Protein AF-A0A444TVV4-F1 (afdb_monomer)

Foldseek 3Di:
DDDDDDDDDDDDDDDDDDDDDDDDDDDDDDDDDDDDDDDDDDDDDDDDDCVVVPPPPVVVVVVVVVVVVLLVVVDPVVCPVPDDDDDDPDPLWFKDKDKAAQQWDKDDTPPFPKIKTGHHRFDDHVDIKIKMKTFDQAAAPPQFDQFKDFFATKIKMFIDDQPTPFWIKIKHFGQKDFDPDPCLVVFKDKFKWKAQDRNDDTDTADAWDDDPRMIMGTHPGDDRIMIMTIMIGTPDADPPRRGNLQRMWGKKKWWWWWALADDQKTKIKTKIASYDDDGQWDWADPVVPPPDRDGTDITGTQDMDMAIDSHQAKKKKFKAWPPFQKDFPPVLRIDIDGSVNVSSRGTDIRMTMIHGDDDDDFAWTWIKIFMAGPVRHTRDIDIGTGHYHDDDPPVVVPVVVVVCVPPVPDDDDDDDDDDDDQFFFDWFWQDQFKKWAFQAFDDDVVDDPQADGDHHGDIWRFLDPDWFWADDPHDIFTWTFTAFQLATHTDGPVRIDMDGPVPDPDCPRYTDILVSLLLRLLVLLLPFDDNLVVLLVLQLVQPPALQLLCVLLPNNPPDPVVLCVVPQDDRSSSSNVSLVVLVVCCVPPPDSDGSSSSNLSSCLRRVVLLSSLVRLLLRCLLRVLQLCQVVLVQLCCQLVVDDPVVLLVLQQVQQPPVRGHDSSRSSRSSSVSLVVVLVVCPSVSLVSLSSSNVSLSPGPDRSCSVSVSSVSNNVNNVCSVSSCCRGGPDPVVVVVVVD

pLDDT: mean 74.15, std 21.81, range [20.2, 93.5]

Mean predicted aligned error: 20.97 Å

Sequence (739 aa):
MDVNYLLNFQTANSKSGRCKSTSDLLDIRNEKETPKKSNIAASQFLTPDFKWLQNDKEAYKMAWLSHRQLTRSCLDLGMISQSPGWAQTQAAETHVVCKVDHNGGSVQLPDSDICAHIPLGHVAPGETQEISLKAVLDPPQGLNNDYSTTVSPLLEVRVSNLRTKECISLEMKIAAEIRNDPLSQVMTDIVCLCGQKKEGPYEKMQNCYIYKDTLQVKLETLSPCMYIIAAAKATCLQPPASSVWDYISKQITIGVYGPKHIHPSFTAVCAVFSHNQTPEKLAISDMKKAHRNLPPVVLQLWGKNQFHLQKLQDLQIEAFPLDSKFEVKATEQIKQIKLVQLKMGRVLRPQFPLSMAGTGEHGSFNLAVQVKNLNHEVLVQFSVKTPGATPKSADKYQQRRFQRRKEVGRSAPIPEITVLKCPKFQDRTVNISRYGIALKSVLRQPKIEYLLEYFKGDTIALLGLEKVKAIGLTKVKEWYIGFLRGKVGLVHCKNVKVISKDQVIDFTDVTLGTKVLLDQIVLPFKKLTYMYSAIQSLCTEQIPSWKAFAEALGYPCLSLEDISRTQAQSEADKVACVLEKLKEDCHSDKFKRKFQHELLTALLKIDCQGLVARLTQNTVILTTAVELGIRWRELAEKAARLTKAQIDGYEAPHKGKNGEVGTEAMWKPAYDFIYTWSSHYGDGYRDVLQDLHLALDKMKSPITRHWRQLTGVLILVNCMDILRANAFPTTDEEQKHLQ

Nearest PDB structures (foldseek):
  2kxr-assembly1_A  TM=6.373E-01  e=5.652E-02  Homo sapiens
  6e18-assembly1_A  TM=4.830E-01  e=7.767E-03  Chlamydomonas reinhardtii
  1nep-assembly1_A  TM=5.117E-01  e=1.915E+00  Bos taurus
  7wwo-assembly1_A  TM=2.378E-01  e=1.025E-01  Thermus thermophilus HB8
  6w5v-assembly1_D  TM=4.734E-01  e=6.958E+00  Homo sapiens

Structure (mmCIF, N/CA/C/O backbone):
data_AF-A0A444TVV4-F1
#
_entry.id   AF-A0A444TVV4-F1
#
loop_
_atom_site.group_PDB
_atom_site.id
_atom_site.type_symbol
_atom_site.label_atom_id
_atom_site.label_alt_id
_atom_site.label_comp_id
_atom_site.label_asym_id
_atom_site.label_entity_id
_atom_site.label_seq_id
_atom_site.pdbx_PDB_ins_code
_atom_site.Cartn_x
_atom_site.Cartn_y
_atom_site.Cartn_z
_atom_site.occupancy
_atom_site.B_iso_or_equiv
_atom_site.auth_seq_id
_atom_site.auth_comp_id
_atom_site.auth_asym_id
_atom_site.auth_atom_id
_atom_site.pdbx_PDB_model_num
ATOM 1 N N . MET A 1 1 ? -0.593 66.150 -24.228 1.00 29.83 1 MET A N 1
ATOM 2 C CA . MET A 1 1 ? -1.716 65.771 -25.111 1.00 29.83 1 MET A CA 1
ATOM 3 C C . MET A 1 1 ? -1.304 64.543 -25.912 1.00 29.83 1 MET A C 1
ATOM 5 O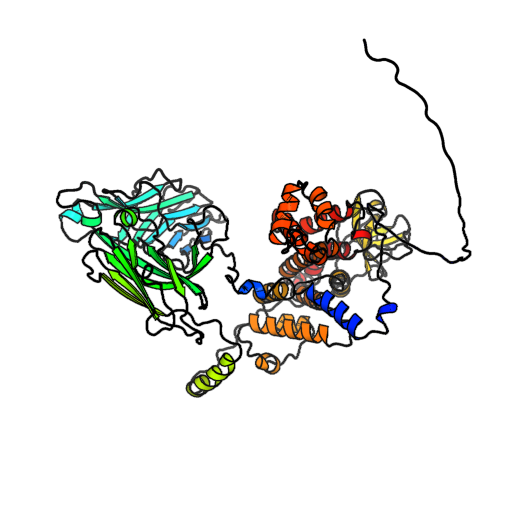 O . MET A 1 1 ? -0.152 64.141 -25.792 1.00 29.83 1 MET A O 1
ATOM 9 N N . ASP A 1 2 ? -2.270 63.949 -26.603 1.00 24.48 2 ASP A N 1
ATOM 10 C CA . ASP A 1 2 ? -2.291 62.722 -27.421 1.00 24.48 2 ASP A CA 1
ATOM 11 C C . ASP A 1 2 ? -0.953 62.209 -28.002 1.00 24.48 2 ASP A C 1
ATOM 13 O O . ASP A 1 2 ? -0.131 62.986 -28.475 1.00 24.48 2 ASP A O 1
ATOM 17 N N . VAL A 1 3 ? -0.588 60.927 -27.837 1.00 22.17 3 VAL A N 1
ATOM 18 C CA . VAL A 1 3 ? -1.199 59.664 -28.344 1.00 22.17 3 VAL A CA 1
ATOM 19 C C . VAL A 1 3 ? -0.785 59.352 -29.793 1.00 22.17 3 VAL A C 1
ATOM 21 O O . VAL A 1 3 ? -1.137 60.070 -30.715 1.00 22.17 3 VAL A O 1
ATOM 24 N N . ASN A 1 4 ? -0.080 58.217 -29.938 1.00 28.48 4 ASN A N 1
ATOM 25 C CA . ASN A 1 4 ? 0.146 57.362 -31.119 1.00 28.48 4 ASN A CA 1
ATOM 26 C C . ASN A 1 4 ? 0.427 57.999 -32.497 1.00 28.48 4 ASN A C 1
ATOM 28 O O . ASN A 1 4 ? -0.455 58.615 -33.074 1.00 28.48 4 ASN A O 1
ATOM 32 N N . TYR A 1 5 ? 1.534 57.594 -33.142 1.00 23.73 5 TYR A N 1
ATOM 33 C CA . TYR A 1 5 ? 1.491 56.867 -34.432 1.00 23.73 5 TYR A CA 1
ATOM 34 C C . TYR A 1 5 ? 2.869 56.254 -34.800 1.00 23.73 5 TYR A C 1
ATOM 36 O O . TYR A 1 5 ? 3.859 56.488 -34.115 1.00 23.73 5 TYR A O 1
ATOM 44 N N . LEU A 1 6 ? 2.898 55.499 -35.910 1.00 26.97 6 LEU A N 1
ATOM 45 C CA . LEU A 1 6 ? 4.056 54.953 -36.652 1.00 26.97 6 LEU A CA 1
ATOM 46 C C . LEU A 1 6 ? 4.763 53.688 -36.110 1.00 26.97 6 LEU A C 1
ATOM 48 O O . LEU A 1 6 ? 5.756 53.716 -35.391 1.00 26.97 6 LEU A O 1
ATOM 52 N N . LEU A 1 7 ? 4.273 52.555 -36.622 1.00 24.97 7 LEU A N 1
ATOM 53 C CA . LEU A 1 7 ? 4.986 51.284 -36.796 1.00 24.97 7 LEU A CA 1
ATOM 54 C C . LEU A 1 7 ? 5.974 51.314 -37.992 1.00 24.97 7 LEU A C 1
ATOM 56 O O . LEU A 1 7 ? 5.748 52.059 -38.944 1.00 24.97 7 LEU A O 1
ATOM 60 N N . ASN A 1 8 ? 6.898 50.334 -37.998 1.00 21.23 8 ASN A N 1
ATOM 61 C CA . ASN A 1 8 ? 7.504 49.606 -39.146 1.00 21.23 8 ASN A CA 1
ATOM 62 C C . ASN A 1 8 ? 8.980 49.854 -39.553 1.00 21.23 8 ASN A C 1
ATOM 64 O O . ASN A 1 8 ? 9.456 50.980 -39.596 1.00 21.23 8 ASN A O 1
ATOM 68 N N . PHE A 1 9 ? 9.603 48.741 -40.005 1.00 23.27 9 PHE A N 1
ATOM 69 C CA . PHE A 1 9 ? 10.887 48.578 -40.737 1.00 23.27 9 PHE A CA 1
ATOM 70 C C . PHE A 1 9 ? 12.193 48.919 -39.975 1.00 23.27 9 PHE A C 1
ATOM 72 O O . PHE A 1 9 ? 12.171 49.741 -39.072 1.00 23.27 9 PHE A O 1
ATOM 79 N N . GLN A 1 10 ? 13.377 48.316 -40.210 1.00 23.89 10 GLN A N 1
ATOM 80 C CA . GLN A 1 10 ? 13.895 47.172 -41.020 1.00 23.89 10 GLN A CA 1
ATOM 81 C C . GLN A 1 10 ? 14.718 46.244 -40.064 1.00 23.89 10 GLN A C 1
ATOM 83 O O . GLN A 1 10 ? 15.164 46.722 -39.029 1.00 23.89 10 GLN A O 1
ATOM 88 N N . THR A 1 11 ? 14.891 44.910 -40.157 1.00 22.44 11 THR A N 1
ATOM 89 C CA . THR A 1 11 ? 15.360 43.932 -41.186 1.00 22.44 11 THR A CA 1
ATOM 90 C C . THR A 1 11 ? 16.851 43.986 -41.600 1.00 22.44 11 THR A C 1
ATOM 92 O O . THR A 1 11 ? 17.332 45.055 -41.942 1.00 22.44 11 THR A O 1
ATOM 95 N N . ALA A 1 12 ? 17.492 42.796 -41.717 1.00 22.22 12 ALA A N 1
ATOM 96 C CA . ALA A 1 12 ? 18.785 42.465 -42.389 1.00 22.22 12 ALA A CA 1
ATOM 97 C C . ALA A 1 12 ? 20.145 42.789 -41.675 1.00 22.22 12 ALA A C 1
ATOM 99 O O . ALA A 1 12 ? 20.229 43.770 -40.955 1.00 22.22 12 ALA A O 1
ATOM 100 N N . ASN A 1 13 ? 21.269 42.039 -41.845 1.00 22.02 13 ASN A N 1
ATOM 101 C CA . ASN A 1 13 ? 21.457 40.601 -42.191 1.00 22.02 13 ASN A CA 1
ATOM 102 C C . ASN A 1 13 ? 22.904 40.019 -41.981 1.00 22.02 13 ASN A C 1
ATOM 104 O O . ASN A 1 13 ? 23.865 40.557 -42.518 1.00 22.02 13 ASN A O 1
ATOM 108 N N . SER A 1 14 ? 23.009 38.784 -41.451 1.00 22.42 14 SER A N 1
ATOM 109 C CA . SER A 1 14 ? 23.958 37.690 -41.843 1.00 22.42 14 SER A CA 1
ATOM 110 C C . SER A 1 14 ? 25.502 37.690 -41.578 1.00 22.42 14 SER A C 1
ATOM 112 O O . SER A 1 14 ? 26.158 38.717 -41.652 1.00 22.42 14 SER A O 1
ATOM 114 N N . LYS A 1 15 ? 26.061 36.450 -41.478 1.00 23.06 15 LYS A N 1
ATOM 115 C CA . LYS A 1 15 ? 27.469 35.969 -41.729 1.00 23.06 15 LYS A CA 1
ATOM 116 C C . LYS A 1 15 ? 28.557 36.347 -40.678 1.00 23.06 15 LYS A C 1
ATOM 118 O O . LYS A 1 15 ? 28.699 37.504 -40.340 1.00 23.06 15 LYS A O 1
ATOM 123 N N . SER A 1 16 ? 29.249 35.402 -40.001 1.00 21.59 16 SER A N 1
ATOM 124 C CA . SER A 1 16 ? 30.339 34.456 -40.413 1.00 21.59 16 SER A CA 1
ATOM 125 C C . SER A 1 16 ? 31.750 35.004 -40.075 1.00 21.59 16 SER A C 1
ATOM 127 O O . SER A 1 16 ? 32.016 36.136 -40.441 1.00 21.59 16 SER A O 1
ATOM 129 N N . GLY A 1 17 ? 32.731 34.298 -39.472 1.00 21.88 17 GLY A N 1
ATOM 130 C CA . GLY A 1 17 ? 32.834 32.916 -38.946 1.00 21.88 17 GLY A CA 1
ATOM 131 C C . GLY A 1 17 ? 34.308 32.509 -38.621 1.00 21.88 17 GLY A C 1
ATOM 132 O O . GLY A 1 17 ? 35.203 33.329 -38.784 1.00 21.88 17 GLY A O 1
ATOM 133 N N . ARG A 1 18 ? 34.573 31.229 -38.263 1.00 23.38 18 ARG A N 1
ATOM 134 C CA . ARG A 1 18 ? 35.904 30.574 -38.001 1.00 23.38 18 ARG A CA 1
ATOM 135 C C . ARG A 1 18 ? 36.620 30.870 -36.648 1.00 23.38 18 ARG A C 1
ATOM 137 O O . ARG A 1 18 ? 36.026 31.468 -35.762 1.00 23.38 18 ARG A O 1
ATOM 144 N N . CYS A 1 19 ? 37.793 30.242 -36.419 1.00 20.20 19 CYS A N 1
ATOM 145 C CA . CYS A 1 19 ? 38.325 29.809 -35.099 1.00 20.20 19 CYS A CA 1
ATOM 146 C C . CYS A 1 19 ? 39.854 30.041 -34.896 1.00 20.20 19 CYS A C 1
ATOM 148 O O . CYS A 1 19 ? 40.534 30.332 -35.879 1.00 20.20 19 CYS A O 1
ATOM 150 N N . LYS A 1 20 ? 40.369 29.707 -33.680 1.00 22.97 20 LYS A N 1
ATOM 151 C CA . LYS A 1 20 ? 41.765 29.792 -33.118 1.00 22.97 20 LYS A CA 1
ATOM 152 C C . LYS A 1 20 ? 42.042 31.141 -32.388 1.00 22.97 20 LYS A C 1
ATOM 154 O O . LYS A 1 20 ? 41.517 32.135 -32.865 1.00 22.97 20 LYS A O 1
ATOM 159 N N . SER A 1 21 ? 42.702 31.310 -31.220 1.00 21.83 21 SER A N 1
ATOM 160 C CA . SER A 1 21 ? 43.610 30.520 -30.330 1.00 21.83 21 SER A CA 1
ATOM 161 C C . SER A 1 21 ? 45.083 30.447 -30.791 1.00 21.83 21 SER A C 1
ATOM 163 O O . SER A 1 21 ? 45.301 30.261 -31.983 1.00 21.83 21 SER A O 1
ATOM 165 N N . THR A 1 22 ? 46.133 30.546 -29.954 1.00 22.05 22 THR A N 1
ATOM 166 C CA . THR A 1 22 ? 46.297 30.587 -28.464 1.00 22.05 22 THR A CA 1
ATOM 167 C C . THR A 1 22 ? 46.398 32.044 -27.912 1.00 22.05 22 THR A C 1
ATOM 169 O O . THR A 1 22 ? 45.679 32.863 -28.475 1.00 22.05 22 THR A O 1
ATOM 172 N N . SER A 1 23 ? 47.120 32.502 -26.858 1.00 22.80 23 SER A N 1
ATOM 173 C CA . SER A 1 23 ? 48.060 31.956 -25.823 1.00 22.80 23 SER A CA 1
ATOM 174 C C . SER A 1 23 ? 48.261 32.963 -24.652 1.00 22.80 23 SER A C 1
ATOM 176 O O . SER A 1 23 ? 47.931 34.134 -24.818 1.00 22.80 23 SER A O 1
ATOM 178 N N . ASP A 1 24 ? 48.833 32.532 -23.514 1.00 22.78 24 ASP A N 1
ATOM 179 C CA . ASP A 1 24 ? 49.102 33.336 -22.292 1.00 22.78 24 ASP A CA 1
ATOM 180 C C . ASP A 1 24 ? 50.457 34.089 -22.267 1.00 22.78 24 ASP A C 1
ATOM 182 O O . ASP A 1 24 ? 51.407 33.641 -22.909 1.00 22.78 24 ASP A O 1
ATOM 186 N N . LEU A 1 25 ? 50.586 35.145 -21.433 1.00 25.03 25 LEU A N 1
ATOM 187 C CA . LEU A 1 25 ? 51.871 35.619 -20.861 1.00 25.03 25 LEU A CA 1
ATOM 188 C C . LEU A 1 25 ? 51.723 36.415 -19.526 1.00 25.03 25 LEU A C 1
ATOM 190 O O . LEU A 1 25 ? 51.305 37.567 -19.510 1.00 25.03 25 LEU A O 1
ATOM 194 N N . LEU A 1 26 ? 52.095 35.734 -18.435 1.00 24.33 26 LEU A N 1
ATOM 195 C CA . LEU A 1 26 ? 52.578 36.113 -17.081 1.00 24.33 26 LEU A CA 1
ATOM 196 C C . LEU A 1 26 ? 52.536 37.562 -16.505 1.00 24.33 26 LEU A C 1
ATOM 198 O O . LEU A 1 26 ? 53.191 38.475 -16.994 1.00 24.33 26 LEU A O 1
ATOM 202 N N . ASP A 1 27 ? 51.912 37.652 -15.318 1.00 24.28 27 ASP A N 1
ATOM 203 C CA . ASP A 1 27 ? 52.373 38.215 -14.021 1.00 24.28 27 ASP A CA 1
ATOM 204 C C . ASP A 1 27 ? 53.398 39.371 -13.914 1.00 24.28 27 ASP A C 1
ATOM 206 O O . ASP A 1 27 ? 54.583 39.198 -14.196 1.00 24.28 27 ASP A O 1
ATOM 210 N N . ILE A 1 28 ? 52.996 40.439 -13.194 1.00 27.03 28 ILE A N 1
ATOM 211 C CA . ILE A 1 28 ? 53.868 41.248 -12.309 1.00 27.03 28 ILE A CA 1
ATOM 212 C C . ILE A 1 28 ? 53.146 41.564 -10.968 1.00 27.03 28 ILE A C 1
ATOM 214 O O . ILE A 1 28 ? 51.998 42.002 -10.945 1.00 27.03 28 ILE A O 1
ATOM 218 N N . ARG A 1 29 ? 53.846 41.336 -9.842 1.00 22.23 29 ARG A N 1
ATOM 219 C CA . ARG A 1 29 ? 53.525 41.734 -8.440 1.00 22.23 29 ARG A CA 1
ATOM 220 C C . ARG A 1 29 ? 53.852 43.226 -8.201 1.00 22.23 29 ARG A C 1
ATOM 222 O O . ARG A 1 29 ? 54.665 43.757 -8.941 1.00 22.23 29 ARG A O 1
ATOM 229 N N . ASN A 1 30 ? 53.415 43.962 -7.172 1.00 22.02 30 ASN A N 1
ATOM 230 C CA . ASN A 1 30 ? 52.704 43.745 -5.892 1.00 22.02 30 ASN A CA 1
ATOM 231 C C . ASN A 1 30 ? 52.285 45.153 -5.386 1.00 22.02 30 ASN A C 1
ATOM 233 O O . ASN A 1 30 ? 53.064 46.063 -5.638 1.00 22.02 30 ASN A O 1
ATOM 237 N N . GLU A 1 31 ? 51.222 45.325 -4.575 1.00 24.72 31 GLU A N 1
ATOM 238 C CA . GLU A 1 31 ? 51.269 46.161 -3.340 1.00 24.72 31 GLU A CA 1
ATOM 239 C C . GLU A 1 31 ? 49.991 46.121 -2.460 1.00 24.72 31 GLU A C 1
ATOM 241 O O . GLU A 1 31 ? 49.039 45.392 -2.741 1.00 24.72 31 GLU A O 1
ATOM 246 N N . LYS A 1 32 ? 50.051 46.832 -1.324 1.00 23.84 32 LYS A N 1
ATOM 247 C CA . LYS A 1 32 ? 49.114 46.911 -0.178 1.00 23.84 32 LYS A CA 1
ATOM 248 C C . LYS A 1 32 ? 48.266 48.209 -0.251 1.00 23.84 32 LYS A C 1
ATOM 250 O O . LYS A 1 32 ? 48.628 49.101 -1.000 1.00 23.84 32 LYS A O 1
ATOM 255 N N . GLU A 1 33 ? 47.178 48.456 0.494 1.00 22.30 33 GLU A N 1
ATOM 256 C CA . GLU A 1 33 ? 46.400 47.674 1.477 1.00 22.30 33 GLU A CA 1
ATOM 257 C C . GLU A 1 33 ? 44.901 48.117 1.480 1.00 22.30 33 GLU A C 1
ATOM 259 O O . GLU A 1 33 ? 44.462 48.909 0.654 1.00 22.30 33 GLU A O 1
ATOM 264 N N . THR A 1 34 ? 44.105 47.541 2.389 1.00 25.52 34 THR A N 1
ATOM 265 C CA . THR A 1 34 ? 42.621 47.584 2.552 1.00 25.52 34 THR A CA 1
ATOM 266 C C . THR A 1 34 ? 42.011 48.986 2.894 1.00 25.52 34 THR A C 1
ATOM 268 O O . THR A 1 34 ? 42.816 49.870 3.174 1.00 25.52 34 THR A O 1
ATOM 271 N N . PRO A 1 35 ? 40.658 49.232 3.009 1.00 32.00 35 PRO A N 1
ATOM 272 C CA . PRO A 1 35 ? 39.582 48.247 3.260 1.00 32.00 35 PRO A CA 1
ATOM 273 C C . PRO A 1 35 ? 38.118 48.494 2.761 1.00 32.00 35 PRO A C 1
ATOM 275 O O . PRO A 1 35 ? 37.739 49.545 2.263 1.00 32.00 35 PRO A O 1
ATOM 278 N N . LYS A 1 36 ? 37.270 47.509 3.126 1.00 23.98 36 LYS A N 1
ATOM 279 C CA . LYS A 1 36 ? 35.785 47.462 3.224 1.00 23.98 36 LYS A CA 1
ATOM 280 C C . LYS A 1 36 ? 34.972 47.162 1.948 1.00 23.98 36 LYS A C 1
ATOM 282 O O . LYS A 1 36 ? 35.222 47.649 0.858 1.00 23.98 36 LYS A O 1
ATOM 287 N N . LYS A 1 37 ? 33.993 46.265 2.136 1.00 25.77 37 LYS A N 1
ATOM 288 C CA . LYS A 1 37 ? 33.237 45.522 1.112 1.00 25.77 37 LYS A CA 1
ATOM 289 C C . LYS A 1 37 ? 31.809 46.054 0.971 1.00 25.77 37 LYS A C 1
ATOM 291 O O . LYS A 1 37 ? 31.173 46.298 1.992 1.00 25.77 37 LYS A O 1
ATOM 296 N N . SER A 1 38 ? 31.241 45.973 -0.232 1.00 22.31 38 SER A N 1
ATOM 297 C CA . SER A 1 38 ? 29.945 45.298 -0.424 1.00 22.31 38 SER A CA 1
ATOM 298 C C . SER A 1 38 ? 29.771 44.811 -1.875 1.00 22.31 38 SER A C 1
ATOM 300 O O . SER A 1 38 ? 30.433 45.307 -2.776 1.00 22.31 38 SER A O 1
ATOM 302 N N . ASN A 1 39 ? 28.865 43.845 -2.051 1.00 20.98 39 ASN A N 1
ATOM 303 C CA . ASN A 1 39 ? 28.213 43.407 -3.294 1.00 20.98 39 ASN A CA 1
ATOM 304 C C . ASN A 1 39 ? 28.998 42.672 -4.412 1.00 20.98 39 ASN A C 1
ATOM 306 O O . ASN A 1 39 ? 29.687 43.259 -5.232 1.00 20.98 39 ASN A O 1
ATOM 310 N N . ILE A 1 40 ? 28.670 41.373 -4.511 1.00 27.58 40 ILE A N 1
ATOM 311 C CA . ILE A 1 40 ? 28.292 40.629 -5.735 1.00 27.58 40 ILE A CA 1
ATOM 312 C C . ILE A 1 40 ? 29.330 40.528 -6.874 1.00 27.58 40 ILE A C 1
ATOM 314 O O . ILE A 1 40 ? 29.436 41.392 -7.738 1.00 27.58 40 ILE A O 1
ATOM 318 N N . ALA A 1 41 ? 29.932 39.339 -6.990 1.00 22.64 41 ALA A N 1
ATOM 319 C CA . ALA A 1 41 ? 30.433 38.775 -8.247 1.00 22.64 41 ALA A CA 1
ATOM 320 C C . ALA A 1 41 ? 30.127 37.262 -8.297 1.00 22.64 41 ALA A C 1
ATOM 322 O O . ALA A 1 41 ? 29.915 36.634 -7.258 1.00 22.64 41 ALA A O 1
ATOM 323 N N . ALA A 1 42 ? 30.045 36.687 -9.500 1.00 32.12 42 ALA A N 1
ATOM 324 C CA . ALA A 1 42 ? 29.537 35.331 -9.726 1.00 32.12 42 ALA A CA 1
ATOM 325 C C . ALA A 1 42 ? 30.416 34.218 -9.122 1.00 32.12 42 ALA A C 1
ATOM 327 O O . ALA A 1 42 ? 31.629 34.193 -9.327 1.00 32.12 42 ALA A O 1
ATOM 328 N N . SER A 1 43 ? 29.791 33.230 -8.472 1.00 23.86 43 SER A N 1
ATOM 329 C CA . SER A 1 43 ? 30.443 31.959 -8.149 1.00 23.86 43 SER A CA 1
ATOM 330 C C . SER A 1 43 ? 30.600 31.106 -9.413 1.00 23.86 43 SER A C 1
ATOM 332 O O . SER A 1 43 ? 29.637 30.803 -10.119 1.00 23.86 43 SER A O 1
ATOM 334 N N . GLN A 1 44 ? 31.844 30.742 -9.715 1.00 26.52 44 GLN A N 1
ATOM 335 C CA . GLN A 1 44 ? 32.210 29.956 -10.892 1.00 26.52 44 GLN A CA 1
ATOM 336 C C . GLN A 1 44 ? 31.856 28.469 -10.721 1.00 26.52 44 GLN A C 1
ATOM 338 O O . GLN A 1 44 ? 31.704 27.963 -9.608 1.00 26.52 44 GLN A O 1
ATOM 343 N N . PHE A 1 45 ? 31.765 27.749 -11.840 1.00 28.61 45 PHE A N 1
ATOM 344 C CA . PHE A 1 45 ? 31.659 26.290 -11.836 1.00 28.61 45 PHE A CA 1
ATOM 345 C C . PHE A 1 45 ? 32.952 25.662 -11.301 1.00 28.61 45 PHE A C 1
ATOM 347 O O . PHE A 1 45 ? 34.031 25.956 -11.810 1.00 28.61 45 PHE A O 1
ATOM 354 N N . LEU A 1 46 ? 32.834 24.724 -10.358 1.00 27.97 46 LEU A N 1
ATOM 355 C CA . LEU A 1 46 ? 33.922 23.828 -9.969 1.00 27.97 46 LEU A CA 1
ATOM 356 C C . LEU A 1 46 ? 33.463 22.371 -10.058 1.00 27.97 46 LEU A C 1
ATOM 358 O O . LEU A 1 46 ? 32.751 21.865 -9.193 1.00 27.97 46 LEU A O 1
ATOM 362 N N . THR A 1 47 ? 33.916 21.679 -11.101 1.00 29.27 47 THR A N 1
ATOM 363 C CA . THR A 1 47 ? 34.094 20.223 -11.057 1.00 29.27 47 THR A CA 1
ATOM 364 C C . THR A 1 47 ? 35.281 19.913 -10.140 1.00 29.27 47 THR A C 1
ATOM 366 O O . THR A 1 47 ? 36.369 20.421 -10.422 1.00 29.27 47 THR A O 1
ATOM 369 N N . PRO A 1 48 ? 35.138 19.095 -9.081 1.00 31.55 48 PRO A N 1
ATOM 370 C CA . PRO A 1 48 ? 36.273 18.739 -8.233 1.00 31.55 48 PRO A CA 1
ATOM 371 C C . PRO A 1 48 ? 37.286 17.868 -8.996 1.00 31.55 48 PRO A C 1
ATOM 373 O O . PRO A 1 48 ? 36.985 16.723 -9.331 1.00 31.55 48 PRO A O 1
ATOM 376 N N . ASP A 1 49 ? 38.488 18.391 -9.262 1.00 32.56 49 ASP A N 1
ATOM 377 C CA . ASP A 1 49 ? 39.631 17.562 -9.674 1.00 32.56 49 ASP A CA 1
ATOM 378 C C . ASP A 1 49 ? 40.256 16.938 -8.415 1.00 32.56 49 ASP A C 1
ATOM 380 O O . ASP A 1 49 ? 40.710 17.640 -7.511 1.00 32.56 49 ASP A O 1
ATOM 384 N N . PHE A 1 50 ? 40.245 15.608 -8.329 1.00 40.25 50 PHE A N 1
ATOM 385 C CA . PHE A 1 50 ? 40.595 14.865 -7.113 1.00 40.25 50 PHE A CA 1
ATOM 386 C C . PHE A 1 50 ? 42.108 14.725 -6.863 1.00 40.25 50 PHE A C 1
ATOM 388 O O . PHE A 1 50 ? 42.500 14.155 -5.847 1.00 40.25 50 PHE A O 1
ATOM 395 N N . LYS A 1 51 ? 42.974 15.253 -7.740 1.00 39.06 51 LYS A N 1
ATOM 396 C CA . LYS A 1 51 ? 44.442 15.103 -7.630 1.00 39.06 51 LYS A CA 1
ATOM 397 C C . LYS A 1 51 ? 45.042 15.618 -6.317 1.00 39.06 51 LYS A C 1
ATOM 399 O O . LYS A 1 51 ? 45.995 15.028 -5.822 1.00 39.06 51 LYS A O 1
ATOM 404 N N . TRP A 1 52 ? 44.492 16.680 -5.727 1.00 45.53 52 TRP A N 1
ATOM 405 C CA . TRP A 1 52 ? 45.015 17.236 -4.468 1.00 45.53 52 TRP A CA 1
ATOM 406 C C . TRP A 1 52 ? 44.671 16.384 -3.231 1.00 45.53 52 TRP A C 1
ATOM 408 O O . TRP A 1 52 ? 45.364 16.464 -2.221 1.00 45.53 52 TRP A O 1
ATOM 418 N N . LEU A 1 53 ? 43.657 15.515 -3.323 1.00 42.88 53 LEU A N 1
ATOM 419 C CA . LEU A 1 53 ? 43.238 14.591 -2.259 1.00 42.88 53 LEU A CA 1
ATOM 420 C C . LEU A 1 53 ? 44.073 13.298 -2.201 1.00 42.88 53 LEU A C 1
ATOM 422 O O . LEU A 1 53 ? 43.814 12.440 -1.361 1.00 42.88 53 LEU A O 1
ATOM 426 N N . GLN A 1 54 ? 45.064 13.133 -3.081 1.00 42.09 54 GLN A N 1
ATOM 427 C CA . GLN A 1 54 ? 45.838 11.893 -3.194 1.00 42.09 54 GLN A CA 1
ATOM 428 C C . GLN A 1 54 ? 46.880 11.707 -2.074 1.00 42.09 54 GLN A C 1
ATOM 430 O O . GLN A 1 54 ? 47.256 10.573 -1.778 1.00 42.09 54 GLN A O 1
ATOM 435 N N . ASN A 1 55 ? 47.308 12.799 -1.428 1.00 44.69 55 ASN A N 1
ATOM 436 C CA . ASN A 1 55 ? 48.345 12.785 -0.387 1.00 44.69 55 ASN A CA 1
ATOM 437 C C . ASN A 1 55 ? 47.788 12.804 1.049 1.00 44.69 55 ASN A C 1
ATOM 439 O O . ASN A 1 55 ? 48.517 12.472 1.980 1.00 44.69 55 ASN A O 1
ATOM 443 N N . ASP A 1 56 ? 46.517 13.172 1.242 1.00 46.19 56 ASP A N 1
ATOM 444 C CA . ASP A 1 56 ? 45.901 13.287 2.568 1.00 46.19 56 ASP A CA 1
ATOM 445 C C . ASP A 1 56 ? 44.873 12.169 2.806 1.00 46.19 56 ASP A C 1
ATOM 447 O O . ASP A 1 56 ? 43.727 12.179 2.341 1.00 46.19 56 ASP A O 1
ATOM 451 N N . LYS A 1 57 ? 45.326 11.177 3.576 1.00 43.31 57 LYS A N 1
ATOM 452 C CA . LYS A 1 57 ? 44.580 9.970 3.937 1.00 43.31 57 LYS A CA 1
ATOM 453 C C . LYS A 1 57 ? 43.384 10.265 4.850 1.00 43.31 57 LYS A C 1
ATOM 455 O O . LYS A 1 57 ? 42.443 9.470 4.882 1.00 43.31 57 LYS A O 1
ATOM 460 N N . GLU A 1 58 ? 43.404 11.380 5.577 1.00 46.19 58 GLU A N 1
ATOM 461 C CA . GLU A 1 58 ? 42.321 11.794 6.468 1.00 46.19 58 GLU A CA 1
ATOM 462 C C . GLU A 1 58 ? 41.293 12.642 5.720 1.00 46.19 58 GLU A C 1
ATOM 464 O O . GLU A 1 58 ? 40.098 12.372 5.836 1.00 46.19 58 GLU A O 1
ATOM 469 N N . ALA A 1 59 ? 41.722 13.560 4.850 1.00 47.47 59 ALA A N 1
ATOM 470 C CA . ALA A 1 59 ? 40.821 14.299 3.967 1.00 47.47 59 ALA A CA 1
ATOM 471 C C . ALA A 1 59 ? 40.047 13.362 3.016 1.00 47.47 59 ALA A C 1
ATOM 473 O O . ALA A 1 59 ? 38.826 13.487 2.890 1.00 47.47 59 ALA A O 1
ATOM 474 N N . TYR A 1 60 ? 40.707 12.353 2.426 1.00 44.56 60 TYR A N 1
ATOM 475 C CA . TYR A 1 60 ? 40.026 11.323 1.627 1.00 44.56 60 TYR A CA 1
ATOM 476 C C . TYR A 1 60 ? 39.002 10.531 2.460 1.00 44.56 60 TYR A C 1
ATOM 478 O O . TYR A 1 60 ? 37.863 10.328 2.034 1.00 44.56 60 TYR A O 1
ATOM 486 N N . LYS A 1 61 ? 39.374 10.126 3.682 1.00 41.91 61 LYS A N 1
ATOM 487 C CA . LYS A 1 61 ? 38.491 9.430 4.633 1.00 41.91 61 LYS A CA 1
ATOM 488 C C . LYS A 1 61 ? 37.290 10.296 5.031 1.00 41.91 61 LYS A C 1
ATOM 490 O O . LYS A 1 61 ? 36.182 9.773 5.096 1.00 41.91 61 LYS A O 1
ATOM 495 N N . MET A 1 62 ? 37.470 11.600 5.239 1.00 43.62 62 MET A N 1
ATOM 496 C CA . MET A 1 62 ? 36.395 12.536 5.588 1.00 43.62 62 MET A CA 1
ATOM 497 C C . MET A 1 62 ? 35.451 12.808 4.411 1.00 43.62 62 MET A C 1
ATOM 499 O O . MET A 1 62 ? 34.237 12.757 4.595 1.00 43.62 62 MET A O 1
ATOM 503 N N . ALA A 1 63 ? 35.968 12.987 3.191 1.00 48.41 63 ALA A N 1
ATOM 504 C CA . ALA A 1 63 ? 35.143 13.095 1.984 1.00 48.41 63 ALA A CA 1
ATOM 505 C C . ALA A 1 63 ? 34.325 11.810 1.732 1.00 48.41 63 ALA A C 1
ATOM 507 O O . ALA A 1 63 ? 33.128 11.862 1.443 1.00 48.41 63 ALA A O 1
ATOM 508 N N . TRP A 1 64 ? 34.942 10.640 1.921 1.00 41.81 64 TRP A N 1
ATOM 509 C CA . TRP A 1 64 ? 34.280 9.336 1.818 1.00 41.81 64 TRP A CA 1
ATOM 510 C C . TRP A 1 64 ? 33.236 9.108 2.927 1.00 41.81 64 TRP A C 1
ATOM 512 O O . TRP A 1 64 ? 32.183 8.520 2.676 1.00 41.81 64 TRP A O 1
ATOM 522 N N . LEU A 1 65 ? 33.480 9.607 4.145 1.00 40.47 65 LEU A N 1
ATOM 523 C CA . LEU A 1 65 ? 32.515 9.573 5.249 1.00 40.47 65 LEU A CA 1
ATOM 524 C C . LEU A 1 65 ? 31.333 10.526 5.020 1.00 40.47 65 LEU A C 1
ATOM 526 O O . LEU A 1 65 ? 30.202 10.096 5.231 1.00 40.47 65 LEU A O 1
ATOM 530 N N . SER A 1 66 ? 31.558 11.749 4.525 1.00 41.59 66 SER A N 1
ATOM 531 C CA . SER A 1 66 ? 30.492 12.673 4.093 1.00 41.59 66 SER A CA 1
ATOM 532 C C . SER A 1 66 ? 29.608 12.020 3.021 1.00 41.59 66 SER A C 1
ATOM 534 O O . SER A 1 66 ? 28.390 11.918 3.187 1.00 41.59 66 SER A O 1
ATOM 536 N N . HIS A 1 67 ? 30.214 11.419 1.990 1.00 35.75 67 HIS A N 1
ATOM 537 C CA . HIS A 1 67 ? 29.466 10.719 0.943 1.00 35.75 67 HIS A CA 1
ATOM 538 C C . HIS A 1 67 ? 28.628 9.536 1.482 1.00 35.75 67 HIS A C 1
ATOM 540 O O . HIS A 1 67 ? 27.554 9.245 0.956 1.00 35.75 67 HIS A O 1
ATOM 546 N N . ARG A 1 68 ? 29.055 8.889 2.581 1.00 40.00 68 ARG A N 1
ATOM 547 C CA . ARG A 1 68 ? 28.266 7.865 3.302 1.00 40.00 68 ARG A CA 1
ATOM 548 C C . ARG A 1 68 ? 27.288 8.431 4.344 1.00 40.00 68 ARG A C 1
ATOM 550 O O . ARG A 1 68 ? 26.367 7.715 4.739 1.00 40.00 68 ARG A O 1
ATOM 557 N N . GLN A 1 69 ? 27.441 9.681 4.784 1.00 38.66 69 GLN A N 1
ATOM 558 C CA . GLN A 1 69 ? 26.452 10.393 5.604 1.00 38.66 69 GLN A CA 1
ATOM 559 C C . GLN A 1 69 ? 25.245 10.828 4.766 1.00 38.66 69 GLN A C 1
ATOM 561 O O . GLN A 1 69 ? 24.119 10.719 5.253 1.00 38.66 69 GLN A O 1
ATOM 566 N N . LEU A 1 70 ? 25.438 11.193 3.492 1.00 41.03 70 LEU A N 1
ATOM 567 C CA . LEU A 1 70 ? 24.337 11.445 2.547 1.00 41.03 70 LEU A CA 1
ATOM 568 C C . LEU A 1 70 ? 23.350 10.264 2.483 1.00 41.03 70 LEU A C 1
ATOM 570 O O . LEU A 1 70 ? 22.141 10.472 2.513 1.00 41.03 70 LEU A O 1
ATOM 574 N N . THR A 1 71 ? 23.853 9.023 2.499 1.00 34.72 71 THR A N 1
ATOM 575 C CA . THR A 1 71 ? 23.041 7.786 2.517 1.00 34.72 71 THR A CA 1
ATOM 576 C C . THR A 1 71 ? 22.571 7.344 3.913 1.00 34.72 71 THR A C 1
ATOM 578 O O . THR A 1 71 ? 21.943 6.292 4.040 1.00 34.72 71 THR A O 1
ATOM 581 N N . ARG A 1 72 ? 22.876 8.103 4.976 1.00 35.62 72 ARG A N 1
ATOM 582 C CA . ARG A 1 72 ? 22.502 7.790 6.372 1.00 35.62 72 ARG A CA 1
ATOM 583 C C . ARG A 1 72 ? 21.711 8.889 7.090 1.00 35.62 72 ARG A C 1
ATOM 585 O O . ARG A 1 72 ? 21.140 8.608 8.140 1.00 35.62 72 ARG A O 1
ATOM 592 N N . SER A 1 73 ? 21.600 10.098 6.539 1.00 34.88 73 SER A N 1
ATOM 593 C CA . SER A 1 73 ? 20.953 11.253 7.192 1.00 34.88 73 SER A CA 1
ATOM 594 C C . SER A 1 73 ? 19.413 11.197 7.280 1.00 34.88 73 SER A C 1
ATOM 596 O O . SER A 1 73 ? 18.770 12.213 7.552 1.00 34.88 73 SER A O 1
ATOM 598 N N . CYS A 1 74 ? 18.795 10.025 7.094 1.00 40.03 74 CYS A N 1
ATOM 599 C CA . CYS A 1 74 ? 17.387 9.772 7.433 1.00 40.03 74 CYS A CA 1
ATOM 600 C C . CYS A 1 74 ? 17.139 9.632 8.947 1.00 40.03 74 CYS A C 1
ATOM 602 O O . CYS A 1 74 ? 15.986 9.600 9.361 1.00 40.03 74 CYS A O 1
ATOM 604 N N . LEU A 1 75 ? 18.193 9.537 9.767 1.00 36.19 75 LEU A N 1
ATOM 605 C CA . LEU A 1 75 ? 18.098 9.422 11.224 1.00 36.19 75 LEU A CA 1
ATOM 606 C C . LEU A 1 75 ? 19.047 10.416 11.909 1.00 36.19 75 LEU A C 1
ATOM 608 O O . LEU A 1 75 ? 20.205 10.094 12.174 1.00 36.19 75 LEU A O 1
ATOM 612 N N . ASP A 1 76 ? 18.543 11.610 12.239 1.00 30.52 76 ASP A N 1
ATOM 613 C CA . ASP A 1 76 ? 19.149 12.415 13.306 1.00 30.52 76 ASP A CA 1
ATOM 614 C C . ASP A 1 76 ? 18.766 11.785 14.653 1.00 30.52 76 ASP A C 1
ATOM 616 O O . ASP A 1 76 ? 17.679 12.000 15.199 1.00 30.52 76 ASP A O 1
ATOM 620 N N . LEU A 1 77 ? 19.677 10.961 15.169 1.00 35.81 77 LEU A N 1
ATOM 621 C CA . LEU A 1 77 ? 19.521 10.235 16.429 1.00 35.81 77 LEU A CA 1
ATOM 622 C C . LEU A 1 77 ? 19.353 11.173 17.643 1.00 35.81 77 LEU A C 1
ATOM 624 O O . LEU A 1 77 ? 18.842 10.728 18.668 1.00 35.81 77 LEU A O 1
ATOM 628 N N . GLY A 1 78 ? 19.715 12.460 17.539 1.00 32.19 78 GLY A N 1
ATOM 629 C CA . GLY A 1 78 ? 19.511 13.442 18.607 1.00 32.19 78 GLY A CA 1
ATOM 630 C C . GLY A 1 78 ? 18.039 13.815 18.827 1.00 32.19 78 GLY A C 1
ATOM 631 O O . GLY A 1 78 ? 17.619 14.045 19.965 1.00 32.19 78 GLY A O 1
ATOM 632 N N . MET A 1 79 ? 17.224 13.820 17.765 1.00 28.95 79 MET A N 1
ATOM 633 C CA . MET A 1 79 ? 15.808 14.218 17.837 1.00 28.95 79 MET A CA 1
ATOM 634 C C . MET A 1 79 ? 14.862 13.102 18.311 1.00 28.95 79 MET A C 1
ATOM 636 O O . MET A 1 79 ? 13.737 13.387 18.718 1.00 28.95 79 MET A O 1
ATOM 640 N N . ILE A 1 80 ? 15.315 11.843 18.342 1.00 31.33 80 ILE A N 1
ATOM 641 C CA . ILE A 1 80 ? 14.504 10.689 18.789 1.00 31.33 80 ILE A CA 1
ATOM 642 C C . ILE A 1 80 ? 14.133 10.785 20.286 1.00 31.33 80 ILE A C 1
ATOM 644 O O . ILE A 1 80 ? 13.162 10.178 20.736 1.00 31.33 80 ILE A O 1
ATOM 648 N N . SER A 1 81 ? 14.837 11.631 21.044 1.00 31.31 81 SER A N 1
ATOM 649 C CA . SER A 1 81 ? 14.518 11.979 22.434 1.00 31.31 81 SER A CA 1
ATOM 650 C C . SER A 1 81 ? 13.137 12.632 22.641 1.00 31.31 81 SER A C 1
ATOM 652 O O . SER A 1 81 ? 12.666 12.658 23.777 1.00 31.31 81 SER A O 1
ATOM 654 N N . GLN A 1 82 ? 12.460 13.124 21.589 1.00 31.86 82 GLN A N 1
ATOM 655 C CA . GLN A 1 82 ? 11.137 13.768 21.690 1.00 31.86 82 GLN A CA 1
ATOM 656 C C . GLN A 1 82 ? 10.046 13.185 20.767 1.00 31.86 82 GLN A C 1
ATOM 658 O O . GLN A 1 82 ? 9.242 13.924 20.203 1.00 31.86 82 GLN A O 1
ATOM 663 N N . SER A 1 83 ? 9.894 11.855 20.787 1.00 32.59 83 SER A N 1
ATOM 664 C CA . SER A 1 83 ? 8.686 11.114 20.344 1.00 32.59 83 SER A CA 1
ATOM 665 C C . SER A 1 83 ? 8.442 11.002 18.824 1.00 32.59 83 SER A C 1
ATOM 667 O O . SER A 1 83 ? 8.833 11.871 18.053 1.00 32.59 83 SER A O 1
ATOM 669 N N . PRO A 1 84 ? 7.629 10.020 18.390 1.00 42.44 84 PRO A N 1
ATOM 670 C CA . PRO A 1 84 ? 7.716 8.598 18.717 1.00 42.44 84 PRO A CA 1
ATOM 671 C C . PRO A 1 84 ? 7.975 7.748 17.448 1.00 42.44 84 PRO A C 1
ATOM 673 O O . PRO A 1 84 ? 8.006 8.257 16.329 1.00 42.44 84 PRO A O 1
ATOM 676 N N . GLY A 1 85 ? 8.173 6.436 17.617 1.00 30.14 85 GLY A N 1
ATOM 677 C CA . GLY A 1 85 ? 8.450 5.512 16.506 1.00 30.14 85 GLY A CA 1
ATOM 678 C C . GLY A 1 85 ? 7.365 5.507 15.419 1.00 30.14 85 GLY A C 1
ATOM 679 O O . GLY A 1 85 ? 6.177 5.630 15.715 1.00 30.14 85 GLY A O 1
ATOM 680 N N . TRP A 1 86 ? 7.783 5.362 14.157 1.00 31.97 86 TRP A N 1
ATOM 681 C CA . TRP A 1 86 ? 6.907 5.492 12.988 1.00 31.97 86 TRP A CA 1
ATOM 682 C C . TRP A 1 86 ? 5.789 4.441 12.977 1.00 31.97 86 TRP A C 1
ATOM 684 O O . TRP A 1 86 ? 6.049 3.237 12.952 1.00 31.97 86 TRP A O 1
ATOM 694 N N . ALA A 1 87 ? 4.539 4.905 12.937 1.00 30.72 87 ALA A N 1
ATOM 695 C CA . ALA A 1 87 ? 3.385 4.049 12.709 1.00 30.72 87 ALA A CA 1
ATOM 696 C C . ALA A 1 87 ? 3.335 3.623 11.233 1.00 30.72 87 ALA A C 1
ATOM 698 O O . ALA A 1 87 ? 3.253 4.460 10.335 1.00 30.72 87 ALA A O 1
ATOM 699 N N . GLN A 1 88 ? 3.357 2.314 10.987 1.00 31.81 88 GLN A N 1
ATOM 700 C CA . GLN A 1 88 ? 3.091 1.738 9.672 1.00 31.81 88 GLN A CA 1
ATOM 701 C C . GLN A 1 88 ? 1.634 2.045 9.290 1.00 31.81 88 GLN A C 1
ATOM 703 O O . GLN A 1 88 ? 0.712 1.586 9.965 1.00 31.81 88 GLN A O 1
ATOM 708 N N . THR A 1 89 ? 1.416 2.824 8.228 1.00 33.81 89 THR A N 1
ATOM 709 C CA . THR A 1 89 ? 0.091 3.304 7.792 1.00 33.81 89 THR A CA 1
ATOM 710 C C . THR A 1 89 ? -0.732 2.219 7.090 1.00 33.81 89 THR A C 1
ATOM 712 O O . THR A 1 89 ? -1.088 2.331 5.920 1.00 33.81 89 THR A O 1
ATOM 715 N N . GLN A 1 90 ? -1.066 1.159 7.827 1.00 36.62 90 GLN A N 1
ATOM 716 C CA . GLN A 1 90 ? -2.189 0.284 7.496 1.00 36.62 90 GLN A CA 1
ATOM 717 C C . GLN A 1 90 ? -3.501 0.975 7.895 1.00 36.62 90 GLN A C 1
ATOM 719 O O . GLN A 1 90 ? -3.568 1.632 8.936 1.00 36.62 90 GLN A O 1
ATOM 724 N N . ALA A 1 91 ? -4.554 0.808 7.094 1.00 34.34 91 ALA A N 1
ATOM 725 C CA . ALA A 1 91 ? -5.887 1.265 7.471 1.00 34.34 91 ALA A CA 1
ATOM 726 C C . ALA A 1 91 ? -6.356 0.513 8.730 1.00 34.34 91 ALA A C 1
ATOM 728 O O . ALA A 1 91 ? -6.407 -0.714 8.741 1.00 34.34 91 ALA A O 1
ATOM 729 N N . ALA A 1 92 ? -6.711 1.246 9.788 1.00 46.56 92 ALA A N 1
ATOM 730 C CA . ALA A 1 92 ? -7.214 0.669 11.040 1.00 46.56 92 ALA A CA 1
ATOM 731 C C . ALA A 1 92 ? -8.723 0.343 10.999 1.00 46.56 92 ALA A C 1
ATOM 733 O O . ALA A 1 92 ? -9.342 0.123 12.036 1.00 46.56 92 ALA A O 1
ATOM 734 N N . GLU A 1 93 ? -9.329 0.352 9.811 1.00 55.59 93 GLU A N 1
ATOM 735 C CA . GLU A 1 93 ? -10.727 -0.015 9.604 1.00 55.59 93 GLU A CA 1
ATOM 736 C C . GLU A 1 93 ? -10.804 -1.478 9.152 1.00 55.59 93 GLU A C 1
ATOM 738 O O . GLU A 1 93 ? -10.365 -1.822 8.050 1.00 55.59 93 GLU A O 1
ATOM 743 N N . THR A 1 94 ? -11.378 -2.336 10.000 1.00 64.62 94 THR A N 1
ATOM 744 C CA . THR A 1 94 ? -11.697 -3.727 9.655 1.00 64.62 94 THR A CA 1
ATOM 745 C C . THR A 1 94 ? -12.691 -3.742 8.497 1.00 64.62 94 THR A C 1
ATOM 747 O O . THR A 1 94 ? -13.857 -3.371 8.669 1.00 64.62 94 THR A O 1
ATOM 750 N N . HIS A 1 95 ? -12.217 -4.161 7.328 1.00 80.88 95 HIS A N 1
ATOM 751 C CA . HIS A 1 95 ? -13.006 -4.347 6.119 1.00 80.88 95 HIS A CA 1
ATOM 752 C C . HIS A 1 95 ? -12.588 -5.648 5.430 1.00 80.88 95 HIS A C 1
ATOM 754 O O . HIS A 1 95 ? -11.433 -6.066 5.522 1.00 80.88 95 HIS A O 1
ATOM 760 N N . VAL A 1 96 ? -13.527 -6.275 4.733 1.00 85.81 96 VAL A N 1
ATOM 761 C CA . VAL A 1 96 ? -13.289 -7.437 3.873 1.00 85.81 96 VAL A CA 1
ATOM 762 C C . VAL A 1 96 ? -14.035 -7.234 2.560 1.00 85.81 96 VAL A C 1
ATOM 764 O O . VAL A 1 96 ? -15.135 -6.682 2.550 1.00 85.81 96 VAL A O 1
ATOM 767 N N . VAL A 1 97 ? -13.428 -7.662 1.455 1.00 87.69 97 VAL A N 1
ATOM 768 C CA . VAL A 1 97 ? -14.038 -7.688 0.120 1.00 87.69 97 VAL A CA 1
ATOM 769 C C . VAL A 1 97 ? -13.883 -9.103 -0.419 1.00 87.69 97 VAL A C 1
ATOM 771 O O . VAL A 1 97 ? -12.786 -9.659 -0.375 1.00 87.69 97 VAL A O 1
ATOM 774 N N . CYS A 1 98 ? -14.968 -9.691 -0.910 1.00 86.94 98 CYS A N 1
ATOM 775 C CA . CYS A 1 98 ? -14.982 -11.038 -1.466 1.00 86.94 98 CYS A CA 1
ATOM 776 C C . CYS A 1 98 ? -15.735 -11.053 -2.800 1.00 86.94 98 CYS A C 1
ATOM 778 O O . CYS A 1 98 ? -16.645 -10.249 -3.010 1.00 86.94 98 CYS A O 1
ATOM 780 N N . LYS A 1 99 ? -15.363 -11.977 -3.691 1.00 90.06 99 LYS A N 1
ATOM 781 C CA . LYS A 1 99 ? -16.096 -12.276 -4.925 1.00 90.06 99 LYS A CA 1
ATOM 782 C C . LYS A 1 99 ? -16.605 -13.703 -4.843 1.00 90.06 99 LYS A C 1
ATOM 784 O O . LYS A 1 99 ? -15.810 -14.634 -4.758 1.00 90.06 99 LYS A O 1
ATOM 789 N N . VAL A 1 100 ? -17.922 -13.835 -4.850 1.00 88.31 100 VAL A N 1
ATOM 790 C CA . VAL A 1 100 ? -18.655 -15.097 -4.773 1.00 88.31 100 VAL A CA 1
ATOM 791 C C . VAL A 1 100 ? -19.300 -15.335 -6.135 1.00 88.31 100 VAL A C 1
ATOM 793 O O . VAL A 1 100 ? -19.756 -14.388 -6.774 1.00 88.31 100 VAL A O 1
ATOM 796 N N . ASP A 1 101 ? -19.305 -16.569 -6.619 1.00 86.75 101 ASP A N 1
ATOM 797 C CA . ASP A 1 101 ? -19.960 -16.922 -7.877 1.00 86.75 101 ASP A CA 1
ATOM 798 C C . ASP A 1 101 ? -21.330 -17.576 -7.616 1.00 86.75 101 ASP A C 1
ATOM 800 O O . ASP A 1 101 ? -21.881 -17.510 -6.515 1.00 86.75 101 ASP A O 1
ATOM 804 N N . HIS A 1 102 ? -21.902 -18.211 -8.635 1.00 87.50 102 HIS A N 1
ATOM 805 C CA . HIS A 1 102 ? -23.173 -18.919 -8.519 1.00 87.50 102 HIS A CA 1
ATOM 806 C C . HIS A 1 102 ? -23.203 -20.066 -7.485 1.00 87.50 102 HIS A C 1
ATOM 808 O O . HIS A 1 102 ? -24.300 -20.488 -7.125 1.00 87.50 102 HIS A O 1
ATOM 814 N N . ASN A 1 103 ? -22.061 -20.555 -6.978 1.00 86.44 103 ASN A N 1
ATOM 815 C CA . ASN A 1 103 ? -22.026 -21.611 -5.957 1.00 86.44 103 ASN A CA 1
ATOM 816 C C . ASN A 1 103 ? -22.391 -21.110 -4.544 1.00 86.44 103 ASN A C 1
ATOM 818 O O . ASN A 1 103 ? -22.645 -21.924 -3.657 1.00 86.44 103 ASN A O 1
ATOM 822 N N . GLY A 1 104 ? -22.441 -19.791 -4.326 1.00 86.25 104 GLY A N 1
ATOM 823 C CA . GLY A 1 104 ? -22.643 -19.206 -2.999 1.00 86.25 104 GLY A CA 1
ATOM 824 C C . GLY A 1 104 ? -21.400 -19.301 -2.103 1.00 86.25 104 GLY A C 1
ATOM 825 O O . GLY A 1 104 ? -20.301 -19.627 -2.551 1.00 86.25 104 GLY A O 1
ATOM 826 N N . GLY A 1 105 ? -21.555 -18.965 -0.822 1.00 89.31 105 GLY A N 1
ATOM 827 C CA . GLY A 1 105 ? -20.471 -18.971 0.163 1.00 89.31 105 GLY A CA 1
ATOM 828 C C . GLY A 1 105 ? -20.747 -18.070 1.368 1.00 89.31 105 GLY A C 1
ATOM 829 O O . GLY A 1 105 ? -21.826 -17.502 1.503 1.00 89.31 105 GLY A O 1
ATOM 830 N N . SER A 1 106 ? -19.759 -17.907 2.246 1.00 89.44 106 SER A N 1
ATOM 831 C CA . SER A 1 106 ? -19.863 -17.070 3.449 1.00 89.44 106 SER A CA 1
ATOM 832 C C . SER A 1 106 ? -18.678 -16.114 3.574 1.00 89.44 106 SER A C 1
ATOM 834 O O . SER A 1 106 ? -17.536 -16.497 3.319 1.00 89.44 106 SER A O 1
ATOM 836 N N . VAL A 1 107 ? -18.938 -14.883 4.009 1.00 90.62 107 VAL A N 1
ATOM 837 C CA . VAL A 1 107 ? -17.950 -13.807 4.153 1.00 90.62 107 VAL A CA 1
ATOM 838 C C . VAL A 1 107 ? -17.987 -13.294 5.588 1.00 90.62 107 VAL A C 1
ATOM 840 O O . VAL A 1 107 ? -18.879 -12.535 5.962 1.00 90.62 107 VAL A O 1
ATOM 843 N N . GLN A 1 108 ? -17.008 -13.706 6.393 1.00 90.00 108 GLN A N 1
ATOM 844 C CA . GLN A 1 108 ? -16.842 -13.242 7.770 1.00 90.00 108 GLN A CA 1
ATOM 845 C C . GLN A 1 108 ? -15.917 -12.019 7.823 1.00 90.00 108 GLN A C 1
ATOM 847 O O . GLN A 1 108 ? -14.896 -11.963 7.134 1.00 90.00 108 GLN A O 1
ATOM 852 N N . LEU A 1 109 ? -16.259 -11.035 8.655 1.00 85.94 109 LEU A N 1
ATOM 853 C CA . LEU A 1 109 ? -15.378 -9.908 8.953 1.00 85.94 109 LEU A CA 1
ATOM 854 C C . LEU A 1 109 ? -14.256 -10.365 9.914 1.00 85.94 109 LEU A C 1
ATOM 856 O O . LEU A 1 109 ? -14.565 -11.000 10.924 1.00 85.94 109 LEU A O 1
ATOM 860 N N . PRO A 1 110 ? -12.972 -10.038 9.663 1.00 80.31 110 PRO A N 1
ATOM 861 C CA . PRO A 1 110 ? -11.885 -10.385 10.577 1.00 80.31 110 PRO A CA 1
ATOM 862 C C . PRO A 1 110 ? -12.110 -9.878 12.006 1.00 80.31 110 PRO A C 1
ATOM 864 O O . PRO A 1 110 ? -12.672 -8.800 12.220 1.00 80.31 110 PRO A O 1
ATOM 867 N N . ASP A 1 111 ? -11.648 -10.674 12.972 1.00 75.44 111 ASP A N 1
ATOM 868 C CA . ASP A 1 111 ? -11.688 -10.398 14.415 1.00 75.44 111 ASP A CA 1
ATOM 869 C C . ASP A 1 111 ? -13.105 -10.112 14.963 1.00 75.44 111 ASP A C 1
ATOM 871 O O . ASP A 1 111 ? -13.279 -9.392 15.950 1.00 75.44 111 ASP A O 1
ATOM 875 N N . SER A 1 112 ? -14.128 -10.671 14.301 1.00 81.31 112 SER A N 1
ATOM 876 C CA . SER A 1 112 ? -15.540 -10.334 14.495 1.00 81.31 112 SER A CA 1
ATOM 877 C C . SER A 1 112 ? -16.473 -11.548 14.441 1.00 81.31 112 SER A C 1
ATOM 879 O O . SER A 1 112 ? -16.246 -12.501 13.697 1.00 81.31 112 SER A O 1
ATOM 881 N N . ASP A 1 113 ? -17.592 -11.451 15.158 1.00 84.12 113 ASP A N 1
ATOM 882 C CA . ASP A 1 113 ? -18.751 -12.350 15.063 1.00 84.12 113 ASP A CA 1
ATOM 883 C C . ASP A 1 113 ? -19.757 -11.901 13.972 1.00 84.12 113 ASP A C 1
ATOM 885 O O . ASP A 1 113 ? -20.956 -12.148 14.091 1.00 84.12 113 ASP A O 1
ATOM 889 N N . ILE A 1 114 ? -19.303 -11.171 12.943 1.00 90.50 114 ILE A N 1
ATOM 890 C CA . ILE A 1 114 ? -20.144 -10.678 11.838 1.00 90.50 114 ILE A CA 1
ATOM 891 C C . ILE A 1 114 ? -19.872 -11.497 10.576 1.00 90.50 114 ILE A C 1
ATOM 893 O O . ILE A 1 114 ? -18.739 -11.522 10.089 1.00 90.50 114 ILE A O 1
ATOM 897 N N . CYS A 1 115 ? -20.916 -12.106 10.012 1.00 91.56 115 CYS A N 1
ATOM 898 C CA . CYS A 1 115 ? -20.842 -12.911 8.793 1.00 91.56 115 CYS A CA 1
ATOM 899 C C . CYS A 1 115 ? -21.992 -12.589 7.832 1.00 91.56 115 CYS A C 1
ATOM 901 O O . CYS A 1 115 ? -23.123 -12.386 8.265 1.00 91.56 115 CYS A O 1
ATOM 903 N N . ALA A 1 116 ? -21.723 -12.571 6.526 1.00 92.62 116 ALA A N 1
ATOM 904 C CA . ALA A 1 116 ? -22.751 -12.577 5.488 1.00 92.62 116 ALA A CA 1
ATOM 905 C C . ALA A 1 116 ? -22.714 -13.904 4.719 1.00 92.62 116 ALA A C 1
ATOM 907 O O . ALA A 1 116 ? -21.675 -14.281 4.178 1.00 92.62 116 ALA A O 1
ATOM 908 N N . HIS A 1 117 ? -23.855 -14.582 4.641 1.00 91.88 117 HIS A N 1
ATOM 909 C CA . HIS A 1 117 ? -24.064 -15.823 3.901 1.00 91.88 117 HIS A CA 1
ATOM 910 C C . HIS A 1 117 ? -24.772 -15.531 2.577 1.00 91.88 117 HIS A C 1
ATOM 912 O O . HIS A 1 117 ? -25.862 -14.950 2.544 1.00 91.88 117 HIS A O 1
ATOM 918 N N . ILE A 1 118 ? -24.139 -15.944 1.484 1.00 91.75 118 ILE A N 1
ATOM 919 C CA . ILE A 1 118 ? -24.609 -15.831 0.109 1.00 91.75 118 ILE A CA 1
ATOM 920 C C . ILE A 1 118 ? -25.085 -17.233 -0.307 1.00 91.75 118 ILE A C 1
ATOM 922 O O . ILE A 1 118 ? -24.263 -18.151 -0.349 1.00 91.75 118 ILE A O 1
ATOM 926 N N . PRO A 1 119 ? -26.380 -17.443 -0.593 1.00 90.00 119 PRO A N 1
ATOM 927 C CA . PRO A 1 119 ? -26.894 -18.775 -0.900 1.00 90.00 119 PRO A CA 1
ATOM 928 C C . PRO A 1 119 ? -26.485 -19.271 -2.299 1.00 90.00 119 PRO A C 1
ATOM 930 O O . PRO A 1 119 ? -26.050 -18.509 -3.167 1.00 90.00 119 PRO A O 1
ATOM 933 N N . LEU A 1 120 ? -26.634 -20.579 -2.514 1.00 89.94 120 LEU A N 1
ATOM 934 C CA . LEU A 1 120 ? -26.408 -21.246 -3.798 1.00 89.94 120 LEU A CA 1
ATOM 935 C C . LEU A 1 120 ? -27.398 -20.718 -4.854 1.00 89.94 120 LEU A C 1
ATOM 937 O O . LEU A 1 120 ? -28.587 -20.618 -4.592 1.00 89.94 120 LEU A O 1
ATOM 941 N N . GLY A 1 121 ? -26.928 -20.382 -6.057 1.00 83.88 121 GLY A N 1
ATOM 942 C CA . GLY A 1 121 ? -27.780 -19.865 -7.140 1.00 83.88 121 GLY A CA 1
ATOM 943 C C . GLY A 1 121 ? -28.182 -18.386 -7.020 1.00 83.88 121 GLY A C 1
ATOM 944 O O . GLY A 1 121 ? -28.961 -17.900 -7.845 1.00 83.88 121 GLY A O 1
ATOM 945 N N . HIS A 1 122 ? -27.628 -17.656 -6.043 1.00 85.12 122 HIS A N 1
ATOM 946 C CA . HIS A 1 122 ? -27.863 -16.226 -5.799 1.00 85.12 122 HIS A CA 1
ATOM 947 C C . HIS A 1 122 ? -27.667 -15.337 -7.046 1.00 85.12 122 HIS A C 1
ATOM 949 O O . HIS A 1 122 ? -28.466 -14.426 -7.282 1.00 85.12 122 HIS A O 1
ATOM 955 N N . VAL A 1 123 ? -26.652 -15.637 -7.867 1.00 87.81 123 VAL A N 1
ATOM 956 C CA . VAL A 1 123 ? -26.386 -15.028 -9.187 1.00 87.81 123 VAL A CA 1
ATOM 957 C C . VAL A 1 123 ? -26.432 -16.080 -10.302 1.00 87.81 123 VAL A C 1
ATOM 959 O O . VAL A 1 123 ? -26.375 -17.284 -10.042 1.00 87.81 123 VAL A O 1
ATOM 962 N N . ALA A 1 124 ? -26.550 -15.646 -11.561 1.00 85.69 124 ALA A N 1
ATOM 963 C CA . ALA A 1 124 ? -26.558 -16.564 -12.701 1.00 85.69 124 ALA A CA 1
ATOM 964 C C . ALA A 1 124 ? -25.182 -17.245 -12.912 1.00 85.69 124 ALA A C 1
ATOM 966 O O . ALA A 1 124 ? -24.153 -16.633 -12.624 1.00 85.69 124 ALA A O 1
ATOM 967 N N . PRO A 1 125 ? -25.122 -18.479 -13.455 1.00 84.88 125 PRO A N 1
ATOM 968 C CA . PRO A 1 125 ? -23.856 -19.109 -13.829 1.00 84.88 125 PRO A CA 1
ATOM 969 C C . PRO A 1 125 ? -23.060 -18.227 -14.803 1.00 84.88 125 PRO A C 1
ATOM 971 O O . PRO A 1 125 ? -23.571 -17.837 -15.851 1.00 84.88 125 PRO A O 1
ATOM 974 N N . GLY A 1 126 ? -21.816 -17.900 -14.441 1.00 81.75 126 GLY A N 1
ATOM 975 C CA . GLY A 1 126 ? -20.955 -16.964 -15.177 1.00 81.75 126 GLY A CA 1
ATOM 976 C C . GLY A 1 126 ? -21.005 -15.507 -14.690 1.00 81.75 126 GLY A C 1
ATOM 977 O O . GLY A 1 126 ? -20.102 -14.738 -15.016 1.00 81.75 126 GLY A O 1
ATOM 978 N N . GLU A 1 127 ? -21.988 -15.123 -13.869 1.00 86.25 127 GLU A N 1
ATOM 979 C CA . GLU A 1 127 ? -21.960 -13.866 -13.110 1.00 86.25 127 GLU A CA 1
ATOM 980 C C . GLU A 1 127 ? -21.230 -14.047 -11.765 1.00 86.25 127 GLU A C 1
ATOM 982 O O . GLU A 1 127 ? -21.072 -15.158 -11.257 1.00 86.25 127 GLU A O 1
ATOM 987 N N . THR A 1 128 ? -20.788 -12.936 -11.164 1.00 87.25 128 THR A N 1
ATOM 988 C CA . THR A 1 128 ? -20.193 -12.919 -9.816 1.00 87.25 128 THR A CA 1
ATOM 989 C C . THR A 1 128 ? -20.765 -11.784 -8.970 1.00 87.25 128 THR A C 1
ATOM 991 O O . THR A 1 128 ? -21.034 -10.684 -9.459 1.00 87.25 128 THR A O 1
ATOM 994 N N . GLN A 1 129 ? -20.933 -12.058 -7.680 1.00 85.94 129 GLN A N 1
ATOM 995 C CA . GLN A 1 129 ? -21.295 -11.104 -6.644 1.00 85.94 129 GLN A CA 1
ATOM 996 C C . GLN A 1 129 ? -20.024 -10.652 -5.919 1.00 85.94 129 GLN A C 1
ATOM 998 O O . GLN A 1 129 ? -19.446 -11.399 -5.131 1.00 85.94 129 GLN A O 1
ATOM 1003 N N . GLU A 1 130 ? -19.594 -9.412 -6.145 1.00 91.25 130 GLU A N 1
ATOM 1004 C CA . GLU A 1 130 ? -18.669 -8.747 -5.232 1.00 91.25 130 GLU A CA 1
ATOM 1005 C C . GLU A 1 130 ? -19.476 -8.206 -4.044 1.00 91.25 130 GLU A C 1
ATOM 1007 O O . GLU A 1 130 ? -20.512 -7.550 -4.215 1.00 91.25 130 GLU A O 1
ATOM 1012 N N . ILE A 1 131 ? -19.019 -8.522 -2.835 1.00 91.00 131 ILE A N 1
ATOM 1013 C CA . ILE A 1 131 ? -19.585 -8.058 -1.569 1.00 91.00 131 ILE A CA 1
ATOM 1014 C C . ILE A 1 131 ? -18.460 -7.508 -0.693 1.00 91.00 131 ILE A C 1
ATOM 1016 O O . ILE A 1 131 ? -17.392 -8.116 -0.586 1.00 91.00 131 ILE A O 1
ATOM 1020 N N . SER A 1 132 ? -18.694 -6.365 -0.047 1.00 91.31 132 SER A N 1
ATOM 1021 C CA . SER A 1 132 ? -17.788 -5.837 0.977 1.00 91.31 132 SER A CA 1
ATOM 1022 C C . SER A 1 132 ? -18.508 -5.597 2.294 1.00 91.31 132 SER A C 1
ATOM 1024 O O . SER A 1 132 ? -19.564 -4.961 2.297 1.00 91.31 132 SER A O 1
ATOM 1026 N N . LEU A 1 133 ? -17.895 -6.024 3.397 1.00 91.62 133 LEU A N 1
ATOM 1027 C CA . LEU A 1 133 ? -18.353 -5.755 4.760 1.00 91.62 133 LEU A CA 1
ATOM 1028 C C . LEU A 1 133 ? -17.333 -4.860 5.469 1.00 91.62 133 LEU A C 1
ATOM 1030 O O . LEU A 1 133 ? -16.132 -5.132 5.424 1.00 91.62 133 LEU A O 1
ATOM 1034 N N . LYS A 1 134 ? -17.802 -3.815 6.153 1.00 90.75 134 LYS A N 1
ATOM 1035 C CA . LYS A 1 134 ? -16.968 -2.914 6.959 1.00 90.75 134 LYS A CA 1
ATOM 1036 C C . LYS A 1 134 ? -17.702 -2.505 8.235 1.00 90.75 134 LYS A C 1
ATOM 1038 O O . LYS A 1 134 ? -18.758 -1.882 8.171 1.00 90.75 134 LYS A O 1
ATOM 1043 N N . ALA A 1 135 ? -17.124 -2.797 9.399 1.00 88.94 135 ALA A N 1
ATOM 1044 C CA . ALA A 1 135 ? -17.674 -2.336 10.675 1.00 88.94 135 ALA A CA 1
ATOM 1045 C C . ALA A 1 135 ? -17.216 -0.903 10.995 1.00 88.94 135 ALA A C 1
ATOM 1047 O O . ALA A 1 135 ? -16.020 -0.606 11.029 1.00 88.94 135 ALA A O 1
ATOM 1048 N N . VAL A 1 136 ? -18.175 -0.023 11.275 1.00 88.25 136 VAL A N 1
ATOM 1049 C CA . VAL A 1 136 ? -17.974 1.353 11.735 1.00 88.25 136 VAL A CA 1
ATOM 1050 C C . VAL A 1 136 ? -18.331 1.426 13.222 1.00 88.25 136 VAL A C 1
ATOM 1052 O O . VAL A 1 136 ? -19.444 1.103 13.633 1.00 88.25 136 VAL A O 1
ATOM 1055 N N . LEU A 1 137 ? -17.352 1.838 14.031 1.00 85.69 137 LEU A N 1
ATOM 1056 C CA . LEU A 1 137 ? -17.399 1.745 15.496 1.00 85.69 137 LEU A CA 1
ATOM 1057 C C . LEU A 1 137 ? -18.269 2.827 16.160 1.00 85.69 137 LEU A C 1
ATOM 1059 O O . LEU A 1 137 ? -18.905 2.588 17.179 1.00 85.69 137 LEU A O 1
ATOM 1063 N N . ASP A 1 138 ? -18.265 4.045 15.614 1.00 86.12 138 ASP A N 1
ATOM 1064 C CA . ASP A 1 138 ? -19.046 5.162 16.151 1.00 86.12 138 ASP A CA 1
ATOM 1065 C C . ASP A 1 138 ? -20.407 5.239 15.427 1.00 86.12 138 ASP A C 1
ATOM 1067 O O . ASP A 1 138 ? -20.416 5.412 14.201 1.00 86.12 138 ASP A O 1
ATOM 1071 N N . PRO A 1 139 ? -21.547 5.117 16.142 1.00 86.88 139 PRO A N 1
ATOM 1072 C CA . PRO A 1 139 ? -22.867 5.062 15.527 1.00 86.88 139 PRO A CA 1
ATOM 1073 C C . PRO A 1 139 ? -23.326 6.426 14.969 1.00 86.88 139 PRO A C 1
ATOM 1075 O O . PRO A 1 139 ? -22.833 7.476 15.407 1.00 86.88 139 PRO A O 1
ATOM 1078 N N . PRO A 1 140 ? -24.300 6.417 14.035 1.00 86.94 140 PRO A N 1
ATOM 1079 C CA . PRO A 1 140 ? -24.920 7.616 13.468 1.00 86.94 140 PRO A CA 1
ATOM 1080 C C . PRO A 1 140 ? -25.541 8.536 14.522 1.00 86.94 140 PRO A C 1
ATOM 1082 O O . PRO A 1 140 ? -25.950 8.098 15.603 1.00 86.94 140 PRO A O 1
ATOM 1085 N N . GLN A 1 141 ? -25.669 9.822 14.195 1.00 81.25 141 GLN A N 1
ATOM 1086 C CA . GLN A 1 141 ? -26.345 10.773 15.084 1.00 81.25 141 GLN A CA 1
ATOM 1087 C C . GLN A 1 141 ? -27.869 10.534 15.106 1.00 81.25 141 GLN A C 1
ATOM 1089 O O . GLN A 1 141 ? -28.463 10.132 14.113 1.00 81.25 141 GLN A O 1
ATOM 1094 N N . GLY A 1 142 ? -28.511 10.752 16.260 1.00 80.62 142 GLY A N 1
ATOM 1095 C CA . GLY A 1 142 ? -29.968 10.622 16.437 1.00 80.62 142 GLY A CA 1
ATOM 1096 C C . GLY A 1 142 ? -30.497 9.220 16.789 1.00 80.62 142 GLY A C 1
ATOM 1097 O O . GLY A 1 142 ? -31.515 9.127 17.474 1.00 80.62 142 GLY A O 1
ATOM 1098 N N . LEU A 1 143 ? -29.802 8.132 16.422 1.00 85.50 143 LEU A N 1
ATOM 1099 C CA . LEU A 1 143 ? -30.247 6.758 16.743 1.00 85.50 143 LEU A CA 1
ATOM 1100 C C . LEU A 1 143 ? -30.238 6.429 18.247 1.00 85.50 143 LEU A C 1
ATOM 1102 O O . LEU A 1 143 ? -30.970 5.546 18.697 1.00 85.50 143 LEU A O 1
ATOM 1106 N N . ASN A 1 144 ? -29.420 7.140 19.023 1.00 88.38 144 ASN A N 1
ATOM 1107 C CA . ASN A 1 144 ? -29.374 7.039 20.476 1.00 88.38 144 ASN A CA 1
ATOM 1108 C C . ASN A 1 144 ? -30.100 8.231 21.126 1.00 88.38 144 ASN A C 1
ATOM 1110 O O . ASN A 1 144 ? -29.701 9.381 20.938 1.00 88.38 144 ASN A O 1
ATOM 1114 N N . ASN A 1 145 ? -31.141 7.952 21.909 1.00 87.88 145 ASN A N 1
ATOM 1115 C CA . ASN A 1 145 ? -31.942 8.913 22.673 1.00 87.88 145 ASN A CA 1
ATOM 1116 C C . ASN A 1 145 ? -32.543 8.201 23.912 1.00 87.88 145 ASN A C 1
ATOM 1118 O O . ASN A 1 145 ? -31.997 7.196 24.360 1.00 87.88 145 ASN A O 1
ATOM 1122 N N . ASP A 1 146 ? -33.607 8.723 24.528 1.00 87.88 146 ASP A N 1
ATOM 1123 C CA . ASP A 1 146 ? -34.234 8.089 25.703 1.00 87.88 146 ASP A CA 1
ATOM 1124 C C . ASP A 1 146 ? -35.095 6.867 25.355 1.00 87.88 146 ASP A C 1
ATOM 1126 O O . ASP A 1 146 ? -35.184 5.946 26.163 1.00 87.88 146 ASP A O 1
ATOM 1130 N N . TYR A 1 147 ? -35.649 6.827 24.139 1.00 88.75 147 TYR A N 1
ATOM 1131 C CA . TYR A 1 147 ? -36.532 5.779 23.614 1.00 88.75 147 TYR A CA 1
ATOM 1132 C C . TYR A 1 147 ? -35.827 4.789 22.670 1.00 88.75 147 TYR A C 1
ATOM 1134 O O . TYR A 1 147 ? -36.434 3.791 22.287 1.00 88.75 147 TYR A O 1
ATOM 1142 N N . SER A 1 148 ? -34.560 5.003 22.297 1.00 90.38 148 SER A N 1
ATOM 1143 C CA . SER A 1 148 ? -33.764 4.008 21.560 1.00 90.38 148 SER A CA 1
ATOM 1144 C C . SER A 1 148 ? -32.270 4.057 21.879 1.00 90.38 148 SER A C 1
ATOM 1146 O O . SER A 1 148 ? -31.701 5.132 22.065 1.00 90.38 148 SER A O 1
ATOM 1148 N N . THR A 1 149 ? -31.603 2.897 21.883 1.00 91.56 149 THR A N 1
ATOM 1149 C CA . THR A 1 149 ? -30.136 2.809 21.953 1.00 91.56 149 THR A CA 1
ATOM 1150 C C . THR A 1 149 ? -29.561 1.714 21.054 1.00 91.56 149 THR A C 1
ATOM 1152 O O . THR A 1 149 ? -30.114 0.623 20.952 1.00 91.56 149 THR A O 1
ATOM 1155 N N . THR A 1 150 ? -28.431 1.992 20.402 1.00 92.38 150 THR A N 1
ATOM 1156 C CA . THR A 1 150 ? -27.746 1.066 19.482 1.00 92.38 150 THR A CA 1
ATOM 1157 C C . THR A 1 150 ? -27.030 -0.055 20.238 1.00 92.38 150 THR A C 1
ATOM 1159 O O . THR A 1 150 ? -26.326 0.223 21.214 1.00 92.38 150 THR A O 1
ATOM 1162 N N . VAL A 1 151 ? -27.180 -1.305 19.786 1.00 91.94 151 VAL A N 1
ATOM 1163 C CA . VAL A 1 151 ? -26.676 -2.523 20.462 1.00 91.94 151 VAL A CA 1
ATOM 1164 C C . VAL A 1 151 ? -25.736 -3.378 19.593 1.00 91.94 151 VAL A C 1
ATOM 1166 O O . VAL A 1 151 ? -25.150 -4.332 20.094 1.00 91.94 151 VAL A O 1
ATOM 1169 N N . SER A 1 152 ? -25.537 -3.022 18.321 1.00 91.38 152 SER A N 1
ATOM 1170 C CA . SER A 1 152 ? -24.487 -3.558 17.436 1.00 91.38 152 SER A CA 1
ATOM 1171 C C . SER A 1 152 ? -23.536 -2.430 16.988 1.00 91.38 152 SER A C 1
ATOM 1173 O O . SER A 1 152 ? -23.868 -1.252 17.166 1.00 91.38 152 SER A O 1
ATOM 1175 N N . PRO A 1 153 ? -22.372 -2.728 16.373 1.00 91.12 153 PRO A N 1
ATOM 1176 C CA . PRO A 1 153 ? -21.703 -1.749 15.513 1.00 91.12 153 PRO A CA 1
ATOM 1177 C C . PRO A 1 153 ? -22.592 -1.372 14.319 1.00 91.12 153 PRO A C 1
ATOM 1179 O O . PRO A 1 153 ? -23.534 -2.092 13.977 1.00 91.12 153 PRO A O 1
ATOM 1182 N N . LEU A 1 154 ? -22.256 -0.268 13.650 1.00 91.38 154 LEU A N 1
ATOM 1183 C CA . LEU A 1 154 ? -22.825 0.062 12.348 1.00 91.38 154 LEU A CA 1
ATOM 1184 C C . LEU A 1 154 ? -22.096 -0.750 11.271 1.00 91.38 154 LEU A C 1
ATOM 1186 O O . LEU A 1 154 ? -20.894 -0.568 11.084 1.00 91.38 154 LEU A O 1
ATOM 1190 N N . LEU A 1 155 ? -22.797 -1.615 10.543 1.00 92.44 155 LEU A N 1
ATOM 1191 C CA . LEU A 1 155 ? -22.215 -2.347 9.421 1.00 92.44 155 LEU A CA 1
ATOM 1192 C C . LEU A 1 155 ? -22.489 -1.618 8.104 1.00 92.44 155 LEU A C 1
ATOM 1194 O O . LEU A 1 155 ? -23.640 -1.401 7.735 1.00 92.44 155 LEU A O 1
ATOM 1198 N N . GLU A 1 156 ? -21.429 -1.273 7.381 1.00 93.12 156 GLU A N 1
ATOM 1199 C CA . GLU A 1 156 ? -21.495 -0.877 5.977 1.00 93.12 156 GLU A CA 1
ATOM 1200 C C . GLU A 1 156 ? -21.368 -2.136 5.106 1.00 93.12 156 GLU A C 1
ATOM 1202 O O . GLU A 1 156 ? -20.341 -2.821 5.131 1.00 93.12 156 GLU A O 1
ATOM 1207 N N . VAL A 1 157 ? -22.424 -2.439 4.352 1.00 92.94 157 VAL A N 1
ATOM 1208 C CA . VAL A 1 157 ? -22.490 -3.528 3.370 1.00 92.94 157 VAL A CA 1
ATOM 1209 C C . VAL A 1 157 ? -22.554 -2.908 1.980 1.00 92.94 157 VAL A C 1
ATOM 1211 O O . VAL A 1 157 ? -23.373 -2.025 1.734 1.00 92.94 157 VAL A O 1
ATOM 1214 N N . ARG A 1 158 ? -21.718 -3.372 1.050 1.00 92.31 158 ARG A N 1
ATOM 1215 C CA . ARG A 1 158 ? -21.806 -3.000 -0.372 1.00 92.31 158 ARG A CA 1
ATOM 1216 C C . ARG A 1 158 ? -21.896 -4.240 -1.239 1.00 92.31 158 ARG A C 1
ATOM 1218 O O . ARG A 1 158 ? -21.275 -5.251 -0.918 1.00 92.31 158 ARG A O 1
ATOM 1225 N N . VAL A 1 159 ? -22.641 -4.135 -2.332 1.00 90.62 159 VAL A N 1
ATOM 1226 C CA . VAL A 1 159 ? -22.924 -5.226 -3.273 1.00 90.62 159 VAL A CA 1
ATOM 1227 C C . VAL A 1 159 ? -22.863 -4.711 -4.711 1.00 90.62 159 VAL A C 1
ATOM 1229 O O . VAL A 1 159 ? -23.340 -3.614 -4.998 1.00 90.62 159 VAL A O 1
ATOM 1232 N N . SER A 1 160 ? -22.247 -5.483 -5.612 1.00 87.69 160 SER A N 1
ATOM 1233 C CA . SER A 1 160 ? -22.058 -5.099 -7.019 1.00 87.69 160 SER A CA 1
ATOM 1234 C C . SER A 1 160 ? -23.244 -5.449 -7.919 1.00 87.69 160 SER A C 1
ATOM 1236 O O . SER A 1 160 ? -23.687 -4.607 -8.698 1.00 87.69 160 SER A O 1
ATOM 1238 N N . ASN A 1 161 ? -23.756 -6.680 -7.829 1.00 82.06 161 ASN A N 1
ATOM 1239 C CA . ASN A 1 161 ? -24.984 -7.090 -8.503 1.00 82.06 161 ASN A CA 1
ATOM 1240 C C . ASN A 1 161 ? -26.184 -6.842 -7.571 1.00 82.06 161 ASN A C 1
ATOM 1242 O O . ASN A 1 161 ? -26.063 -6.927 -6.349 1.00 82.06 161 ASN A O 1
ATOM 1246 N N . LEU A 1 162 ? -27.325 -6.498 -8.170 1.00 82.31 162 LEU A N 1
ATOM 1247 C CA . LEU A 1 162 ? -28.614 -6.262 -7.502 1.00 82.31 162 LEU A CA 1
ATOM 1248 C C . LEU A 1 162 ? -29.724 -7.174 -8.061 1.00 82.31 162 LEU A C 1
ATOM 1250 O O . LEU A 1 162 ? -30.857 -7.129 -7.595 1.00 82.31 162 LEU A O 1
ATOM 1254 N N . ARG A 1 163 ? -29.430 -7.975 -9.097 1.00 73.56 163 ARG A N 1
ATOM 1255 C CA . ARG A 1 163 ? -30.381 -8.867 -9.787 1.00 73.56 163 ARG A CA 1
ATOM 1256 C C . ARG A 1 163 ? -30.358 -10.273 -9.186 1.00 73.56 163 ARG A C 1
ATOM 1258 O O . ARG A 1 163 ? -30.265 -11.272 -9.894 1.00 73.56 163 ARG A O 1
ATOM 1265 N N . THR A 1 164 ? -30.367 -10.330 -7.864 1.00 70.25 164 THR A N 1
ATOM 1266 C CA . THR A 1 164 ? -30.109 -11.545 -7.097 1.00 70.25 164 THR A CA 1
ATOM 1267 C C . THR A 1 164 ? -31.383 -12.360 -6.931 1.00 70.25 164 THR A C 1
ATOM 1269 O O . THR A 1 164 ? -32.414 -11.815 -6.541 1.00 70.25 164 THR A O 1
ATOM 1272 N N . LYS A 1 165 ? -31.327 -13.665 -7.212 1.00 69.25 165 LYS A N 1
ATOM 1273 C CA . LYS A 1 165 ? -32.504 -14.553 -7.133 1.00 69.25 165 LYS A CA 1
ATOM 1274 C C . LYS A 1 165 ? -32.915 -14.892 -5.703 1.00 69.25 165 LYS A C 1
ATOM 1276 O O . LYS A 1 165 ? -34.080 -15.176 -5.452 1.00 69.25 165 LYS A O 1
ATOM 1281 N N . GLU A 1 166 ? -31.952 -14.871 -4.788 1.00 76.94 166 GLU A N 1
ATOM 1282 C CA . GLU A 1 166 ? -32.122 -15.246 -3.388 1.00 76.94 166 GLU A CA 1
ATOM 1283 C C . GLU A 1 166 ? -31.482 -14.207 -2.463 1.00 76.94 166 GLU A C 1
ATOM 1285 O O . GLU A 1 166 ? -30.525 -13.526 -2.838 1.00 76.94 166 GLU A O 1
ATOM 1290 N N . CYS A 1 167 ? -32.010 -14.090 -1.246 1.00 84.19 167 CYS A N 1
ATOM 1291 C CA . CYS A 1 167 ? -31.655 -13.033 -0.300 1.00 84.19 167 CYS A CA 1
ATOM 1292 C C . CYS A 1 167 ? -30.343 -13.340 0.436 1.00 84.19 167 CYS A C 1
ATOM 1294 O O . CYS A 1 167 ? -30.168 -14.437 0.970 1.00 84.19 167 CYS A O 1
ATOM 1296 N N . ILE A 1 168 ? -29.455 -12.349 0.550 1.00 90.06 168 ILE A N 1
ATOM 1297 C CA . ILE A 1 168 ? -28.249 -12.463 1.389 1.00 90.06 168 ILE A CA 1
ATOM 1298 C C . ILE A 1 168 ? -28.690 -12.492 2.856 1.00 90.06 168 ILE A C 1
ATOM 1300 O O . ILE A 1 168 ? -29.505 -11.667 3.270 1.00 90.06 168 ILE A O 1
ATOM 1304 N N . SER A 1 169 ? -28.161 -13.423 3.648 1.00 91.94 169 SER A N 1
ATOM 1305 C CA . SER A 1 169 ? -28.439 -13.497 5.089 1.00 91.94 169 SER A CA 1
ATOM 1306 C C . SER A 1 169 ? -27.251 -12.948 5.874 1.00 91.94 169 SER A C 1
ATOM 1308 O O . SER A 1 169 ? -26.123 -13.381 5.672 1.00 91.94 169 SER A O 1
ATOM 1310 N N . LEU A 1 170 ? -27.489 -11.981 6.753 1.00 93.00 170 LEU A N 1
ATOM 1311 C CA . LEU A 1 170 ? -26.474 -11.311 7.563 1.00 93.00 170 LEU A CA 1
ATOM 1312 C C . LEU A 1 170 ? -26.631 -11.702 9.033 1.00 93.00 170 LEU A C 1
ATOM 1314 O O . LEU A 1 170 ? -27.724 -11.595 9.582 1.00 93.00 170 LEU A O 1
ATOM 1318 N N . GLU A 1 171 ? -25.536 -12.086 9.675 1.00 93.25 171 GLU A N 1
ATOM 1319 C CA . GLU A 1 171 ? -25.466 -12.463 11.086 1.00 93.25 171 GLU A CA 1
ATOM 1320 C C . GLU A 1 171 ? -24.513 -11.536 11.842 1.00 93.25 171 GLU A C 1
ATOM 1322 O O . GLU A 1 171 ? -23.424 -11.210 11.361 1.00 93.25 171 GLU A O 1
ATOM 1327 N N . MET A 1 172 ? -24.930 -11.094 13.030 1.00 92.00 172 MET A N 1
ATOM 1328 C CA . MET A 1 172 ? -24.109 -10.303 13.947 1.00 92.00 172 MET A CA 1
ATOM 1329 C C . MET A 1 172 ? -24.539 -10.512 15.400 1.00 92.00 172 MET A C 1
ATOM 1331 O O . MET A 1 172 ? -25.728 -10.671 15.684 1.00 92.00 172 MET A O 1
ATOM 1335 N N . LYS A 1 173 ? -23.597 -10.422 16.344 1.00 91.00 173 LYS A N 1
ATOM 1336 C CA . LYS A 1 173 ? -23.940 -10.385 17.772 1.00 91.00 173 LYS A CA 1
ATOM 1337 C C . LYS A 1 173 ? -24.396 -9.004 18.237 1.00 91.00 173 LYS A C 1
ATOM 1339 O O . LYS A 1 173 ? -23.771 -7.986 17.927 1.00 91.00 173 LYS A O 1
ATOM 1344 N N . ILE A 1 174 ? -25.447 -8.996 19.049 1.00 91.88 174 ILE A N 1
ATOM 1345 C CA . ILE A 1 174 ? -25.938 -7.845 19.806 1.00 91.88 174 ILE A CA 1
ATOM 1346 C C . ILE A 1 174 ? -25.336 -7.838 21.218 1.00 91.88 174 ILE A C 1
ATOM 1348 O O . ILE A 1 174 ? -25.069 -8.879 21.807 1.00 91.88 174 ILE A O 1
ATOM 1352 N N . ALA A 1 175 ? -25.108 -6.645 21.760 1.00 90.00 175 ALA A N 1
ATOM 1353 C CA . ALA A 1 175 ? -24.524 -6.420 23.083 1.00 90.00 175 ALA A CA 1
ATOM 1354 C C . ALA A 1 175 ? -25.578 -5.970 24.112 1.00 90.00 175 ALA A C 1
ATOM 1356 O O . ALA A 1 175 ? -25.309 -5.117 24.958 1.00 90.00 175 ALA A O 1
ATOM 1357 N N . ALA A 1 176 ? -26.809 -6.472 24.008 1.00 89.94 176 ALA A N 1
ATOM 1358 C CA . ALA A 1 176 ? -27.867 -6.201 24.975 1.00 89.94 176 ALA A CA 1
ATOM 1359 C C . ALA A 1 176 ? -28.921 -7.310 24.983 1.00 89.94 176 ALA A C 1
ATOM 1361 O O . ALA A 1 176 ? -29.272 -7.838 23.931 1.00 89.94 176 ALA A O 1
ATOM 1362 N N . GLU A 1 177 ? -29.474 -7.569 26.161 1.00 89.06 177 GLU A N 1
ATOM 1363 C CA . GLU A 1 177 ? -30.603 -8.471 26.387 1.00 89.06 177 GLU A CA 1
ATOM 1364 C C . GLU A 1 177 ? -31.776 -7.656 26.955 1.00 89.06 177 GLU A C 1
ATOM 1366 O O . GLU A 1 177 ? -31.566 -6.755 27.773 1.00 89.06 177 GLU A O 1
ATOM 1371 N N . ILE A 1 178 ? -33.015 -7.945 26.546 1.00 88.19 178 ILE A N 1
ATOM 1372 C CA . ILE A 1 178 ? -34.201 -7.378 27.212 1.00 88.19 178 ILE A CA 1
ATOM 1373 C C . ILE A 1 178 ? -34.336 -8.070 28.572 1.00 88.19 178 ILE A C 1
ATOM 1375 O O . ILE A 1 178 ? -34.172 -9.286 28.663 1.00 88.19 178 ILE A O 1
ATOM 1379 N N . ARG A 1 179 ? -34.616 -7.320 29.643 1.00 88.00 179 ARG A N 1
ATOM 1380 C CA . ARG A 1 179 ? -34.751 -7.909 30.984 1.00 88.00 179 ARG A CA 1
ATOM 1381 C C . ARG A 1 179 ? -35.949 -8.861 31.053 1.00 88.00 179 ARG A C 1
ATOM 1383 O O . ARG A 1 179 ? -36.961 -8.644 30.396 1.00 88.00 179 ARG A O 1
ATOM 1390 N N . ASN A 1 180 ? -35.856 -9.899 31.883 1.00 82.88 180 ASN A N 1
ATOM 1391 C CA . ASN A 1 180 ? -36.878 -10.952 31.997 1.00 82.88 180 ASN A CA 1
ATOM 1392 C C . ASN A 1 180 ? -38.118 -10.558 32.832 1.00 82.88 180 ASN A C 1
ATOM 1394 O O . ASN A 1 180 ? -38.881 -11.432 33.241 1.00 82.88 180 ASN A O 1
ATOM 1398 N N . ASP A 1 181 ? -38.330 -9.270 33.114 1.00 86.44 181 ASP A N 1
ATOM 1399 C CA . ASP A 1 181 ? -39.566 -8.781 33.729 1.00 86.44 181 ASP A CA 1
ATOM 1400 C C . ASP A 1 181 ? -40.666 -8.513 32.674 1.00 86.44 181 ASP A C 1
ATOM 1402 O O . ASP A 1 181 ? -40.360 -8.061 31.566 1.00 86.44 181 ASP A O 1
ATOM 1406 N N . PRO A 1 182 ? -41.958 -8.755 32.990 1.00 84.69 182 PRO A N 1
ATOM 1407 C CA . PRO A 1 182 ? -43.044 -8.607 32.016 1.00 84.69 182 PRO A CA 1
ATOM 1408 C C . PRO A 1 182 ? -43.199 -7.196 31.437 1.00 84.69 182 PRO A C 1
ATOM 1410 O O . PRO A 1 182 ? -43.691 -7.052 30.322 1.00 84.69 182 PRO A O 1
ATOM 1413 N N . LEU A 1 183 ? -42.785 -6.158 32.173 1.00 85.31 183 LEU A N 1
ATOM 1414 C CA . LEU A 1 183 ? -42.856 -4.777 31.700 1.00 85.31 183 LEU A CA 1
ATOM 1415 C C . LEU A 1 183 ? -41.838 -4.547 30.577 1.00 85.31 183 LEU A C 1
ATOM 1417 O O . LEU A 1 183 ? -42.214 -4.114 29.492 1.00 85.31 183 LEU A O 1
ATOM 1421 N N . SER A 1 184 ? -40.571 -4.893 30.801 1.00 84.31 184 SER A N 1
ATOM 1422 C CA . SER A 1 184 ? -39.499 -4.730 29.813 1.00 84.31 184 SER A CA 1
ATOM 1423 C C . SER A 1 184 ? -39.776 -5.497 28.517 1.00 84.31 184 SER A C 1
ATOM 1425 O O . SER A 1 184 ? -39.587 -4.940 27.436 1.00 84.31 184 SER A O 1
ATOM 1427 N N . GLN A 1 185 ? -40.294 -6.727 28.619 1.00 85.69 185 GLN A N 1
ATOM 1428 C CA . GLN A 1 185 ? -40.644 -7.584 27.473 1.00 85.69 185 GLN A CA 1
ATOM 1429 C C . GLN A 1 185 ? -41.823 -7.055 26.634 1.00 85.69 185 GLN A C 1
ATOM 1431 O O . GLN A 1 185 ? -41.892 -7.331 25.442 1.00 85.69 185 GLN A O 1
ATOM 1436 N N . VAL A 1 186 ? -42.751 -6.294 27.229 1.00 85.62 186 VAL A N 1
ATOM 1437 C CA . VAL A 1 186 ? -43.882 -5.668 26.508 1.00 85.62 186 VAL A CA 1
ATOM 1438 C C . VAL A 1 186 ? -43.525 -4.270 25.990 1.00 85.62 186 VAL A C 1
ATOM 1440 O O . VAL A 1 186 ? -44.055 -3.822 24.973 1.00 85.62 186 VAL A O 1
ATOM 1443 N N . MET A 1 187 ? -42.630 -3.562 26.682 1.00 86.94 187 MET A N 1
ATOM 1444 C CA . MET A 1 187 ? -42.324 -2.156 26.407 1.00 86.94 187 MET A CA 1
ATOM 1445 C C . MET A 1 187 ? -41.111 -1.954 25.492 1.00 86.94 187 MET A C 1
ATOM 1447 O O . MET A 1 187 ? -40.958 -0.849 24.978 1.00 86.94 187 MET A O 1
ATOM 1451 N N . THR A 1 188 ? -40.254 -2.961 25.272 1.00 87.88 188 THR A N 1
ATOM 1452 C CA . THR A 1 188 ? -39.007 -2.824 24.490 1.00 87.88 188 THR A CA 1
ATOM 1453 C C . THR A 1 188 ? -38.837 -3.911 23.426 1.00 87.88 188 THR A C 1
ATOM 1455 O O . THR A 1 188 ? -38.668 -5.079 23.752 1.00 87.88 188 THR A O 1
ATOM 1458 N N . ASP A 1 189 ? -38.752 -3.499 22.159 1.00 90.00 189 ASP A N 1
ATOM 1459 C CA . ASP A 1 189 ? -38.301 -4.335 21.036 1.00 90.00 189 ASP A CA 1
ATOM 1460 C C . ASP A 1 189 ? -36.775 -4.214 20.860 1.00 90.00 189 ASP A C 1
ATOM 1462 O O . ASP A 1 189 ? -36.216 -3.121 20.999 1.00 90.00 189 ASP A O 1
ATOM 1466 N N . ILE A 1 190 ? -36.104 -5.271 20.388 1.00 90.69 190 ILE A N 1
ATOM 1467 C CA . ILE A 1 190 ? -34.840 -5.122 19.646 1.00 90.69 190 ILE A CA 1
ATOM 1468 C C . ILE A 1 190 ? -35.163 -5.144 18.150 1.00 90.69 190 ILE A C 1
ATOM 1470 O O . ILE A 1 190 ? -35.762 -6.088 17.641 1.00 90.69 190 ILE A O 1
ATOM 1474 N N . VAL A 1 191 ? -34.770 -4.088 17.437 1.00 91.56 191 VAL A N 1
ATOM 1475 C CA . VAL A 1 191 ? -35.054 -3.890 16.010 1.00 91.56 191 VAL A CA 1
ATOM 1476 C C . VAL A 1 191 ? -33.762 -3.756 15.212 1.00 91.56 191 VAL A C 1
ATOM 1478 O O . VAL A 1 191 ? -32.803 -3.137 15.677 1.00 91.56 191 VAL A O 1
ATOM 1481 N N . CYS A 1 192 ? -33.736 -4.282 13.986 1.00 92.56 192 CYS A N 1
ATOM 1482 C CA . CYS A 1 192 ? -32.706 -3.906 13.023 1.00 92.56 192 CYS A CA 1
ATOM 1483 C C . CYS A 1 192 ? -33.180 -2.715 12.187 1.00 92.56 192 CYS A C 1
ATOM 1485 O O . CYS A 1 192 ? -34.338 -2.651 11.761 1.00 92.56 192 CYS A O 1
ATOM 1487 N N . LEU A 1 193 ? -32.271 -1.773 11.966 1.00 92.69 193 LEU A N 1
ATOM 1488 C CA . LEU A 1 193 ? -32.476 -0.559 11.197 1.00 92.69 193 LEU A CA 1
ATOM 1489 C C . LEU A 1 193 ? -31.548 -0.570 9.982 1.00 92.69 193 LEU A C 1
ATOM 1491 O O . LEU A 1 193 ? -30.346 -0.799 10.127 1.00 92.69 193 LEU A O 1
ATOM 1495 N N . CYS A 1 194 ? -32.092 -0.269 8.805 1.00 92.25 194 CYS A N 1
ATOM 1496 C CA . CYS A 1 194 ? -31.324 -0.117 7.570 1.00 92.25 194 CYS A CA 1
ATOM 1497 C C . CYS A 1 194 ? -31.479 1.300 7.005 1.00 92.25 194 CYS A C 1
ATOM 1499 O O . CYS A 1 194 ? -32.563 1.878 7.056 1.00 92.25 194 CYS A O 1
ATOM 1501 N N . GLY A 1 195 ? -30.397 1.858 6.464 1.00 90.62 195 GLY A N 1
ATOM 1502 C CA . GLY A 1 195 ? -30.383 3.152 5.785 1.00 90.62 195 GLY A CA 1
ATOM 1503 C C . GLY A 1 195 ? -29.436 3.150 4.585 1.00 90.62 195 GLY A C 1
ATOM 1504 O O . GLY A 1 195 ? -28.395 2.498 4.600 1.00 90.62 195 GLY A O 1
ATOM 1505 N N . GLN A 1 196 ? -29.764 3.902 3.533 1.00 88.25 196 GLN A N 1
ATOM 1506 C CA . GLN A 1 196 ? -28.923 4.007 2.323 1.00 88.25 196 GLN A CA 1
ATOM 1507 C C . GLN A 1 196 ? -27.739 4.982 2.481 1.00 88.25 196 GLN A C 1
ATOM 1509 O O . GLN A 1 196 ? -26.865 5.064 1.620 1.00 88.25 196 GLN A O 1
ATOM 1514 N N . LYS A 1 197 ? -27.706 5.752 3.575 1.00 87.75 197 LYS A N 1
ATOM 1515 C CA . LYS A 1 197 ? -26.665 6.738 3.901 1.00 87.75 197 LYS A CA 1
ATOM 1516 C C . LYS A 1 197 ? -26.271 6.588 5.366 1.00 87.75 197 LYS A C 1
ATOM 1518 O O . LYS A 1 197 ? -27.132 6.332 6.203 1.00 87.75 197 LYS A O 1
ATOM 1523 N N . LYS A 1 198 ? -24.995 6.830 5.681 1.00 87.06 198 LYS A N 1
ATOM 1524 C CA . LYS A 1 198 ? -24.441 6.649 7.032 1.00 87.06 198 LYS A CA 1
ATOM 1525 C C . LYS A 1 198 ? -25.186 7.426 8.129 1.00 87.06 198 LYS A C 1
ATOM 1527 O O . LYS A 1 198 ? -25.348 6.910 9.221 1.00 87.06 198 LYS A O 1
ATOM 1532 N N . GLU A 1 199 ? -25.624 8.655 7.867 1.00 87.12 199 GLU A N 1
ATOM 1533 C CA . GLU A 1 199 ? -26.353 9.468 8.861 1.00 87.12 199 GLU A CA 1
ATOM 1534 C C . GLU A 1 199 ? -27.889 9.370 8.700 1.00 87.12 199 GLU A C 1
ATOM 1536 O O . GLU A 1 199 ? -28.628 10.178 9.255 1.00 87.12 199 GLU A O 1
ATOM 1541 N N . GLY A 1 200 ? -28.380 8.379 7.946 1.00 85.38 200 GLY A N 1
ATOM 1542 C CA . GLY A 1 200 ? -29.804 8.104 7.751 1.00 85.38 200 GLY A CA 1
ATOM 1543 C C . GLY A 1 200 ? -30.456 8.786 6.530 1.00 85.38 200 GLY A C 1
ATOM 1544 O O . GLY A 1 200 ? -29.762 9.380 5.696 1.00 85.38 200 GLY A O 1
ATOM 1545 N N . PRO A 1 201 ? -31.796 8.699 6.388 1.00 89.00 201 PRO A N 1
ATOM 1546 C CA . PRO A 1 201 ? -32.746 8.089 7.328 1.00 89.00 201 PRO A CA 1
ATOM 1547 C C . PRO A 1 201 ? -32.567 6.571 7.498 1.00 89.00 201 PRO A C 1
ATOM 1549 O O . PRO A 1 201 ? -31.906 5.916 6.692 1.00 89.00 201 PRO A O 1
ATOM 1552 N N . TYR A 1 202 ? -33.146 6.048 8.580 1.00 90.56 202 TYR A N 1
ATOM 1553 C CA . TYR A 1 202 ? -33.082 4.648 8.998 1.00 90.56 202 TYR A CA 1
ATOM 1554 C C . TYR A 1 202 ? -34.492 4.083 9.193 1.00 90.56 202 TYR A C 1
ATOM 1556 O O . TYR A 1 202 ? -35.301 4.680 9.903 1.00 90.56 202 TYR A O 1
ATOM 1564 N N . GLU A 1 203 ? -34.765 2.919 8.609 1.00 90.50 203 GLU A N 1
ATOM 1565 C CA . GLU A 1 203 ? -36.080 2.266 8.595 1.00 90.50 203 GLU A CA 1
ATOM 1566 C C . GLU A 1 203 ? -36.015 0.881 9.266 1.00 90.50 203 GLU A C 1
ATOM 1568 O O . GLU A 1 203 ? -34.992 0.197 9.179 1.00 90.50 203 GLU A O 1
ATOM 1573 N N . LYS A 1 204 ? -37.090 0.459 9.960 1.00 90.31 204 LYS A N 1
ATOM 1574 C CA . LYS A 1 204 ? -37.167 -0.864 10.618 1.00 90.31 204 LYS A CA 1
ATOM 1575 C C . LYS A 1 204 ? -37.282 -1.952 9.551 1.00 90.31 204 LYS A C 1
ATOM 1577 O O . LYS A 1 204 ? -38.258 -1.983 8.806 1.00 90.31 204 LYS A O 1
ATOM 1582 N N . MET A 1 205 ? -36.315 -2.866 9.518 1.00 88.06 205 MET A N 1
ATOM 1583 C CA . MET A 1 205 ? -36.399 -4.060 8.677 1.00 88.06 205 MET A CA 1
ATOM 1584 C C . MET A 1 205 ? -37.445 -5.037 9.231 1.00 88.06 205 MET A C 1
ATOM 1586 O O . MET A 1 205 ? -37.610 -5.157 10.446 1.00 88.06 205 MET A O 1
ATOM 1590 N N . GLN A 1 206 ? -38.153 -5.729 8.335 1.00 80.50 206 GLN A N 1
ATOM 1591 C CA . GLN A 1 206 ? -39.200 -6.691 8.704 1.00 80.50 206 GLN A CA 1
ATOM 1592 C C . GLN A 1 206 ? -38.613 -8.088 8.974 1.00 80.50 206 GLN A C 1
ATOM 1594 O O . GLN A 1 206 ? -38.947 -8.719 9.975 1.00 80.50 206 GLN A O 1
ATOM 1599 N N . ASN A 1 207 ? -37.671 -8.535 8.138 1.00 81.31 207 ASN A N 1
ATOM 1600 C CA . ASN A 1 207 ? -37.069 -9.869 8.220 1.00 81.31 207 ASN A CA 1
ATOM 1601 C C . ASN A 1 207 ? -35.868 -9.915 9.175 1.00 81.31 207 ASN A C 1
ATOM 1603 O O . ASN A 1 207 ? -34.716 -10.053 8.750 1.00 81.31 207 ASN A O 1
ATOM 1607 N N . CYS A 1 208 ? -36.150 -9.800 10.471 1.00 85.44 208 CYS A N 1
ATOM 1608 C CA . CYS A 1 208 ? -35.161 -9.896 11.542 1.00 85.44 208 CYS A CA 1
ATOM 1609 C C . CYS A 1 208 ? -35.535 -11.012 12.515 1.00 85.44 208 CYS A C 1
ATOM 1611 O O . CYS A 1 208 ? -36.609 -10.986 13.110 1.00 85.44 208 CYS A O 1
ATOM 1613 N N . TYR A 1 209 ? -34.625 -11.962 12.706 1.00 87.88 209 TYR A N 1
ATOM 1614 C CA . TYR A 1 209 ? -34.746 -13.034 13.685 1.00 87.88 209 TYR A CA 1
ATOM 1615 C C . TYR A 1 209 ? -33.637 -12.889 14.727 1.00 87.88 209 TYR A C 1
ATOM 1617 O O . TYR A 1 209 ? -32.480 -12.658 14.379 1.00 87.88 209 TYR A O 1
ATOM 1625 N N . ILE A 1 210 ? -33.981 -13.001 16.009 1.00 85.81 210 ILE A N 1
ATOM 1626 C CA . ILE A 1 210 ? -33.025 -12.896 17.116 1.00 85.81 210 ILE A CA 1
ATOM 1627 C C . ILE A 1 210 ? -33.059 -14.207 17.888 1.00 85.81 210 ILE A C 1
ATOM 1629 O O . ILE A 1 210 ? -34.113 -14.639 18.351 1.00 85.81 210 ILE A O 1
ATOM 1633 N N . TYR A 1 211 ? -31.893 -14.825 18.038 1.00 83.06 211 TYR A N 1
ATOM 1634 C CA . TYR A 1 211 ? -31.707 -16.034 18.822 1.00 83.06 211 TYR A CA 1
ATOM 1635 C C . TYR A 1 211 ? -30.566 -15.814 19.814 1.00 83.06 211 TYR A C 1
ATOM 1637 O O . TYR A 1 211 ? -29.398 -15.740 19.430 1.00 83.06 211 TYR A O 1
ATOM 1645 N N . LYS A 1 212 ? -30.918 -15.712 21.102 1.00 82.56 212 LYS A N 1
ATOM 1646 C CA . LYS A 1 212 ? -29.997 -15.343 22.190 1.00 82.56 212 LYS A CA 1
ATOM 1647 C C . LYS A 1 212 ? -29.309 -13.997 21.898 1.00 82.56 212 LYS A C 1
ATOM 1649 O O . LYS A 1 212 ? -29.991 -12.992 21.736 1.00 82.56 212 LYS A O 1
ATOM 1654 N N . ASP A 1 213 ? -27.983 -13.998 21.807 1.00 86.31 213 ASP A N 1
ATOM 1655 C CA . ASP A 1 213 ? -27.116 -12.856 21.512 1.00 86.31 213 ASP A CA 1
ATOM 1656 C C . 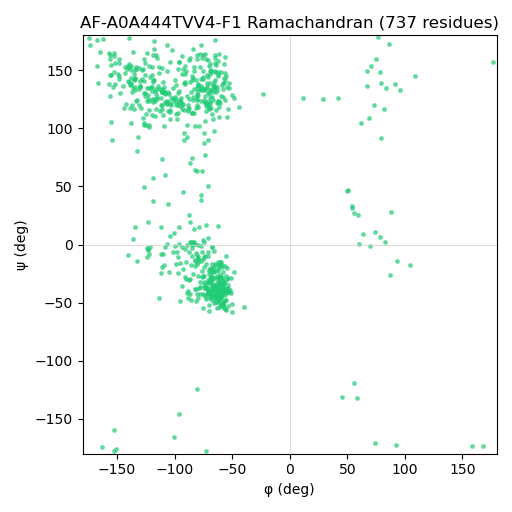ASP A 1 213 ? -26.953 -12.580 20.008 1.00 86.31 213 ASP A C 1
ATOM 1658 O O . ASP A 1 213 ? -26.266 -11.632 19.636 1.00 86.31 213 ASP A O 1
ATOM 1662 N N . THR A 1 214 ? -27.534 -13.404 19.132 1.00 90.12 214 THR A N 1
ATOM 1663 C CA . THR A 1 214 ? -27.263 -13.385 17.690 1.00 90.12 214 THR A CA 1
ATOM 1664 C C . THR A 1 214 ? -28.484 -12.903 16.906 1.00 90.12 214 THR A C 1
ATOM 1666 O O . THR A 1 214 ? -29.558 -13.505 16.948 1.00 90.12 214 THR A O 1
ATOM 1669 N N . LEU A 1 215 ? -28.308 -11.809 16.163 1.00 91.50 215 LEU A N 1
ATOM 1670 C CA . LEU A 1 215 ? -29.274 -11.251 15.220 1.00 91.50 215 LEU A CA 1
ATOM 1671 C C . LEU A 1 215 ? -28.961 -11.766 13.808 1.00 91.50 215 LEU A C 1
ATOM 1673 O O . LEU A 1 215 ? -27.864 -11.541 13.298 1.00 91.50 215 LEU A O 1
ATOM 1677 N N . GLN A 1 216 ? -29.948 -12.392 13.169 1.00 92.56 216 GLN A N 1
ATOM 1678 C CA . GLN A 1 216 ? -29.935 -12.795 11.764 1.00 92.56 216 GLN A CA 1
ATOM 1679 C C . GLN A 1 216 ? -30.940 -11.936 10.973 1.00 92.56 216 GLN A C 1
ATOM 1681 O O . GLN A 1 216 ? -32.090 -11.763 11.379 1.00 92.56 216 GLN A O 1
ATOM 1686 N N . VAL A 1 217 ? -30.517 -11.386 9.835 1.00 92.12 217 VAL A N 1
ATOM 1687 C CA . VAL A 1 217 ? -31.308 -10.474 8.992 1.00 92.12 217 VAL A CA 1
ATOM 1688 C C . VAL A 1 217 ? -31.254 -10.934 7.542 1.00 92.12 217 VAL A C 1
ATOM 1690 O O . VAL A 1 217 ? -30.171 -11.211 7.033 1.00 92.12 217 VAL A O 1
ATOM 1693 N N . LYS A 1 218 ? -32.396 -10.978 6.848 1.00 90.56 218 LYS A N 1
ATOM 1694 C CA . LYS A 1 218 ? -32.431 -11.274 5.405 1.00 90.56 218 LYS A CA 1
ATOM 1695 C C . LYS A 1 218 ? -32.541 -9.990 4.589 1.00 90.56 218 LYS A C 1
ATOM 1697 O O . LYS A 1 218 ? -33.450 -9.189 4.797 1.00 90.56 218 LYS A O 1
ATOM 1702 N N . LEU A 1 219 ? -31.605 -9.805 3.662 1.00 88.50 219 LEU A N 1
ATOM 1703 C CA . LEU A 1 219 ? -31.529 -8.652 2.771 1.00 88.50 219 LEU A CA 1
ATOM 1704 C C . LEU A 1 219 ? -32.296 -8.969 1.478 1.00 88.50 219 LEU A C 1
ATOM 1706 O O . LEU A 1 219 ? -31.732 -9.533 0.542 1.00 88.50 219 LEU A O 1
ATOM 1710 N N . GLU A 1 220 ? -33.593 -8.651 1.459 1.00 79.06 220 GLU A N 1
ATOM 1711 C CA . GLU A 1 220 ? -34.456 -8.815 0.275 1.00 79.06 220 GLU A CA 1
ATOM 1712 C C . GLU A 1 220 ? -34.189 -7.721 -0.767 1.00 79.06 220 GLU A C 1
ATOM 1714 O O . GLU A 1 220 ? -33.855 -8.001 -1.916 1.00 79.06 220 GLU A O 1
ATOM 1719 N N . THR A 1 221 ? -34.283 -6.455 -0.350 1.00 80.12 221 THR A N 1
ATOM 1720 C CA . THR A 1 221 ? -34.040 -5.291 -1.210 1.00 80.12 221 THR A CA 1
ATOM 1721 C C . THR A 1 221 ? -32.581 -4.863 -1.103 1.00 80.12 221 THR A C 1
ATOM 1723 O O . THR A 1 221 ? -32.207 -4.117 -0.198 1.00 80.12 221 THR A O 1
ATOM 1726 N N . LEU A 1 222 ? -31.746 -5.321 -2.036 1.00 83.94 222 LEU A N 1
ATOM 1727 C CA . LEU A 1 222 ? -30.348 -4.900 -2.122 1.00 83.94 222 LEU A CA 1
ATOM 1728 C C . LEU A 1 222 ? -30.211 -3.488 -2.715 1.00 83.94 222 LEU A C 1
ATOM 1730 O O . LEU A 1 222 ? -30.769 -3.188 -3.771 1.00 83.94 222 LEU A O 1
ATOM 1734 N N . SER A 1 223 ? -29.382 -2.645 -2.093 1.00 84.69 223 SER A N 1
ATOM 1735 C CA . SER A 1 223 ? -28.857 -1.409 -2.694 1.00 84.69 223 SER A CA 1
ATOM 1736 C C . SER A 1 223 ? -27.320 -1.415 -2.718 1.00 84.69 223 SER A C 1
ATOM 1738 O O . SER A 1 223 ? -26.712 -2.053 -1.859 1.00 84.69 223 SER A O 1
ATOM 1740 N N . PRO A 1 224 ? -26.655 -0.692 -3.652 1.00 86.75 224 PRO A N 1
ATOM 1741 C CA . PRO A 1 224 ? -25.194 -0.750 -3.831 1.00 86.75 224 PRO A CA 1
ATOM 1742 C C . PRO A 1 224 ? -24.371 -0.450 -2.573 1.00 86.75 224 PRO A C 1
ATOM 1744 O O . PRO A 1 224 ? -23.246 -0.925 -2.432 1.00 86.75 224 PRO A O 1
ATOM 1747 N N . CYS A 1 225 ? -24.939 0.335 -1.658 1.00 90.62 225 CYS A N 1
ATOM 1748 C CA . CYS A 1 225 ? -24.488 0.475 -0.282 1.00 90.62 225 CYS A CA 1
ATOM 1749 C C . CYS A 1 225 ? -25.710 0.404 0.646 1.00 90.62 225 CYS A C 1
ATOM 1751 O O . CYS A 1 225 ? -26.777 0.928 0.305 1.00 90.62 225 CYS A O 1
ATOM 1753 N N . MET A 1 226 ? -25.547 -0.234 1.801 1.00 93.00 226 MET A N 1
ATOM 1754 C CA . MET A 1 226 ? -26.516 -0.348 2.889 1.00 93.00 226 MET A CA 1
ATOM 1755 C C . MET A 1 226 ? -25.781 -0.155 4.218 1.00 93.00 226 MET A C 1
ATOM 1757 O O . MET A 1 226 ? -24.696 -0.698 4.422 1.00 93.00 226 MET A O 1
ATOM 1761 N N . TYR A 1 227 ? -26.384 0.594 5.134 1.00 93.44 227 TYR A N 1
ATOM 1762 C CA . TYR A 1 227 ? -25.900 0.782 6.497 1.00 93.44 227 TYR A CA 1
ATOM 1763 C C . TYR A 1 227 ? -26.880 0.117 7.460 1.00 93.44 227 TYR A C 1
ATOM 1765 O O . TYR A 1 227 ? -28.030 0.542 7.547 1.00 93.44 227 TYR A O 1
ATOM 1773 N N . ILE A 1 228 ? -26.432 -0.922 8.162 1.00 93.31 228 ILE A N 1
ATOM 1774 C CA . ILE A 1 228 ? -27.274 -1.818 8.965 1.00 93.31 228 ILE A CA 1
ATOM 1775 C C . ILE A 1 228 ? -26.833 -1.753 10.431 1.00 93.31 228 ILE A C 1
ATOM 1777 O O . ILE A 1 228 ? -25.638 -1.823 10.725 1.00 93.31 228 ILE A O 1
ATOM 1781 N N . ILE A 1 229 ? -27.780 -1.597 11.359 1.00 93.31 229 ILE A N 1
ATOM 1782 C CA . ILE A 1 229 ? -27.503 -1.489 12.799 1.00 93.31 229 ILE A CA 1
ATOM 1783 C C . ILE A 1 229 ? -28.676 -1.990 13.648 1.00 93.31 229 ILE A C 1
ATOM 1785 O O . ILE A 1 229 ? -29.835 -1.691 13.372 1.00 93.31 229 ILE A O 1
ATOM 1789 N N . ALA A 1 230 ? -28.383 -2.733 14.713 1.00 92.94 230 ALA A N 1
ATOM 1790 C CA . ALA A 1 230 ? -29.361 -3.147 15.711 1.00 92.94 230 ALA A CA 1
ATOM 1791 C C . ALA A 1 230 ? -29.527 -2.079 16.801 1.00 92.94 230 ALA A C 1
ATOM 1793 O O . ALA A 1 230 ? -28.543 -1.517 17.297 1.00 92.94 230 ALA A O 1
ATOM 1794 N N . ALA A 1 231 ? -30.763 -1.845 17.235 1.00 92.75 231 ALA A N 1
ATOM 1795 C CA . ALA A 1 231 ? -31.088 -0.970 18.354 1.00 92.75 231 ALA A CA 1
ATOM 1796 C C . ALA A 1 231 ? -32.200 -1.569 19.225 1.00 92.75 231 ALA A C 1
ATOM 1798 O O . ALA A 1 231 ? -33.181 -2.096 18.709 1.00 92.75 231 ALA A O 1
ATOM 1799 N N . ALA A 1 232 ? -32.073 -1.439 20.544 1.00 91.81 232 ALA A N 1
ATOM 1800 C CA . ALA A 1 232 ? -33.204 -1.602 21.451 1.00 91.81 232 ALA A CA 1
ATOM 1801 C C . ALA A 1 232 ? -34.058 -0.327 21.396 1.00 91.81 232 ALA A C 1
ATOM 1803 O O . ALA A 1 232 ? -33.507 0.778 21.450 1.00 91.81 232 ALA A O 1
ATOM 1804 N N . LYS A 1 233 ? -35.380 -0.460 21.278 1.00 91.75 233 LYS A N 1
ATOM 1805 C CA . LYS A 1 233 ? -36.331 0.653 21.188 1.00 91.75 233 LYS A CA 1
ATOM 1806 C C . LYS A 1 233 ? -37.514 0.419 22.125 1.00 91.75 233 LYS A C 1
ATOM 1808 O O . LYS A 1 233 ? -38.219 -0.577 21.984 1.00 91.75 233 LYS A O 1
ATOM 1813 N N . ALA A 1 234 ? -37.760 1.371 23.020 1.00 90.00 234 ALA A N 1
ATOM 1814 C CA . ALA A 1 234 ? -38.955 1.384 23.852 1.00 90.00 234 ALA A CA 1
ATOM 1815 C C . ALA A 1 234 ? -40.158 1.964 23.085 1.00 90.00 234 ALA A C 1
ATOM 1817 O O . ALA A 1 234 ? -40.023 2.933 22.332 1.00 90.00 234 ALA A O 1
ATOM 1818 N N . THR A 1 235 ? -41.342 1.389 23.291 1.00 86.44 235 THR A N 1
ATOM 1819 C CA . THR A 1 235 ? -42.621 1.898 22.766 1.00 86.44 235 THR A CA 1
ATOM 1820 C C . THR A 1 235 ? -43.137 3.071 23.601 1.00 86.44 235 THR A C 1
ATOM 1822 O O . THR A 1 235 ? -43.658 4.042 23.055 1.00 86.44 235 THR A O 1
ATOM 1825 N N . CYS A 1 236 ? -42.938 3.008 24.918 1.00 81.94 236 CYS A N 1
ATOM 1826 C CA . CYS A 1 236 ? -43.266 4.036 25.897 1.00 81.94 236 CYS A CA 1
ATOM 1827 C C . CYS A 1 236 ? -42.295 3.929 27.092 1.00 81.94 236 CYS A C 1
ATOM 1829 O O . CYS A 1 236 ? -41.739 2.861 27.342 1.00 81.94 236 CYS A O 1
ATOM 1831 N N . LEU A 1 237 ? -42.092 5.022 27.831 1.00 83.88 237 LEU A N 1
ATOM 1832 C CA . LEU A 1 237 ? -41.361 5.035 29.101 1.00 83.88 237 LEU A CA 1
ATOM 1833 C C . LEU A 1 237 ? -42.368 5.306 30.224 1.00 83.88 237 LEU A C 1
ATOM 1835 O O . LEU A 1 237 ? -43.037 6.339 30.216 1.00 83.88 237 LEU A O 1
ATOM 1839 N N . GLN A 1 238 ? -42.486 4.381 31.176 1.00 78.25 238 GLN A N 1
ATOM 1840 C CA . GLN A 1 238 ? -43.342 4.536 32.356 1.00 78.25 238 GLN A CA 1
ATOM 1841 C C . GLN A 1 238 ? -42.489 4.757 33.614 1.00 78.25 238 GLN A C 1
ATOM 1843 O O . GLN A 1 238 ? -41.576 3.961 33.852 1.00 78.25 238 GLN A O 1
ATOM 1848 N N . PRO A 1 239 ? -42.781 5.776 34.449 1.00 77.25 239 PRO A N 1
ATOM 1849 C CA . PRO A 1 239 ? -42.092 5.976 35.722 1.00 77.25 239 PRO A CA 1
ATOM 1850 C C . PRO A 1 239 ? -42.111 4.696 36.580 1.00 77.25 239 PRO A C 1
ATOM 1852 O O . PRO A 1 239 ? -43.166 4.070 36.691 1.00 77.25 239 PRO A O 1
ATOM 1855 N N . PRO A 1 240 ? -40.985 4.292 37.198 1.00 78.31 240 PRO A N 1
ATOM 1856 C CA . PRO A 1 240 ? -39.757 5.067 37.403 1.00 78.31 240 PRO A CA 1
ATOM 1857 C C . PRO A 1 240 ? -38.730 5.021 36.253 1.00 78.31 240 PRO A C 1
ATOM 1859 O O . PRO A 1 240 ? -37.659 5.604 36.405 1.00 78.31 240 PRO A O 1
ATOM 1862 N N . ALA A 1 241 ? -39.005 4.344 35.132 1.00 81.38 241 ALA A N 1
ATOM 1863 C CA . ALA A 1 241 ? -38.058 4.261 34.020 1.00 81.38 241 ALA A CA 1
ATOM 1864 C C . ALA A 1 241 ? -37.847 5.628 33.347 1.00 81.38 241 ALA A C 1
ATOM 1866 O O . ALA A 1 241 ? -38.793 6.370 33.075 1.00 81.38 241 ALA A O 1
ATOM 1867 N N . SER A 1 242 ? -36.583 5.934 33.064 1.00 83.88 242 SER A N 1
ATOM 1868 C CA . SER A 1 242 ? -36.106 7.198 32.495 1.00 83.88 242 SER A CA 1
ATOM 1869 C C . SER A 1 242 ? -35.564 7.048 31.071 1.00 83.88 242 SER A C 1
ATOM 1871 O O . SER A 1 242 ? -35.555 8.011 30.307 1.00 83.88 242 SER A O 1
ATOM 1873 N N . SER A 1 243 ? -35.119 5.843 30.704 1.00 86.62 243 SER A N 1
ATOM 1874 C CA . SER A 1 243 ? -34.562 5.515 29.391 1.00 86.62 243 SER A CA 1
ATOM 1875 C C . SER A 1 243 ? -34.703 4.015 29.096 1.00 86.62 243 SER A C 1
ATOM 1877 O O . SER A 1 243 ? -34.849 3.223 30.022 1.00 86.62 243 SER A O 1
ATOM 1879 N N . VAL A 1 244 ? -34.566 3.583 27.833 1.00 88.56 244 VAL A N 1
ATOM 1880 C CA . VAL A 1 244 ? -34.521 2.146 27.450 1.00 88.56 244 VAL A CA 1
ATOM 1881 C C . VAL A 1 244 ? -33.497 1.343 28.263 1.00 88.56 244 VAL A C 1
ATOM 1883 O O . VAL A 1 244 ? -33.692 0.155 28.497 1.00 88.56 244 VAL A O 1
ATOM 1886 N N . TRP A 1 245 ? -32.419 1.982 28.735 1.00 87.44 245 TRP A N 1
ATOM 1887 C CA . TRP A 1 245 ? -31.421 1.368 29.622 1.00 87.44 245 TRP A CA 1
ATOM 1888 C C . TRP A 1 245 ? -32.011 0.835 30.945 1.00 87.44 245 TRP A C 1
ATOM 1890 O O . TRP A 1 245 ? -31.384 -0.003 31.584 1.00 87.44 245 TRP A O 1
ATOM 1900 N N . ASP A 1 246 ? -33.210 1.271 31.337 1.00 87.75 246 ASP A N 1
ATOM 1901 C CA . ASP A 1 246 ? -33.942 0.757 32.497 1.00 87.75 246 ASP A CA 1
ATOM 1902 C C . ASP A 1 246 ? -34.770 -0.511 32.183 1.00 87.75 246 ASP A C 1
ATOM 1904 O O . ASP A 1 246 ? -35.235 -1.165 33.113 1.00 87.75 246 ASP A O 1
ATOM 1908 N N . TYR A 1 247 ? -34.907 -0.895 30.905 1.00 87.50 247 TYR A N 1
ATOM 1909 C CA . TYR A 1 247 ? -35.605 -2.107 30.432 1.00 87.50 247 TYR A CA 1
ATOM 1910 C C . TYR A 1 247 ? -34.670 -3.172 29.817 1.00 87.50 247 TYR A C 1
ATOM 1912 O O . TYR A 1 247 ? -35.085 -4.300 29.545 1.00 87.50 247 TYR A O 1
ATOM 1920 N N . ILE A 1 248 ? -33.388 -2.856 29.608 1.00 89.50 248 ILE A N 1
ATOM 1921 C CA . ILE A 1 248 ? -32.385 -3.794 29.072 1.00 89.50 248 ILE A CA 1
ATOM 1922 C C . ILE A 1 248 ? -31.269 -4.080 30.085 1.00 89.50 248 ILE A C 1
ATOM 1924 O O . ILE A 1 248 ? -31.082 -3.361 31.066 1.00 89.50 248 ILE A O 1
ATOM 1928 N N . SER A 1 249 ? -30.523 -5.152 29.839 1.00 88.38 249 SER A N 1
ATOM 1929 C CA . SER A 1 249 ? -29.189 -5.403 30.381 1.00 88.38 249 SER A CA 1
ATOM 1930 C C . SER A 1 249 ? -28.202 -5.176 29.240 1.00 88.38 249 SER A C 1
ATOM 1932 O O . SER A 1 249 ? -28.268 -5.883 28.234 1.00 88.38 249 SER A O 1
ATOM 1934 N N . LYS A 1 250 ? -27.325 -4.167 29.333 1.00 89.19 250 LYS A N 1
ATOM 1935 C CA . LYS A 1 250 ? -26.435 -3.802 28.218 1.00 89.19 250 LYS A CA 1
ATOM 1936 C C . LYS A 1 250 ? -24.989 -4.194 28.499 1.00 89.19 250 LYS A C 1
ATOM 1938 O O . LYS A 1 250 ? -24.393 -3.766 29.486 1.00 89.19 250 LYS A O 1
ATOM 1943 N N . GLN A 1 251 ? -24.418 -5.001 27.614 1.00 90.75 251 GLN A N 1
ATOM 1944 C CA . GLN A 1 251 ? -23.033 -5.444 27.676 1.00 90.75 251 GLN A CA 1
ATOM 1945 C C . GLN A 1 251 ? -22.108 -4.311 27.211 1.00 90.75 251 GLN A C 1
ATOM 1947 O O . GLN A 1 251 ? -22.231 -3.787 26.103 1.00 90.75 251 GLN A O 1
ATOM 1952 N N . ILE A 1 252 ? -21.167 -3.922 28.067 1.00 91.06 252 ILE A N 1
ATOM 1953 C CA . ILE A 1 252 ? -20.124 -2.943 27.761 1.00 91.06 252 ILE A CA 1
ATOM 1954 C C . ILE A 1 252 ? -18.799 -3.687 27.632 1.00 91.06 252 ILE A C 1
ATOM 1956 O O . ILE A 1 252 ? -18.403 -4.447 28.518 1.00 91.06 252 ILE A O 1
ATOM 1960 N N . THR A 1 253 ? -18.093 -3.437 26.530 1.00 91.06 253 THR A N 1
ATOM 1961 C CA . THR A 1 253 ? -16.754 -3.986 26.294 1.00 91.06 253 THR A CA 1
ATOM 1962 C C . THR A 1 253 ? -15.711 -2.894 26.495 1.00 91.06 253 THR A C 1
ATOM 1964 O O . THR A 1 253 ? -15.816 -1.821 25.903 1.00 91.06 253 THR A O 1
ATOM 1967 N N . ILE A 1 254 ? -14.677 -3.158 27.292 1.00 91.75 254 ILE A N 1
ATOM 1968 C CA . ILE A 1 254 ? -13.512 -2.276 27.432 1.00 91.75 254 ILE A CA 1
ATOM 1969 C C . ILE A 1 254 ? -12.311 -2.965 26.795 1.00 91.75 254 ILE A C 1
ATOM 1971 O O . ILE A 1 254 ? -11.881 -4.022 27.253 1.00 91.75 254 ILE A O 1
ATOM 1975 N N . GLY A 1 255 ? -11.764 -2.357 25.743 1.00 91.19 255 GLY A N 1
ATOM 1976 C CA . GLY A 1 255 ? -10.488 -2.750 25.149 1.00 91.19 255 GLY A CA 1
ATOM 1977 C C . GLY A 1 255 ? -9.371 -1.835 25.640 1.00 91.19 255 GLY A C 1
ATOM 1978 O O . GLY A 1 255 ? -9.479 -0.614 25.537 1.00 91.19 255 GLY A O 1
ATOM 1979 N N . VAL A 1 256 ? -8.294 -2.412 26.164 1.00 91.31 256 VAL A N 1
ATOM 1980 C CA . VAL A 1 256 ? -7.086 -1.685 26.567 1.00 91.31 256 VAL A CA 1
ATOM 1981 C C . VAL A 1 256 ? -6.108 -1.708 25.400 1.00 91.31 256 VAL A C 1
ATOM 1983 O O . VAL A 1 256 ? -5.649 -2.774 24.999 1.00 91.31 256 VAL A O 1
ATOM 1986 N N . TYR A 1 257 ? -5.791 -0.537 24.857 1.00 89.12 257 TYR A N 1
ATOM 1987 C CA . TYR A 1 257 ? -4.899 -0.359 23.713 1.00 89.12 257 TYR A CA 1
ATOM 1988 C C . TYR A 1 257 ? -3.620 0.369 24.122 1.00 89.12 257 TYR A C 1
ATOM 1990 O O . TYR A 1 257 ? -3.644 1.268 24.963 1.00 89.12 257 TYR A O 1
ATOM 1998 N N . GLY A 1 258 ? -2.509 0.049 23.468 1.00 86.25 258 GLY A N 1
ATOM 1999 C CA . GLY A 1 258 ? -1.247 0.760 23.651 1.00 86.25 258 GLY A CA 1
ATOM 2000 C C . GLY A 1 258 ? -0.252 0.496 22.520 1.00 86.25 258 GLY A C 1
ATOM 2001 O O . GLY A 1 258 ? -0.597 -0.129 21.514 1.00 86.25 258 GLY A O 1
ATOM 2002 N N . PRO A 1 259 ? 0.991 0.989 22.632 1.00 82.56 259 PRO A N 1
ATOM 2003 C CA . PRO A 1 259 ? 2.028 0.696 21.651 1.00 82.56 259 PRO A CA 1
ATOM 2004 C C . PRO A 1 259 ? 2.368 -0.803 21.624 1.00 82.56 259 PRO A C 1
ATOM 2006 O O . PRO A 1 259 ? 2.241 -1.508 22.625 1.00 82.56 259 PRO A O 1
ATOM 2009 N N . LYS A 1 260 ? 2.865 -1.284 20.478 1.00 77.94 260 LYS A N 1
ATOM 2010 C CA . LYS A 1 260 ? 3.325 -2.675 20.282 1.00 77.94 260 LYS A CA 1
ATOM 2011 C C . LYS A 1 260 ? 4.512 -3.064 21.183 1.00 77.94 260 LYS A C 1
ATOM 2013 O O . LYS A 1 260 ? 4.727 -4.243 21.445 1.00 77.94 260 LYS A O 1
ATOM 2018 N N . HIS A 1 261 ? 5.268 -2.075 21.661 1.00 78.00 261 HIS A N 1
ATOM 2019 C CA . HIS A 1 261 ? 6.392 -2.230 22.582 1.00 78.00 261 HIS A CA 1
ATOM 2020 C C . HIS A 1 261 ? 6.355 -1.126 23.642 1.00 78.00 261 HIS A C 1
ATOM 2022 O O . HIS A 1 261 ? 6.026 0.018 23.326 1.00 78.00 261 HIS A O 1
ATOM 2028 N N . ILE A 1 262 ? 6.725 -1.455 24.882 1.00 76.38 262 ILE A N 1
ATOM 2029 C CA . ILE A 1 262 ? 6.854 -0.466 25.963 1.00 76.38 262 ILE A CA 1
ATOM 2030 C C . ILE A 1 262 ? 7.996 0.510 25.658 1.00 76.38 262 ILE A C 1
ATOM 2032 O O . ILE A 1 262 ? 9.070 0.117 25.200 1.00 76.38 262 ILE A O 1
ATOM 2036 N N . HIS A 1 263 ? 7.754 1.781 25.965 1.00 69.31 263 HIS A N 1
ATOM 2037 C CA . HIS A 1 263 ? 8.686 2.900 25.847 1.00 69.31 263 HIS A CA 1
ATOM 2038 C C . HIS A 1 263 ? 8.768 3.611 27.220 1.00 69.31 263 HIS A C 1
ATOM 2040 O O . HIS A 1 263 ? 7.808 3.508 27.980 1.00 69.31 263 HIS A O 1
ATOM 2046 N N . PRO A 1 264 ? 9.839 4.344 27.589 1.00 71.88 264 PRO A N 1
ATOM 2047 C CA . PRO A 1 264 ? 9.911 5.057 28.879 1.00 71.88 264 PRO A CA 1
ATOM 2048 C C . PRO A 1 264 ? 8.827 6.134 29.091 1.00 71.88 264 PRO A C 1
ATOM 2050 O O . PRO A 1 264 ? 8.586 6.548 30.224 1.00 71.88 264 PRO A O 1
ATOM 2053 N N . SER A 1 265 ? 8.168 6.581 28.020 1.00 76.25 265 SER A N 1
ATOM 2054 C CA . SER A 1 265 ? 6.964 7.416 28.060 1.00 76.25 265 SER A CA 1
ATOM 2055 C C . SER A 1 265 ? 6.066 7.072 26.870 1.00 76.25 265 SER A C 1
ATOM 2057 O O . SER A 1 265 ? 6.563 6.977 25.741 1.00 76.25 265 SER A O 1
ATOM 2059 N N . PHE A 1 266 ? 4.775 6.840 27.126 1.00 80.75 266 PHE A N 1
ATOM 2060 C CA . PHE A 1 266 ? 3.742 6.532 26.128 1.00 80.75 266 PHE A CA 1
ATOM 2061 C C . PHE A 1 266 ? 2.326 6.765 26.696 1.00 80.75 266 PHE A C 1
ATOM 2063 O O . PHE A 1 266 ? 2.158 7.060 27.876 1.00 80.75 266 PHE A O 1
ATOM 2070 N N . THR A 1 267 ? 1.294 6.590 25.866 1.00 82.94 267 THR A N 1
ATOM 2071 C CA . THR A 1 267 ? -0.117 6.672 26.282 1.00 82.94 267 THR A CA 1
ATOM 2072 C C . THR A 1 267 ? -0.810 5.330 26.053 1.00 82.94 267 THR A C 1
ATOM 2074 O O . THR A 1 267 ? -0.797 4.823 24.931 1.00 82.94 267 THR A O 1
ATOM 2077 N N . ALA A 1 268 ? -1.427 4.770 27.094 1.00 86.81 268 ALA A N 1
ATOM 2078 C CA . ALA A 1 268 ? -2.403 3.687 26.967 1.00 86.81 268 ALA A CA 1
ATOM 2079 C C . ALA A 1 268 ? -3.817 4.272 26.837 1.00 86.81 268 ALA A C 1
ATOM 2081 O O . ALA A 1 268 ? -4.085 5.382 27.301 1.00 86.81 268 ALA A O 1
ATOM 2082 N N . VAL A 1 269 ? -4.735 3.545 26.204 1.00 88.75 269 VAL A N 1
ATOM 2083 C CA . VAL A 1 269 ? -6.107 4.004 25.956 1.00 88.75 269 VAL A CA 1
ATOM 2084 C C . VAL A 1 269 ? -7.094 2.893 26.276 1.00 88.75 269 VAL A C 1
ATOM 2086 O O . VAL A 1 269 ? -7.095 1.855 25.619 1.00 88.75 269 VAL A O 1
ATOM 2089 N N . CYS A 1 270 ? -7.955 3.117 27.267 1.00 90.19 270 CYS A N 1
ATOM 2090 C CA . CYS A 1 270 ? -9.050 2.200 27.580 1.00 90.19 270 CYS A CA 1
ATOM 2091 C C . CYS A 1 270 ? -10.266 2.622 26.754 1.00 90.19 270 CYS A C 1
ATOM 2093 O O . CYS A 1 270 ? -11.007 3.513 27.162 1.00 90.19 270 CYS A O 1
ATOM 2095 N N . ALA A 1 271 ? -10.436 2.038 25.569 1.00 90.19 271 ALA A N 1
ATOM 2096 C CA . ALA A 1 271 ? -11.569 2.335 24.706 1.00 90.19 271 ALA A CA 1
ATOM 2097 C C . ALA A 1 271 ? -12.811 1.557 25.165 1.00 90.19 271 ALA A C 1
ATOM 2099 O O . ALA A 1 271 ? -12.760 0.338 25.341 1.00 90.19 271 ALA A O 1
ATOM 2100 N N . VAL A 1 272 ? -13.919 2.271 25.354 1.00 90.38 272 VAL A N 1
ATOM 2101 C CA . VAL A 1 272 ? -15.201 1.736 25.828 1.00 90.38 272 VAL A CA 1
ATOM 2102 C C . VAL A 1 272 ? -16.155 1.621 24.645 1.00 90.38 272 VAL A C 1
ATOM 2104 O O . VAL A 1 272 ? -16.464 2.623 24.001 1.00 90.38 272 VAL A O 1
ATOM 2107 N N . PHE A 1 273 ? -16.624 0.406 24.373 1.00 89.31 273 PHE A N 1
ATOM 2108 C CA . PHE A 1 273 ? -17.517 0.067 23.269 1.00 89.31 273 PHE A CA 1
ATOM 2109 C C . PHE A 1 273 ? -18.895 -0.328 23.813 1.00 89.31 273 PHE A C 1
ATOM 2111 O O . PHE A 1 273 ? -19.000 -1.156 24.719 1.00 89.31 273 PHE A O 1
ATOM 2118 N N . SER A 1 274 ? -19.956 0.219 23.212 1.00 85.38 274 SER A N 1
ATOM 2119 C CA . SER A 1 274 ? -21.359 -0.147 23.500 1.00 85.38 274 SER A CA 1
ATOM 2120 C C . SER A 1 274 ? -21.848 -1.347 22.667 1.00 85.38 274 SER A C 1
ATOM 2122 O O . SER A 1 274 ? -23.049 -1.503 22.453 1.00 85.38 274 SER A O 1
ATOM 2124 N N . HIS A 1 275 ? -20.909 -2.128 22.125 1.00 86.62 275 HIS A N 1
ATOM 2125 C CA . HIS A 1 275 ? -21.126 -3.230 21.192 1.00 86.62 275 HIS A CA 1
ATOM 2126 C C . HIS A 1 275 ? -19.952 -4.225 21.238 1.00 86.62 275 HIS A C 1
ATOM 2128 O O . HIS A 1 275 ? -18.857 -3.872 21.685 1.00 86.62 275 HIS A O 1
ATOM 2134 N N . ASN A 1 276 ? -20.129 -5.427 20.686 1.00 83.38 276 ASN A N 1
ATOM 2135 C CA . ASN A 1 276 ? -19.139 -6.509 20.795 1.00 83.38 276 ASN A CA 1
ATOM 2136 C C . ASN A 1 276 ? -17.936 -6.414 19.831 1.00 83.38 276 ASN A C 1
ATOM 2138 O O . ASN A 1 276 ? -16.926 -7.081 20.056 1.00 83.38 276 ASN A O 1
ATOM 2142 N N . GLN A 1 277 ? -17.979 -5.543 18.812 1.00 84.38 277 GLN A N 1
ATOM 2143 C CA . GLN A 1 277 ? -16.846 -5.348 17.897 1.00 84.38 277 GLN A CA 1
ATOM 2144 C C . GLN A 1 277 ? -15.665 -4.639 18.579 1.00 84.38 277 GLN A C 1
ATOM 2146 O O . GLN A 1 277 ? -15.757 -3.467 18.948 1.00 84.38 277 GLN A O 1
ATOM 2151 N N . THR A 1 278 ? -14.528 -5.330 18.672 1.00 85.06 278 THR A N 1
ATOM 2152 C CA . THR A 1 278 ? -13.251 -4.798 19.178 1.00 85.06 278 THR A CA 1
ATOM 2153 C C . THR A 1 278 ? -12.144 -5.048 18.150 1.00 85.06 278 THR A C 1
ATOM 2155 O O . THR A 1 278 ? -11.676 -6.184 18.064 1.00 85.06 278 THR A O 1
ATOM 2158 N N . PRO A 1 279 ? -11.707 -4.049 17.366 1.00 83.56 279 PRO A N 1
ATOM 2159 C CA . PRO A 1 279 ? -10.640 -4.259 16.389 1.00 83.56 279 PRO A CA 1
ATOM 2160 C C . PRO A 1 279 ? -9.294 -4.502 17.090 1.00 83.56 279 PRO A C 1
ATOM 2162 O O . PRO A 1 279 ? -9.015 -3.882 18.113 1.00 83.56 279 PRO A O 1
ATOM 2165 N N . GLU A 1 280 ? -8.401 -5.322 16.525 1.00 83.25 280 GLU A N 1
ATOM 2166 C CA . GLU A 1 280 ? -7.035 -5.466 17.067 1.00 83.25 280 GLU A CA 1
ATOM 2167 C C . GLU A 1 280 ? -6.232 -4.155 17.049 1.00 83.25 280 GLU A C 1
ATOM 2169 O O . GLU A 1 280 ? -5.307 -3.963 17.842 1.00 83.25 280 GLU A O 1
ATOM 2174 N N . LYS A 1 281 ? -6.555 -3.260 16.108 1.00 82.69 281 LYS A N 1
ATOM 2175 C CA . LYS A 1 281 ? -5.836 -2.014 15.833 1.00 82.69 281 LYS A CA 1
ATOM 2176 C C . LYS A 1 281 ? -6.796 -0.838 15.957 1.00 82.69 281 LYS A C 1
ATOM 2178 O O . LYS A 1 281 ? -7.810 -0.792 15.267 1.00 82.69 281 LYS A O 1
ATOM 2183 N N . LEU A 1 282 ? -6.455 0.141 16.790 1.00 77.69 282 LEU A N 1
ATOM 2184 C CA . LEU A 1 282 ? -7.238 1.360 16.982 1.00 77.69 282 LEU A CA 1
ATOM 2185 C C . LEU A 1 282 ? -6.422 2.575 16.539 1.00 77.69 282 LEU A C 1
ATOM 2187 O O . LEU A 1 282 ? -5.448 2.949 17.192 1.00 77.69 282 LEU A O 1
ATOM 2191 N N . ALA A 1 283 ? -6.831 3.210 15.440 1.00 73.56 283 ALA A N 1
ATOM 2192 C CA . ALA A 1 283 ? -6.312 4.520 15.060 1.00 73.56 283 ALA A CA 1
ATOM 2193 C C . ALA A 1 283 ? -6.883 5.611 15.974 1.00 73.56 283 ALA A C 1
ATOM 2195 O O . ALA A 1 283 ? -8.093 5.686 16.200 1.00 73.56 283 ALA A O 1
ATOM 2196 N N . ILE A 1 284 ? -6.006 6.486 16.462 1.00 66.12 284 ILE A N 1
ATOM 2197 C CA . ILE A 1 284 ? -6.367 7.646 17.272 1.00 66.12 284 ILE A CA 1
ATOM 2198 C C . ILE A 1 284 ? -5.910 8.917 16.562 1.00 66.12 284 ILE A C 1
ATOM 2200 O O . ILE A 1 284 ? -4.718 9.210 16.463 1.00 66.12 284 ILE A O 1
ATOM 2204 N N . SER A 1 285 ? -6.893 9.686 16.101 1.00 56.06 285 SER A N 1
ATOM 2205 C CA . SER A 1 285 ? -6.726 11.073 15.672 1.00 56.06 285 SER A CA 1
ATOM 2206 C C . SER A 1 285 ? -6.707 11.970 16.910 1.00 56.06 285 SER A C 1
ATOM 2208 O O . SER A 1 285 ? -7.650 11.947 17.703 1.00 56.06 285 SER A O 1
ATOM 2210 N N . ASP A 1 286 ? -5.655 12.770 17.093 1.00 43.94 286 ASP A N 1
ATOM 2211 C CA . ASP A 1 286 ? -5.433 13.557 18.317 1.00 43.94 286 ASP A CA 1
ATOM 2212 C C . ASP A 1 286 ? -6.274 14.859 18.323 1.00 43.94 286 ASP A C 1
ATOM 2214 O O . ASP A 1 286 ? -5.752 15.975 18.315 1.00 43.94 286 ASP A O 1
ATOM 2218 N N . MET A 1 287 ? -7.609 14.711 18.316 1.00 35.12 287 MET A N 1
ATOM 2219 C CA . MET A 1 287 ? -8.618 15.771 18.089 1.00 35.12 287 MET A CA 1
ATOM 2220 C C . MET A 1 287 ? -8.528 16.993 19.023 1.00 35.12 287 MET A C 1
ATOM 2222 O O . MET A 1 287 ? -9.205 17.991 18.792 1.00 35.12 287 MET A O 1
ATOM 2226 N N . LYS A 1 288 ? -7.715 16.939 20.085 1.00 40.81 288 LYS A N 1
ATOM 2227 C CA . LYS A 1 288 ? -7.527 18.034 21.049 1.00 40.81 288 LYS A CA 1
ATOM 2228 C C . LYS A 1 288 ? -6.384 18.999 20.695 1.00 40.81 288 LYS A C 1
ATOM 2230 O O . LYS A 1 288 ? -6.216 19.995 21.392 1.00 40.81 288 LYS A O 1
ATOM 2235 N N . LYS A 1 289 ? -5.615 18.759 19.624 1.00 39.88 289 LYS A N 1
ATOM 2236 C CA . LYS A 1 289 ? -4.545 19.665 19.149 1.00 39.88 289 LYS A CA 1
ATOM 2237 C C . LYS A 1 289 ? -4.910 20.315 17.812 1.00 39.88 289 LYS A C 1
ATOM 2239 O O . LYS A 1 289 ? -4.325 20.002 16.779 1.00 39.88 289 LYS A O 1
ATOM 2244 N N . ALA A 1 290 ? -5.834 21.274 17.854 1.00 30.80 290 ALA A N 1
ATOM 2245 C CA . ALA A 1 290 ? -6.451 21.950 16.698 1.00 30.80 290 ALA A CA 1
ATOM 2246 C C . ALA A 1 290 ? -5.513 22.771 15.767 1.00 30.80 290 ALA A C 1
ATOM 2248 O O . ALA A 1 290 ? -5.991 23.593 14.997 1.00 30.80 290 ALA A O 1
ATOM 2249 N N . HIS A 1 291 ? -4.191 22.581 15.840 1.00 33.50 291 HIS A N 1
ATOM 2250 C CA . HIS A 1 291 ? -3.182 23.353 15.101 1.00 33.50 291 HIS A CA 1
ATOM 2251 C C . HIS A 1 291 ? -2.058 22.500 14.473 1.00 33.50 291 HIS A C 1
ATOM 2253 O O . HIS A 1 291 ? -1.107 23.062 13.932 1.00 33.50 291 HIS A O 1
ATOM 2259 N N . ARG A 1 292 ? -2.113 21.157 14.538 1.00 39.53 292 ARG A N 1
ATOM 2260 C CA . ARG A 1 292 ? -1.150 20.274 13.843 1.00 39.53 292 ARG A CA 1
ATOM 2261 C C . ARG A 1 292 ? -1.823 19.002 13.326 1.00 39.53 292 ARG A C 1
ATOM 2263 O O . ARG A 1 292 ? -2.246 18.168 14.122 1.00 39.53 292 ARG A O 1
ATOM 2270 N N . ASN A 1 293 ? -1.824 18.817 12.005 1.00 37.66 293 ASN A N 1
ATOM 2271 C CA . ASN A 1 293 ? -2.235 17.570 11.352 1.00 37.66 293 ASN A CA 1
ATOM 2272 C C . ASN A 1 293 ? -1.153 16.493 11.539 1.00 37.66 293 ASN A C 1
ATOM 2274 O O . ASN A 1 293 ? -0.358 16.227 10.640 1.00 37.66 293 ASN A O 1
ATOM 2278 N N . LEU A 1 294 ? -1.095 15.906 12.734 1.00 45.44 294 LEU A N 1
ATOM 2279 C CA . LEU A 1 294 ? -0.290 14.714 12.999 1.00 45.44 294 LEU A CA 1
ATOM 2280 C C . LEU A 1 294 ? -0.983 13.477 12.394 1.00 45.44 294 LEU A C 1
ATOM 2282 O O . LEU A 1 294 ? -2.214 13.395 12.455 1.00 45.44 294 LEU A O 1
ATOM 2286 N N . PRO A 1 295 ? -0.235 12.509 11.831 1.00 44.66 295 PRO A N 1
ATOM 2287 C CA . PRO A 1 295 ? -0.820 11.259 11.356 1.00 44.66 295 PRO A CA 1
ATOM 2288 C C . PRO A 1 295 ? -1.452 10.482 12.526 1.00 44.66 295 PRO A C 1
ATOM 2290 O O . PRO A 1 295 ? -0.942 10.553 13.650 1.00 44.66 295 PRO A O 1
ATOM 2293 N N . PRO A 1 296 ? -2.550 9.738 12.295 1.00 56.34 296 PRO A N 1
ATOM 2294 C CA . PRO A 1 296 ? -3.234 9.009 13.356 1.00 56.34 296 PRO A CA 1
ATOM 2295 C C . PRO A 1 296 ? -2.327 7.924 13.944 1.00 56.34 296 PRO A C 1
ATOM 2297 O O . PRO A 1 296 ? -1.743 7.116 13.220 1.00 56.34 296 PRO A O 1
ATOM 2300 N N . VAL A 1 297 ? -2.229 7.883 15.272 1.00 66.44 297 VAL A N 1
ATOM 2301 C CA . VAL A 1 297 ? -1.422 6.876 15.971 1.00 66.44 297 VAL A CA 1
ATOM 2302 C C . VAL A 1 297 ? -2.223 5.582 16.043 1.00 66.44 297 VAL A C 1
ATOM 2304 O O . VAL A 1 297 ? -3.308 5.560 16.621 1.00 66.44 297 VAL A O 1
ATOM 2307 N N . VAL A 1 298 ? -1.696 4.503 15.463 1.00 74.75 298 VAL A N 1
ATOM 2308 C CA . VAL A 1 298 ? -2.310 3.170 15.540 1.00 74.75 298 VAL A CA 1
ATOM 2309 C C . VAL A 1 298 ? -1.798 2.454 16.788 1.00 74.75 298 VAL A C 1
ATOM 2311 O O . VAL A 1 298 ? -0.610 2.148 16.893 1.00 74.75 298 VAL A O 1
ATOM 2314 N N . LEU A 1 299 ? -2.698 2.191 17.734 1.00 82.94 299 LEU A N 1
ATOM 2315 C CA . LEU A 1 299 ? -2.437 1.378 18.922 1.00 82.94 299 LEU A CA 1
ATOM 2316 C C . LEU A 1 299 ? -2.913 -0.063 18.704 1.00 82.94 299 LEU A C 1
ATOM 2318 O O . LEU A 1 299 ? -3.871 -0.296 17.968 1.00 82.94 299 LEU A O 1
ATOM 2322 N N . GLN A 1 300 ? -2.270 -1.018 19.372 1.00 85.88 300 GLN A N 1
ATOM 2323 C CA . GLN A 1 300 ? -2.647 -2.431 19.370 1.00 85.88 300 GLN A CA 1
ATOM 2324 C C . GLN A 1 300 ? -3.433 -2.774 20.642 1.00 85.88 300 GLN A C 1
ATOM 2326 O O . GLN A 1 300 ? -3.100 -2.286 21.724 1.00 85.88 300 GLN A O 1
ATOM 2331 N N . LEU A 1 301 ? -4.455 -3.621 20.516 1.00 88.75 301 LEU A N 1
ATOM 2332 C CA . LEU A 1 301 ? -5.194 -4.201 21.633 1.00 88.75 301 LEU A CA 1
ATOM 2333 C C . LEU A 1 301 ? -4.254 -5.078 22.479 1.00 88.75 301 LEU A C 1
ATOM 2335 O O . LEU A 1 301 ? -3.650 -6.024 21.981 1.00 88.75 301 LEU A O 1
ATOM 2339 N N . TRP A 1 302 ? -4.130 -4.758 23.763 1.00 88.25 302 TRP A N 1
ATOM 2340 C CA . TRP A 1 302 ? -3.386 -5.545 24.751 1.00 88.25 302 TRP A CA 1
ATOM 2341 C C . TRP A 1 302 ? -4.279 -6.572 25.459 1.00 88.25 302 TRP A C 1
ATOM 2343 O O . TRP A 1 302 ? -3.807 -7.615 25.901 1.00 88.25 302 TRP A O 1
ATOM 2353 N N . GLY A 1 303 ? -5.575 -6.277 25.567 1.00 87.19 303 GLY A N 1
ATOM 2354 C CA . GLY A 1 303 ? -6.584 -7.158 26.145 1.00 87.19 303 GLY A CA 1
ATOM 2355 C C . GLY A 1 303 ? -7.950 -6.479 26.183 1.00 87.19 303 GLY A C 1
ATOM 2356 O O . GLY A 1 303 ? -8.037 -5.250 26.176 1.00 87.19 303 GLY A O 1
ATOM 2357 N N . LYS A 1 304 ? -9.020 -7.276 26.223 1.00 90.69 304 LYS A N 1
ATOM 2358 C CA . LYS A 1 304 ? -10.399 -6.794 26.367 1.00 90.69 304 LYS A CA 1
ATOM 2359 C C . LYS A 1 304 ? -11.113 -7.503 27.508 1.00 90.69 304 LYS A C 1
ATOM 2361 O O . LYS A 1 304 ? -10.812 -8.659 27.790 1.00 90.69 304 LYS A O 1
ATOM 2366 N N . ASN A 1 305 ? -12.068 -6.818 28.124 1.00 91.56 305 ASN A N 1
ATOM 2367 C CA . ASN A 1 305 ? -12.963 -7.386 29.124 1.00 91.56 305 ASN A CA 1
ATOM 2368 C C . ASN A 1 305 ? -14.402 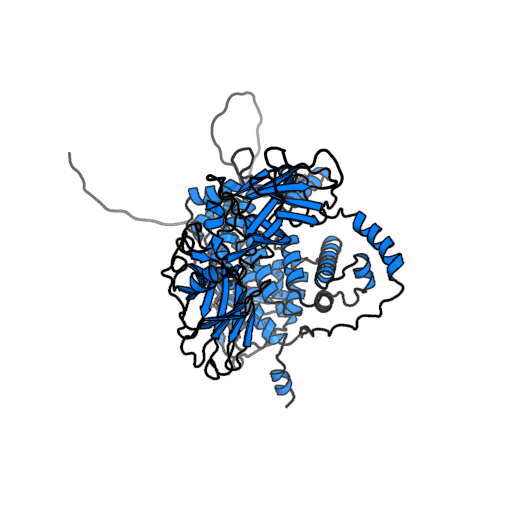-6.900 28.895 1.00 91.56 305 ASN A C 1
ATOM 2370 O O . ASN A 1 305 ? -14.608 -5.824 28.328 1.00 91.56 305 ASN A O 1
ATOM 2374 N N . GLN A 1 306 ? -15.388 -7.686 29.324 1.00 90.56 306 GLN A N 1
ATOM 2375 C CA . GLN A 1 306 ? -16.813 -7.415 29.120 1.00 90.56 306 GLN A CA 1
ATOM 2376 C C . GLN A 1 306 ? -17.570 -7.505 30.445 1.00 90.56 306 GLN A C 1
ATOM 2378 O O . GLN A 1 306 ? -17.278 -8.366 31.271 1.00 90.56 306 GLN A O 1
ATOM 2383 N N . PHE A 1 307 ? -18.551 -6.628 30.646 1.00 90.38 307 PHE A N 1
ATOM 2384 C CA . PHE A 1 307 ? -19.435 -6.653 31.813 1.00 90.38 307 PHE A CA 1
ATOM 2385 C C . PHE A 1 307 ? -20.828 -6.136 31.442 1.00 90.38 307 PHE A C 1
ATOM 2387 O O . PHE A 1 307 ? -20.980 -5.382 30.482 1.00 90.38 307 PHE A O 1
ATOM 2394 N N . HIS A 1 308 ? -21.848 -6.531 32.202 1.00 87.81 308 HIS A N 1
ATOM 2395 C CA . HIS A 1 308 ? -23.217 -6.058 32.003 1.00 87.81 308 HIS A CA 1
ATOM 2396 C C . HIS A 1 308 ? -23.488 -4.842 32.887 1.00 87.81 308 HIS A C 1
ATOM 2398 O O . HIS A 1 308 ? -23.387 -4.921 34.111 1.00 87.81 308 HIS A O 1
ATOM 2404 N N . LEU A 1 309 ? -23.840 -3.714 32.270 1.00 85.62 309 LEU A N 1
ATOM 2405 C CA . LEU A 1 309 ? -24.330 -2.540 32.977 1.00 85.62 309 LEU A CA 1
ATOM 2406 C C . LEU A 1 309 ? -25.858 -2.619 33.055 1.00 85.62 309 LEU A C 1
ATOM 2408 O O . LEU A 1 309 ? -26.543 -2.582 32.033 1.00 85.62 309 LEU A O 1
ATOM 2412 N N . GLN A 1 310 ? -26.383 -2.728 34.277 1.00 79.81 310 GLN A N 1
ATOM 2413 C CA . GLN A 1 310 ? -27.825 -2.851 34.508 1.00 79.81 310 GLN A CA 1
ATOM 2414 C C . GLN A 1 310 ? -28.581 -1.547 34.231 1.00 79.81 310 GLN A C 1
ATOM 2416 O O . GLN A 1 310 ? -29.653 -1.600 33.647 1.00 79.81 310 GLN A O 1
ATOM 2421 N N . LYS A 1 311 ? -28.049 -0.388 34.643 1.00 83.75 311 LYS A N 1
ATOM 2422 C CA . LYS A 1 311 ? -28.697 0.929 34.509 1.00 83.75 311 LYS A CA 1
ATOM 2423 C C . LYS A 1 311 ? -27.725 1.979 33.978 1.00 83.75 311 LYS A C 1
ATOM 2425 O O . LYS A 1 311 ? -26.526 1.904 34.248 1.00 83.75 311 LYS A O 1
ATOM 2430 N N . LEU A 1 312 ? -28.235 2.978 33.262 1.00 85.00 312 LEU A N 1
ATOM 2431 C CA . LEU A 1 312 ? -27.419 4.087 32.768 1.00 85.00 312 LEU A CA 1
ATOM 2432 C C . LEU A 1 312 ? -26.961 4.978 33.936 1.00 85.00 312 LEU A C 1
ATOM 2434 O O . LEU A 1 312 ? -27.780 5.528 34.666 1.00 85.00 312 LEU A O 1
ATOM 2438 N N . GLN A 1 313 ? -25.647 5.128 34.107 1.00 88.19 313 GLN A N 1
ATOM 2439 C CA . GLN A 1 313 ? -25.030 5.906 35.187 1.00 88.19 313 GLN A CA 1
ATOM 2440 C C . GLN A 1 313 ? -23.655 6.445 34.760 1.00 88.19 313 GLN A C 1
ATOM 2442 O O . GLN A 1 313 ? -23.075 5.960 33.787 1.00 88.19 313 GLN A O 1
ATOM 2447 N N . ASP A 1 314 ? -23.135 7.446 35.474 1.00 89.25 314 ASP A N 1
ATOM 2448 C CA . ASP A 1 314 ? -21.749 7.908 35.313 1.00 89.25 314 ASP A CA 1
ATOM 2449 C C . ASP A 1 314 ? -20.770 6.793 35.733 1.00 89.25 314 ASP A C 1
ATOM 2451 O O . ASP A 1 314 ? -21.005 6.075 36.706 1.00 89.25 314 ASP A O 1
ATOM 2455 N N . LEU A 1 315 ? -19.656 6.657 35.007 1.00 89.25 315 LEU A N 1
ATOM 2456 C CA . LEU A 1 315 ? -18.627 5.644 35.256 1.00 89.25 315 LEU A CA 1
ATOM 2457 C C . LEU A 1 315 ? -17.265 6.296 35.494 1.00 89.25 315 LEU A C 1
ATOM 2459 O O . LEU A 1 315 ? -16.828 7.158 34.733 1.00 89.25 315 LEU A O 1
ATOM 2463 N N . GLN A 1 316 ? -16.549 5.834 36.513 1.00 89.75 316 GLN A N 1
ATOM 2464 C CA . GLN A 1 316 ? -15.172 6.225 36.792 1.00 89.75 316 GLN A CA 1
ATOM 2465 C C . GLN A 1 316 ? -14.231 5.096 36.364 1.00 89.75 316 GLN A C 1
ATOM 2467 O O . GLN A 1 316 ? -14.265 4.014 36.944 1.00 89.75 316 GLN A O 1
ATOM 2472 N N . ILE A 1 317 ? -13.395 5.340 35.350 1.00 89.69 317 ILE A N 1
ATOM 2473 C CA . ILE A 1 317 ? -12.337 4.403 34.952 1.00 89.69 317 ILE A CA 1
ATOM 2474 C C . ILE A 1 317 ? -11.029 4.844 35.597 1.00 89.69 317 ILE A C 1
ATOM 2476 O O . ILE A 1 317 ? -10.531 5.942 35.342 1.00 89.69 317 ILE A O 1
ATOM 2480 N N . GLU A 1 318 ? -10.472 3.953 36.404 1.00 88.62 318 GLU A N 1
ATOM 2481 C CA . GLU A 1 318 ? -9.135 4.052 36.970 1.00 88.62 318 GLU A CA 1
ATOM 2482 C C . GLU A 1 318 ? -8.209 3.070 36.254 1.00 88.62 318 GLU A C 1
ATOM 2484 O O . GLU A 1 318 ? -8.546 1.895 36.096 1.00 88.62 318 GLU A O 1
ATOM 2489 N N . ALA A 1 319 ? -7.041 3.546 35.823 1.00 86.88 319 ALA A N 1
ATOM 2490 C CA . ALA A 1 319 ? -6.001 2.699 35.247 1.00 86.88 319 ALA A CA 1
ATOM 2491 C C . ALA A 1 319 ? -4.664 2.972 35.940 1.00 86.88 319 ALA A C 1
ATOM 2493 O O . ALA A 1 319 ? -4.133 4.084 35.872 1.00 86.88 319 ALA A O 1
ATOM 2494 N N . PHE A 1 320 ? -4.119 1.951 36.600 1.00 84.56 320 PHE A N 1
ATOM 2495 C CA . PHE A 1 320 ? -2.878 2.041 37.364 1.00 84.56 320 PHE A CA 1
ATOM 2496 C C . PHE A 1 320 ? -1.993 0.805 37.133 1.00 84.56 320 PHE A C 1
ATOM 2498 O O . PHE A 1 320 ? -2.494 -0.318 37.041 1.00 84.56 320 PHE A O 1
ATOM 2505 N N . PRO A 1 321 ? -0.671 0.979 36.981 1.00 83.81 321 PRO A N 1
ATOM 2506 C CA . PRO A 1 321 ? 0.244 -0.136 36.788 1.00 83.81 321 PRO A CA 1
ATOM 2507 C C . PRO A 1 321 ? 0.512 -0.852 38.118 1.00 83.81 321 PRO A C 1
ATOM 2509 O O . PRO A 1 321 ? 0.806 -0.217 39.127 1.00 83.81 321 PRO A O 1
ATOM 2512 N N . LEU A 1 322 ? 0.437 -2.181 38.107 1.00 78.81 322 LEU A N 1
ATOM 2513 C CA . LEU A 1 322 ? 0.843 -3.036 39.223 1.00 78.81 322 LEU A CA 1
ATOM 2514 C C . LEU A 1 322 ? 2.351 -3.305 39.153 1.00 78.81 322 LEU A C 1
ATOM 2516 O O . LEU A 1 322 ? 2.883 -3.526 38.062 1.00 78.81 322 LEU A O 1
ATOM 2520 N N . ASP A 1 323 ? 3.005 -3.326 40.318 1.00 62.38 323 ASP A N 1
ATOM 2521 C CA . ASP A 1 323 ? 4.373 -3.824 40.537 1.00 62.38 323 ASP A CA 1
ATOM 2522 C C . ASP A 1 323 ? 5.416 -3.268 39.548 1.00 62.38 323 ASP A C 1
ATOM 2524 O O . ASP A 1 323 ? 6.210 -3.996 38.947 1.00 62.38 323 ASP A O 1
ATOM 2528 N N . SER A 1 324 ? 5.383 -1.949 39.332 1.00 65.56 324 SER A N 1
ATOM 2529 C CA . SER A 1 324 ? 6.043 -1.295 38.200 1.00 65.56 324 SER A CA 1
ATOM 2530 C C . SER A 1 324 ? 6.722 0.021 38.573 1.00 65.56 324 SER A C 1
ATOM 2532 O O . SER A 1 324 ? 6.277 0.738 39.462 1.00 65.56 324 SER A O 1
ATOM 2534 N N . LYS A 1 325 ? 7.774 0.377 37.822 1.00 70.88 325 LYS A N 1
ATOM 2535 C CA . LYS A 1 325 ? 8.402 1.713 37.847 1.00 70.88 325 LYS A CA 1
ATOM 2536 C C . LYS A 1 325 ? 7.684 2.729 36.952 1.00 70.88 325 LYS A C 1
ATOM 2538 O O . LYS A 1 325 ? 8.164 3.846 36.795 1.00 70.88 325 LYS A O 1
ATOM 2543 N N . PHE A 1 326 ? 6.591 2.346 36.297 1.00 71.88 326 PHE A N 1
ATOM 2544 C CA . PHE A 1 326 ? 5.750 3.289 35.568 1.00 71.88 326 PHE A CA 1
ATOM 2545 C C . PHE A 1 326 ? 4.782 3.974 36.525 1.00 71.88 326 PHE A C 1
ATOM 2547 O O . PHE A 1 326 ? 4.107 3.315 37.305 1.00 71.88 326 PHE A O 1
ATOM 2554 N N . GLU A 1 327 ? 4.677 5.290 36.409 1.00 74.12 327 GLU A N 1
ATOM 2555 C CA . GLU A 1 327 ? 3.696 6.109 37.105 1.00 74.12 327 GLU A CA 1
ATOM 2556 C C . GLU A 1 327 ? 2.742 6.732 36.082 1.00 74.12 327 GLU A C 1
ATOM 2558 O O . GLU A 1 327 ? 3.153 7.247 35.036 1.00 74.12 327 GLU A O 1
ATOM 2563 N N . VAL A 1 328 ? 1.451 6.709 36.408 1.00 74.50 328 VAL A N 1
ATOM 2564 C CA . VAL A 1 328 ? 0.455 7.622 35.837 1.00 74.50 328 VAL A CA 1
ATOM 2565 C C . VAL A 1 328 ? 0.311 8.763 36.835 1.00 74.50 328 VAL A C 1
ATOM 2567 O O . VAL A 1 328 ? 0.152 8.506 38.030 1.00 74.50 328 VAL A O 1
ATOM 2570 N N . LYS A 1 329 ? 0.348 10.018 36.377 1.00 71.00 329 LYS A N 1
ATOM 2571 C CA . LYS A 1 329 ? 0.163 11.186 37.257 1.00 71.00 329 LYS A CA 1
ATOM 2572 C C . LYS A 1 329 ? -1.147 11.056 38.037 1.00 71.00 329 LYS A C 1
ATOM 2574 O O . LYS A 1 329 ? -2.171 10.747 37.436 1.00 71.00 329 LYS A O 1
ATOM 2579 N N . ALA A 1 330 ? -1.142 11.344 39.339 1.00 60.97 330 ALA A N 1
ATOM 2580 C CA . ALA A 1 330 ? -2.313 11.154 40.206 1.00 60.97 330 ALA A CA 1
ATOM 2581 C C . ALA A 1 330 ? -3.588 11.860 39.690 1.00 60.97 330 ALA A C 1
ATOM 2583 O O . ALA A 1 330 ? -4.673 11.289 39.720 1.00 60.97 330 ALA A O 1
ATOM 2584 N N . THR A 1 331 ? -3.451 13.057 39.109 1.00 61.91 331 THR A N 1
ATOM 2585 C CA . THR A 1 331 ? -4.549 13.817 38.476 1.00 61.91 331 THR A CA 1
ATOM 2586 C C . THR A 1 331 ? -5.057 13.227 37.153 1.00 61.91 331 THR A C 1
ATOM 2588 O O . THR A 1 331 ? -6.038 13.714 36.593 1.00 61.91 331 THR A O 1
ATOM 2591 N N . GLU A 1 332 ? -4.402 12.192 36.625 1.00 69.56 332 GLU A N 1
ATOM 2592 C CA . GLU A 1 332 ? -4.728 11.544 35.354 1.00 69.56 332 GLU A CA 1
ATOM 2593 C C . GLU A 1 332 ? -5.028 10.041 35.466 1.00 69.56 332 GLU A C 1
ATOM 2595 O O . GLU A 1 332 ? -5.507 9.468 34.489 1.00 69.56 332 GLU A O 1
ATOM 2600 N N . GLN A 1 333 ? -4.812 9.429 36.637 1.00 74.06 333 GLN A N 1
ATOM 2601 C CA . GLN A 1 333 ? -5.180 8.037 36.948 1.00 74.06 333 GLN A CA 1
ATOM 2602 C C . GLN A 1 333 ? -6.689 7.786 36.868 1.00 74.06 333 GLN A C 1
ATOM 2604 O O . GLN A 1 333 ? -7.110 6.689 36.512 1.00 74.06 333 GLN A O 1
ATOM 2609 N N . ILE A 1 334 ? -7.491 8.806 37.186 1.00 82.44 334 ILE A N 1
ATOM 2610 C CA . ILE A 1 334 ? -8.956 8.785 37.173 1.00 82.44 334 ILE A CA 1
ATOM 2611 C C . ILE A 1 334 ? -9.454 9.481 35.904 1.00 82.44 334 ILE A C 1
ATOM 2613 O O . ILE A 1 334 ? -9.128 10.646 35.661 1.00 82.44 334 ILE A O 1
ATOM 2617 N N . LYS A 1 335 ? -10.295 8.805 35.113 1.00 85.81 335 LYS A N 1
ATOM 2618 C CA . LYS A 1 335 ? -11.052 9.411 34.007 1.00 85.81 335 LYS A CA 1
ATOM 2619 C C . LYS A 1 335 ? -12.545 9.127 34.188 1.00 85.81 335 LYS A C 1
ATOM 2621 O O . LYS A 1 335 ? -12.996 7.989 34.077 1.00 85.81 335 LYS A O 1
ATOM 2626 N N . GLN A 1 336 ? -13.309 10.183 34.456 1.00 87.06 336 GLN A N 1
ATOM 2627 C CA . GLN A 1 336 ? -14.768 10.127 34.549 1.00 87.06 336 GLN A CA 1
ATOM 2628 C C . GLN A 1 336 ? -15.409 10.128 33.155 1.00 87.06 336 GLN A C 1
ATOM 2630 O O . GLN A 1 336 ? -15.012 10.888 32.268 1.00 87.06 336 GLN A O 1
ATOM 2635 N N . ILE A 1 337 ? -16.424 9.288 32.995 1.00 88.12 337 ILE A N 1
ATOM 2636 C CA . ILE A 1 337 ? -17.303 9.170 31.838 1.00 88.12 337 ILE A CA 1
ATOM 2637 C C . ILE A 1 337 ? -18.712 9.526 32.304 1.00 88.12 337 ILE A C 1
ATOM 2639 O O . ILE A 1 337 ? -19.246 8.891 33.212 1.00 88.12 337 ILE A O 1
ATOM 2643 N N . LYS A 1 338 ? -19.331 10.519 31.665 1.00 89.31 338 LYS A N 1
ATOM 2644 C CA . LYS A 1 338 ? -20.698 10.937 31.999 1.00 89.31 338 LYS A CA 1
ATOM 2645 C C . LYS A 1 338 ? -21.738 10.054 31.316 1.00 89.31 338 LYS A C 1
ATOM 2647 O O . LYS A 1 338 ? -21.545 9.640 30.172 1.00 89.31 338 LYS A O 1
ATOM 2652 N N . LEU A 1 339 ? -22.893 9.875 31.948 1.00 87.62 339 LEU A N 1
ATOM 2653 C CA . LEU A 1 339 ? -24.039 9.116 31.447 1.00 87.62 339 LEU A CA 1
ATOM 2654 C C . LEU A 1 339 ? -24.476 9.590 30.054 1.00 87.62 339 LEU A C 1
ATOM 2656 O O . LEU A 1 339 ? -24.800 8.780 29.196 1.00 87.62 339 LEU A O 1
ATOM 2660 N N . VAL A 1 340 ? -24.375 10.895 29.771 1.00 85.56 340 VAL A N 1
ATOM 2661 C CA . VAL A 1 340 ? -24.666 11.481 28.448 1.00 85.56 340 VAL A CA 1
ATOM 2662 C C . VAL A 1 340 ? -23.700 10.966 27.368 1.00 85.56 340 VAL A C 1
ATOM 2664 O O . VAL A 1 340 ? -24.093 10.777 26.220 1.00 85.56 340 VAL A O 1
ATOM 2667 N N . GLN A 1 341 ? -22.439 10.696 27.721 1.00 85.56 341 GLN A N 1
ATOM 2668 C CA . GLN A 1 341 ? -21.434 10.165 26.796 1.00 85.56 341 GLN A CA 1
ATOM 2669 C C . GLN A 1 341 ? -21.665 8.679 26.497 1.00 85.56 341 GLN A C 1
ATOM 2671 O O . GLN A 1 341 ? -21.508 8.273 25.348 1.00 85.56 341 GLN A O 1
ATOM 2676 N N . LEU A 1 342 ? -22.094 7.895 27.493 1.00 85.69 342 LEU A N 1
ATOM 2677 C CA . LEU A 1 342 ? -22.513 6.498 27.309 1.00 85.69 342 LEU A CA 1
ATOM 2678 C C . LEU A 1 342 ? -23.819 6.407 26.513 1.00 85.69 342 LEU A C 1
ATOM 2680 O O . LEU A 1 342 ? -23.917 5.620 25.574 1.00 85.69 342 LEU A O 1
ATOM 2684 N N . LYS A 1 343 ? -24.787 7.277 26.824 1.00 86.25 343 LYS A N 1
ATOM 2685 C CA . LYS A 1 343 ? -26.064 7.395 26.114 1.00 86.25 343 LYS A CA 1
ATOM 2686 C C . LYS A 1 343 ? -25.865 7.637 24.621 1.00 86.25 343 LYS A C 1
ATOM 2688 O O . LYS A 1 343 ? -26.570 7.020 23.843 1.00 86.25 343 LYS A O 1
ATOM 2693 N N . MET A 1 344 ? -24.880 8.443 24.202 1.00 84.56 344 MET A N 1
ATOM 2694 C CA . MET A 1 344 ? -24.551 8.641 22.777 1.00 84.56 344 MET A CA 1
ATOM 2695 C C . MET A 1 344 ? -24.119 7.362 22.026 1.00 84.56 344 MET A C 1
ATOM 2697 O O . MET A 1 344 ? -24.061 7.392 20.798 1.00 84.56 344 MET A O 1
ATOM 2701 N N . GLY A 1 345 ? -23.750 6.276 22.716 1.00 79.38 345 GLY A N 1
ATOM 2702 C CA . GLY A 1 345 ? -23.318 5.008 22.109 1.00 79.38 345 GLY A CA 1
ATOM 2703 C C . GLY A 1 345 ? -21.956 5.034 21.395 1.00 79.38 345 GLY A C 1
ATOM 2704 O O . GLY A 1 345 ? -21.520 4.005 20.886 1.00 79.38 345 GLY A O 1
ATOM 2705 N N . ARG A 1 346 ? -21.277 6.189 21.355 1.00 86.00 346 ARG A N 1
ATOM 2706 C CA . ARG A 1 346 ? -19.959 6.383 20.722 1.00 86.00 346 ARG A CA 1
ATOM 2707 C C . ARG A 1 346 ? -18.835 5.688 21.483 1.00 86.00 346 ARG A C 1
ATOM 2709 O O . ARG A 1 346 ? -18.902 5.539 22.701 1.00 86.00 346 ARG A O 1
ATOM 2716 N N . VAL A 1 347 ? -17.763 5.338 20.773 1.00 86.44 347 VAL A N 1
ATOM 2717 C CA . VAL A 1 347 ? -16.573 4.736 21.382 1.00 86.44 347 VAL A CA 1
ATOM 2718 C C . VAL A 1 347 ? -15.807 5.801 22.154 1.00 86.44 347 VAL A C 1
ATOM 2720 O O . VAL A 1 347 ? -15.141 6.676 21.589 1.00 86.44 347 VAL A O 1
ATOM 2723 N N . LEU A 1 348 ? -15.894 5.726 23.476 1.00 88.25 348 LEU A N 1
ATOM 2724 C CA . LEU A 1 348 ? -15.195 6.643 24.365 1.00 88.25 348 LEU A CA 1
ATOM 2725 C C . LEU A 1 348 ? -13.742 6.191 24.479 1.00 88.25 348 LEU A C 1
ATOM 2727 O O . LEU A 1 348 ? -13.475 5.013 24.685 1.00 88.25 348 LEU A O 1
ATOM 2731 N N . ARG A 1 349 ? -12.793 7.122 24.329 1.00 87.56 349 ARG A N 1
ATOM 2732 C CA . ARG A 1 349 ? -11.351 6.821 24.245 1.00 87.56 349 ARG A CA 1
ATOM 2733 C C . ARG A 1 349 ? -10.523 7.476 25.383 1.00 87.56 349 ARG A C 1
ATOM 2735 O O . ARG A 1 349 ? -9.624 8.261 25.076 1.00 87.56 349 ARG A O 1
ATOM 2742 N N . PRO A 1 350 ? -10.817 7.231 26.683 1.00 86.19 350 PRO A N 1
ATOM 2743 C CA . PRO A 1 350 ? -9.961 7.617 27.813 1.00 86.19 350 PRO A CA 1
ATOM 2744 C C . PRO A 1 350 ? -8.465 7.331 27.605 1.00 86.19 350 PRO A C 1
ATOM 2746 O O . PRO A 1 350 ? -8.057 6.181 27.459 1.00 86.19 350 PRO A O 1
ATOM 2749 N N . GLN A 1 351 ? -7.654 8.391 27.618 1.00 86.50 351 GLN A N 1
ATOM 2750 C CA . GLN A 1 351 ? -6.194 8.347 27.481 1.00 86.50 351 GLN A CA 1
ATOM 2751 C C . GLN A 1 351 ? -5.516 8.391 28.857 1.00 86.50 351 GLN A C 1
ATOM 2753 O O . GLN A 1 351 ? -5.803 9.287 29.650 1.00 86.50 351 GLN A O 1
ATOM 2758 N N . PHE A 1 352 ? -4.576 7.479 29.101 1.00 84.69 352 PHE A N 1
ATOM 2759 C CA . PHE A 1 352 ? -3.780 7.377 30.325 1.00 84.69 352 PHE A CA 1
ATOM 2760 C C . PHE A 1 352 ? -2.284 7.477 29.971 1.00 84.69 352 PHE A C 1
ATOM 2762 O O . PHE A 1 352 ? -1.720 6.521 29.426 1.00 84.69 352 PHE A O 1
ATOM 2769 N N . PRO A 1 353 ? -1.632 8.632 30.205 1.00 83.50 353 PRO A N 1
ATOM 2770 C CA . PRO A 1 353 ? -0.200 8.784 29.975 1.00 83.50 353 PRO A CA 1
ATOM 2771 C C . PRO A 1 353 ? 0.598 8.057 31.066 1.00 83.50 353 PRO A C 1
ATOM 2773 O O . PRO A 1 353 ? 0.378 8.272 32.257 1.00 83.50 353 PRO A O 1
ATOM 2776 N N . LEU A 1 354 ? 1.533 7.208 30.644 1.00 81.50 354 LEU A N 1
ATOM 2777 C CA . LEU A 1 354 ? 2.400 6.387 31.488 1.00 81.50 354 LEU A CA 1
ATOM 2778 C C . LEU A 1 354 ? 3.852 6.835 31.294 1.00 81.50 354 LEU A C 1
ATOM 2780 O O . LEU A 1 354 ? 4.359 6.846 30.170 1.00 81.50 354 LEU A O 1
ATOM 2784 N N . SER A 1 355 ? 4.529 7.178 32.389 1.00 79.50 355 SER A N 1
ATOM 2785 C CA . SER A 1 355 ? 5.924 7.640 32.398 1.00 79.50 355 SER A CA 1
ATOM 2786 C C . SER A 1 355 ? 6.748 6.879 33.431 1.00 79.50 355 SER A C 1
ATOM 2788 O O . SER A 1 355 ? 6.286 6.670 34.546 1.00 79.50 355 SER A O 1
ATOM 2790 N N . MET A 1 356 ? 7.964 6.460 33.079 1.00 73.19 356 MET A N 1
ATOM 2791 C CA . MET A 1 356 ? 8.827 5.693 33.981 1.00 73.19 356 MET A CA 1
ATOM 2792 C C . MET A 1 356 ? 9.556 6.593 34.992 1.00 73.19 356 MET A C 1
ATOM 2794 O 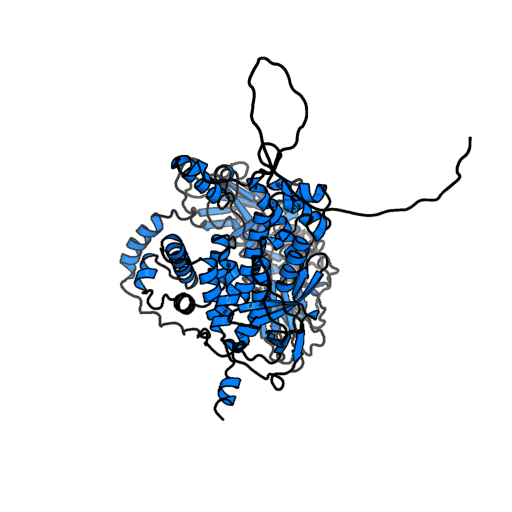O . MET A 1 356 ? 10.285 7.508 34.606 1.00 73.19 356 MET A O 1
ATOM 2798 N N . ALA A 1 357 ? 9.405 6.293 36.280 1.00 62.81 357 ALA A N 1
ATOM 2799 C CA . ALA A 1 357 ? 10.137 6.912 37.374 1.00 62.81 357 ALA A CA 1
ATOM 2800 C C . ALA A 1 357 ? 11.552 6.307 37.489 1.00 62.81 357 ALA A C 1
ATOM 2802 O O . ALA A 1 357 ? 11.761 5.205 38.004 1.00 62.81 357 ALA A O 1
ATOM 2803 N N . GLY A 1 358 ? 12.543 7.053 36.995 1.00 57.12 358 GLY A N 1
ATOM 2804 C CA . GLY A 1 358 ? 13.966 6.725 37.114 1.00 57.12 358 GLY A CA 1
ATOM 2805 C C . GLY A 1 358 ? 14.525 5.790 36.032 1.00 57.12 358 GLY A C 1
ATOM 2806 O O . GLY A 1 358 ? 13.817 5.241 35.191 1.00 57.12 358 GLY A O 1
ATOM 2807 N N . THR A 1 359 ? 15.846 5.614 36.044 1.00 51.00 359 THR A N 1
ATOM 2808 C CA . THR A 1 359 ? 16.635 4.895 35.026 1.00 51.00 359 THR A CA 1
ATOM 2809 C C . THR A 1 359 ? 16.626 3.373 35.234 1.00 51.00 359 THR A C 1
ATOM 2811 O O . THR A 1 359 ? 17.646 2.752 35.525 1.00 51.00 359 THR A O 1
ATOM 2814 N N . GLY A 1 360 ? 15.446 2.756 35.116 1.00 52.69 360 GLY A N 1
ATOM 2815 C CA . GLY A 1 360 ? 15.250 1.304 35.222 1.00 52.69 360 GLY A CA 1
ATOM 2816 C C . GLY A 1 360 ? 15.288 0.543 33.890 1.00 52.69 360 GLY A C 1
ATOM 2817 O O . GLY A 1 360 ? 15.103 1.117 32.817 1.00 52.69 360 GLY A O 1
ATOM 2818 N N . GLU A 1 361 ? 15.474 -0.778 33.966 1.00 52.34 361 GLU A N 1
ATOM 2819 C CA . GLU A 1 361 ? 15.253 -1.672 32.823 1.00 52.34 361 GLU A CA 1
ATOM 2820 C C . GLU A 1 361 ? 13.765 -1.794 32.466 1.00 52.34 361 GLU A C 1
ATOM 2822 O O . GLU A 1 361 ? 12.885 -1.707 33.324 1.00 52.34 361 GLU A O 1
ATOM 2827 N N . HIS A 1 362 ? 13.483 -2.011 31.182 1.00 61.69 362 HIS A N 1
ATOM 2828 C CA . HIS A 1 362 ? 12.125 -2.035 30.646 1.00 61.69 362 HIS A CA 1
ATOM 2829 C C . HIS A 1 362 ? 11.530 -3.454 30.713 1.00 61.69 362 HIS A C 1
ATOM 2831 O O . HIS A 1 362 ? 11.849 -4.308 29.885 1.00 61.69 362 HIS A O 1
ATOM 2837 N N . GLY A 1 363 ? 10.655 -3.708 31.688 1.00 63.50 363 GLY A N 1
ATOM 2838 C CA . GLY A 1 363 ? 9.904 -4.964 31.823 1.00 63.50 363 GLY A CA 1
ATOM 2839 C C . GLY A 1 363 ? 8.440 -4.842 31.384 1.00 63.50 363 GLY A C 1
ATOM 2840 O O . GLY A 1 363 ? 7.872 -3.752 31.404 1.00 63.50 363 GLY A O 1
ATOM 2841 N N . SER A 1 364 ? 7.812 -5.967 31.025 1.00 75.31 364 SER A N 1
ATOM 2842 C CA . SER A 1 364 ? 6.348 -6.050 30.909 1.00 75.31 364 SER A CA 1
ATOM 2843 C C . SER A 1 364 ? 5.714 -6.032 32.300 1.00 75.31 364 SER A C 1
ATOM 2845 O O . SER A 1 364 ? 5.981 -6.940 33.090 1.00 75.31 364 SER A O 1
ATOM 2847 N N . PHE A 1 365 ? 4.854 -5.057 32.574 1.00 82.81 365 PHE A N 1
ATOM 2848 C CA . PHE A 1 365 ? 4.057 -4.969 33.801 1.00 82.81 365 PHE A CA 1
ATOM 2849 C C . PHE A 1 365 ? 2.581 -5.310 33.533 1.00 82.81 365 PHE A C 1
ATOM 2851 O O . PHE A 1 365 ? 2.161 -5.440 32.378 1.00 82.81 365 PHE A O 1
ATOM 2858 N N . ASN A 1 366 ? 1.774 -5.438 34.584 1.00 85.50 366 ASN A N 1
ATOM 2859 C CA . ASN A 1 366 ? 0.324 -5.591 34.456 1.00 85.50 366 ASN A CA 1
ATOM 2860 C C . ASN A 1 366 ? -0.346 -4.230 34.677 1.00 85.50 366 ASN A C 1
ATOM 2862 O O . ASN A 1 366 ? -0.165 -3.621 35.727 1.00 85.50 366 ASN A O 1
ATOM 2866 N N . LEU A 1 367 ? -1.120 -3.742 33.708 1.00 87.31 367 LEU A N 1
ATOM 2867 C CA . LEU A 1 367 ? -1.967 -2.566 33.900 1.00 87.31 367 LEU A CA 1
ATOM 2868 C C . LEU A 1 367 ? -3.292 -3.032 34.513 1.00 87.31 367 LEU A C 1
ATOM 2870 O O . LEU A 1 367 ? -4.040 -3.760 33.860 1.00 87.31 367 LEU A O 1
ATOM 2874 N N . ALA A 1 368 ? -3.575 -2.646 35.756 1.00 89.19 368 ALA A N 1
ATOM 2875 C CA . ALA A 1 368 ? -4.897 -2.826 36.341 1.00 89.19 368 ALA A CA 1
ATOM 2876 C C . ALA A 1 368 ? -5.847 -1.764 35.781 1.00 89.19 368 ALA A C 1
ATOM 2878 O O . ALA A 1 368 ? -5.492 -0.587 35.691 1.00 89.19 368 ALA A O 1
ATOM 2879 N N . VAL A 1 369 ? -7.057 -2.188 35.425 1.00 90.88 369 VAL A N 1
ATOM 2880 C CA . VAL A 1 369 ? -8.167 -1.312 35.051 1.00 90.88 369 VAL A CA 1
ATOM 2881 C C . VAL A 1 369 ? -9.347 -1.645 35.953 1.00 90.88 369 VAL A C 1
ATOM 2883 O O . VAL A 1 369 ? -9.786 -2.795 36.033 1.00 90.88 369 VAL A O 1
ATOM 2886 N 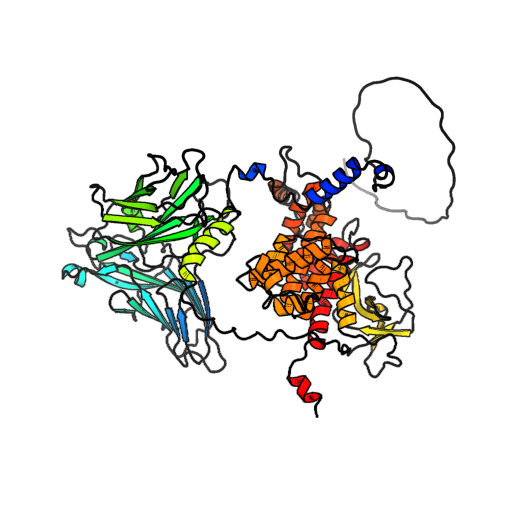N . GLN A 1 370 ? -9.846 -0.631 36.651 1.00 91.00 370 GLN A N 1
ATOM 2887 C CA . GLN A 1 370 ? -10.960 -0.730 37.583 1.00 91.00 370 GLN A CA 1
ATOM 2888 C C . GLN A 1 370 ? -12.050 0.253 37.148 1.00 91.00 370 GLN A C 1
ATOM 2890 O O . GLN A 1 370 ? -11.782 1.430 36.913 1.00 91.00 370 GLN A O 1
ATOM 2895 N N . VAL A 1 371 ? -13.281 -0.237 37.019 1.00 89.88 371 VAL A N 1
ATOM 2896 C CA . VAL A 1 371 ? -14.455 0.576 36.691 1.00 89.88 371 VAL A CA 1
ATOM 2897 C C . VAL A 1 371 ? -15.305 0.698 37.942 1.00 89.88 371 VAL A C 1
ATOM 2899 O O . VAL A 1 371 ? -15.754 -0.310 38.489 1.00 89.88 371 VAL A O 1
ATOM 2902 N N . LYS A 1 372 ? -15.535 1.933 38.378 1.00 89.38 372 LYS A N 1
ATOM 2903 C CA . LYS A 1 372 ? -16.365 2.265 39.533 1.00 89.38 372 LYS A CA 1
ATOM 2904 C C . LYS A 1 372 ? -17.622 3.025 39.131 1.00 89.38 372 LYS A C 1
ATOM 2906 O O . LYS A 1 372 ? -17.643 3.741 38.130 1.00 89.38 372 LYS A O 1
ATOM 2911 N N . ASN A 1 373 ? -18.651 2.883 39.955 1.00 85.88 373 ASN A N 1
ATOM 2912 C CA . ASN A 1 373 ? -19.816 3.761 39.987 1.00 85.88 373 ASN A CA 1
ATOM 2913 C C . ASN A 1 373 ? -19.476 5.091 40.703 1.00 85.88 373 ASN A C 1
ATOM 2915 O O . ASN A 1 373 ? -18.428 5.194 41.346 1.00 85.88 373 ASN A O 1
ATOM 2919 N N . LEU A 1 374 ? -20.375 6.084 40.679 1.00 78.06 374 LEU A N 1
ATOM 2920 C CA . LEU A 1 374 ? -20.237 7.304 41.501 1.00 78.06 374 LEU A CA 1
ATOM 2921 C C . LEU A 1 374 ? -20.156 7.001 43.008 1.00 78.06 374 LEU A C 1
ATOM 2923 O O . LEU A 1 374 ? -19.453 7.693 43.735 1.00 78.06 374 LEU A O 1
ATOM 2927 N N . ASN A 1 375 ? -20.803 5.923 43.458 1.00 79.38 375 ASN A N 1
ATOM 2928 C CA . ASN A 1 375 ? -20.740 5.409 44.832 1.00 79.38 375 ASN A CA 1
ATOM 2929 C C . ASN A 1 375 ? -19.378 4.767 45.195 1.00 79.38 375 ASN A C 1
ATOM 2931 O O . ASN A 1 375 ? -19.257 4.135 46.240 1.00 79.38 375 ASN A O 1
ATOM 2935 N N . HIS A 1 376 ? -18.377 4.826 44.309 1.00 75.50 376 HIS A N 1
ATOM 2936 C CA . HIS A 1 376 ? -17.095 4.104 44.374 1.00 75.50 376 HIS A CA 1
ATOM 2937 C C . HIS A 1 376 ? -17.172 2.560 44.397 1.00 75.50 376 HIS A C 1
ATOM 2939 O O . HIS A 1 376 ? -16.130 1.902 44.367 1.00 75.50 376 HIS A O 1
ATOM 2945 N N . GLU A 1 377 ? -18.376 1.979 44.353 1.00 84.12 377 GLU A N 1
ATOM 2946 C CA . GLU A 1 377 ? -18.643 0.556 44.091 1.00 84.12 377 GLU A CA 1
ATOM 2947 C C . GLU A 1 377 ? -17.908 0.078 42.829 1.00 84.12 377 GLU A C 1
ATOM 2949 O O . GLU A 1 377 ? -18.035 0.688 41.763 1.00 84.12 377 GLU A O 1
ATOM 2954 N N . VAL A 1 378 ? -17.162 -1.025 42.928 1.00 86.06 378 VAL A N 1
ATOM 2955 C CA . VAL A 1 378 ? -16.415 -1.608 41.803 1.00 86.06 378 VAL A CA 1
ATOM 2956 C C . VAL A 1 378 ? -17.347 -2.481 40.964 1.00 86.06 378 VAL A C 1
ATOM 2958 O O . VAL A 1 378 ? -17.793 -3.531 41.415 1.00 86.06 378 VAL A O 1
ATOM 2961 N N . LEU A 1 379 ? -17.617 -2.055 39.730 1.00 84.56 379 LEU A N 1
ATOM 2962 C CA . LEU A 1 379 ? -18.463 -2.776 38.774 1.00 84.56 379 LEU A CA 1
ATOM 2963 C C . LEU A 1 379 ? -17.685 -3.881 38.054 1.00 84.56 379 LEU A C 1
ATOM 2965 O O . LEU A 1 379 ? -18.215 -4.960 37.807 1.00 84.56 379 LEU A O 1
ATOM 2969 N N . VAL A 1 380 ? -16.420 -3.614 37.716 1.00 89.06 380 VAL A N 1
ATOM 2970 C CA . VAL A 1 380 ? -15.492 -4.628 37.209 1.00 89.06 380 VAL A CA 1
ATOM 2971 C C . VAL A 1 380 ? -14.044 -4.215 37.470 1.00 89.06 380 VAL A C 1
ATOM 2973 O O . VAL A 1 380 ? -13.695 -3.034 37.410 1.00 89.06 380 VAL A O 1
ATOM 2976 N N . GLN A 1 381 ? -13.184 -5.196 37.732 1.00 90.12 381 GLN A N 1
ATOM 2977 C CA . GLN A 1 381 ? -11.740 -5.024 37.846 1.00 90.12 381 GLN A CA 1
ATOM 2978 C C . GLN A 1 381 ? -11.045 -6.138 37.070 1.00 90.12 381 GLN A C 1
ATOM 2980 O O . GLN A 1 381 ? -11.398 -7.306 37.206 1.00 90.12 381 GLN A O 1
ATOM 2985 N N . PHE A 1 382 ? -10.059 -5.778 36.257 1.00 90.56 382 PHE A N 1
ATOM 2986 C CA . PHE A 1 382 ? -9.258 -6.726 35.490 1.00 90.56 382 PHE A CA 1
ATOM 2987 C C . PHE A 1 382 ? -7.835 -6.194 35.312 1.00 90.56 382 PHE A C 1
ATOM 2989 O O . PHE A 1 382 ? -7.585 -4.996 35.450 1.00 90.56 382 PHE A O 1
ATOM 2996 N N . SER A 1 383 ? -6.887 -7.080 35.021 1.00 88.38 383 SER A N 1
ATOM 2997 C CA . SER A 1 383 ? -5.508 -6.706 34.713 1.00 88.38 383 SER A CA 1
ATOM 2998 C C . SER A 1 383 ? -5.138 -7.157 33.305 1.00 88.38 383 SER A C 1
ATOM 3000 O O . SER A 1 383 ? -5.518 -8.235 32.851 1.00 88.38 383 SER A O 1
ATOM 3002 N N . VAL A 1 384 ? -4.407 -6.303 32.592 1.00 87.62 384 VAL A N 1
ATOM 3003 C CA . VAL A 1 384 ? -3.949 -6.558 31.226 1.00 87.62 384 VAL A CA 1
ATOM 3004 C C . VAL A 1 384 ? -2.429 -6.556 31.215 1.00 87.62 384 VAL A C 1
ATOM 3006 O O . VAL A 1 384 ? -1.791 -5.577 31.611 1.00 87.62 384 VAL A O 1
ATOM 3009 N N . LYS A 1 385 ? -1.835 -7.660 30.759 1.00 84.88 385 LYS A N 1
ATOM 3010 C CA . LYS A 1 385 ? -0.384 -7.774 30.635 1.00 84.88 385 LYS A CA 1
ATOM 3011 C C . LYS A 1 385 ? 0.099 -6.925 29.463 1.00 84.88 385 LYS A C 1
ATOM 3013 O O . LYS A 1 385 ? -0.271 -7.161 28.317 1.00 84.88 385 LYS A O 1
ATOM 3018 N N . THR A 1 386 ? 0.944 -5.946 29.756 1.00 82.00 386 THR A N 1
ATOM 3019 C CA . THR A 1 386 ? 1.557 -5.095 28.730 1.00 82.00 386 THR A CA 1
ATOM 3020 C C . THR A 1 386 ? 2.559 -5.897 27.878 1.00 82.00 386 THR A C 1
ATOM 3022 O O . THR A 1 386 ? 3.170 -6.851 28.378 1.00 82.00 386 THR A O 1
ATOM 3025 N N . PRO A 1 387 ? 2.735 -5.570 26.582 1.00 78.56 387 PRO A N 1
ATOM 3026 C CA . PRO A 1 387 ? 3.672 -6.276 25.715 1.00 78.56 387 PRO A CA 1
ATOM 3027 C C . PRO A 1 387 ? 5.114 -6.077 26.188 1.00 78.56 387 PRO A C 1
ATOM 3029 O O . PRO A 1 387 ? 5.446 -5.084 26.828 1.00 78.56 387 PRO A O 1
ATOM 3032 N N . GLY A 1 388 ? 6.003 -7.008 25.840 1.00 65.00 388 GLY A N 1
ATOM 3033 C CA . GLY A 1 388 ? 7.424 -6.871 26.160 1.00 65.00 388 GLY A CA 1
ATOM 3034 C C . GLY A 1 388 ? 8.027 -5.572 25.610 1.00 65.00 388 GLY A C 1
ATOM 3035 O O . GLY A 1 388 ? 7.648 -5.086 24.537 1.00 65.00 388 GLY A O 1
ATOM 3036 N N . ALA A 1 389 ? 9.003 -5.026 26.336 1.00 58.69 389 ALA A N 1
ATOM 3037 C CA . ALA A 1 389 ? 9.849 -3.954 25.827 1.00 58.69 389 ALA A CA 1
ATOM 3038 C C . ALA A 1 389 ? 10.552 -4.364 24.522 1.00 58.69 389 ALA A C 1
ATOM 3040 O O . ALA A 1 389 ? 10.681 -5.553 24.211 1.00 58.69 389 ALA A O 1
ATOM 3041 N N . THR A 1 390 ? 11.039 -3.381 23.763 1.00 50.41 390 THR A N 1
ATOM 3042 C CA . THR A 1 390 ? 11.901 -3.637 22.602 1.00 50.41 390 THR A CA 1
ATOM 3043 C C . THR A 1 390 ? 13.094 -4.503 23.031 1.00 50.41 390 THR A C 1
ATOM 3045 O O . THR A 1 390 ? 13.885 -4.080 23.876 1.00 50.41 390 THR A O 1
ATOM 3048 N N . PRO A 1 391 ? 13.241 -5.733 22.499 1.00 44.44 391 PRO A N 1
ATOM 3049 C CA . PRO A 1 391 ? 14.230 -6.668 23.013 1.00 44.44 391 PRO A CA 1
ATOM 3050 C C . PRO A 1 391 ? 15.639 -6.170 22.696 1.00 44.44 391 PRO A C 1
ATOM 3052 O O . PRO A 1 391 ? 16.022 -6.078 21.526 1.00 44.44 391 PRO A O 1
ATOM 3055 N N . LYS A 1 392 ? 16.424 -5.894 23.744 1.00 42.00 392 LYS A N 1
ATOM 3056 C CA . LYS A 1 392 ? 17.864 -5.643 23.631 1.00 42.00 392 LYS A CA 1
ATOM 3057 C C . LYS A 1 392 ? 18.511 -6.801 22.869 1.00 42.00 392 LYS A C 1
ATOM 3059 O O . LYS A 1 392 ? 18.185 -7.968 23.091 1.00 42.00 392 LYS A O 1
ATOM 3064 N N . SER A 1 393 ? 19.446 -6.487 21.972 1.00 40.44 393 SER A N 1
ATOM 3065 C CA . SER A 1 393 ? 19.988 -7.486 21.039 1.00 40.44 393 SER A CA 1
ATOM 3066 C C . SER A 1 393 ? 20.767 -8.629 21.714 1.00 40.44 393 SER A C 1
ATOM 3068 O O . SER A 1 393 ? 20.988 -9.659 21.080 1.00 40.44 393 SER A O 1
ATOM 3070 N N . ALA A 1 394 ? 21.177 -8.462 22.976 1.00 33.81 394 ALA A N 1
ATOM 3071 C CA . ALA A 1 394 ? 21.937 -9.451 23.739 1.00 33.81 394 ALA A CA 1
ATOM 3072 C C . ALA A 1 394 ? 21.053 -10.552 24.361 1.00 33.81 394 ALA A C 1
ATOM 3074 O O . ALA A 1 394 ? 21.334 -11.740 24.200 1.00 33.81 394 ALA A O 1
ATOM 3075 N N . ASP A 1 395 ? 19.960 -10.189 25.039 1.00 35.66 395 ASP A N 1
ATOM 3076 C CA . ASP A 1 395 ? 19.254 -11.107 25.953 1.00 35.66 395 ASP A CA 1
ATOM 3077 C C . ASP A 1 395 ? 18.521 -12.252 25.236 1.00 35.66 395 ASP A C 1
ATOM 3079 O O . ASP A 1 395 ? 18.396 -13.363 25.769 1.00 35.66 395 ASP A O 1
ATOM 3083 N N . LYS A 1 396 ? 18.147 -12.033 23.965 1.00 39.47 396 LYS A N 1
ATOM 3084 C CA . LYS A 1 396 ? 17.616 -13.071 23.061 1.00 39.47 396 LYS A CA 1
ATOM 3085 C C . LYS A 1 396 ? 18.532 -14.299 22.941 1.00 39.47 396 LYS A C 1
ATOM 3087 O O . LYS A 1 396 ? 18.019 -15.395 22.711 1.00 39.47 396 LYS A O 1
ATOM 3092 N N . TYR A 1 397 ? 19.851 -14.152 23.105 1.00 37.28 397 TYR A N 1
ATOM 3093 C CA . TYR A 1 397 ? 20.793 -15.276 23.036 1.00 37.28 397 TYR A CA 1
ATOM 3094 C C . TYR A 1 397 ? 20.813 -16.136 24.308 1.00 37.28 397 TYR A C 1
ATOM 3096 O O . TYR A 1 397 ? 21.035 -17.345 24.214 1.00 37.28 397 TYR A O 1
ATOM 3104 N N . GLN A 1 398 ? 20.581 -15.554 25.490 1.00 33.47 398 GLN A N 1
ATOM 3105 C CA . GLN A 1 398 ? 20.738 -16.276 26.759 1.00 33.47 398 GLN A CA 1
ATOM 3106 C C . GLN A 1 398 ? 19.463 -17.012 27.186 1.00 33.47 398 GLN A C 1
ATOM 3108 O O . GLN A 1 398 ? 19.522 -18.206 27.488 1.00 33.47 398 GLN A O 1
ATOM 3113 N N . GLN A 1 399 ? 18.290 -16.369 27.126 1.00 35.41 399 GLN A N 1
ATOM 3114 C CA . GLN A 1 399 ? 17.030 -17.032 27.502 1.00 35.41 399 GLN A CA 1
ATOM 3115 C C . GLN A 1 399 ? 16.700 -18.220 26.575 1.00 35.41 399 GLN A C 1
ATOM 3117 O O . GLN A 1 399 ? 16.292 -19.283 27.053 1.00 35.41 399 GLN A O 1
ATOM 3122 N N . ARG A 1 400 ? 17.011 -18.108 25.269 1.00 38.62 400 ARG A N 1
ATOM 3123 C CA . ARG A 1 400 ? 16.900 -19.218 24.299 1.00 38.62 400 ARG A CA 1
ATOM 3124 C C . ARG A 1 400 ? 17.802 -20.423 24.619 1.00 38.62 400 ARG A C 1
ATOM 3126 O O . ARG A 1 400 ? 17.498 -21.509 24.134 1.00 38.62 400 ARG A O 1
ATOM 3133 N N . ARG A 1 401 ? 18.867 -20.283 25.427 1.00 38.09 401 ARG A N 1
ATOM 3134 C CA . ARG A 1 401 ? 19.679 -21.423 25.909 1.00 38.09 401 ARG A CA 1
ATOM 3135 C C . ARG A 1 401 ? 19.055 -22.135 27.112 1.00 38.09 401 ARG A C 1
ATOM 3137 O O . ARG A 1 401 ? 19.125 -23.358 27.170 1.00 38.09 401 ARG A O 1
ATOM 3144 N N . PHE A 1 402 ? 18.445 -21.408 28.050 1.00 35.81 402 PHE A N 1
ATOM 3145 C CA . PHE A 1 402 ? 17.921 -22.013 29.282 1.00 35.81 402 PHE A CA 1
ATOM 3146 C C . PHE A 1 402 ? 16.565 -22.707 29.100 1.00 35.81 402 PHE A C 1
ATOM 3148 O O . PHE A 1 402 ? 16.436 -23.859 29.510 1.00 35.81 402 PHE A O 1
ATOM 3155 N N . GLN A 1 403 ? 15.584 -22.088 28.430 1.00 38.62 403 GLN A N 1
ATOM 3156 C CA . GLN A 1 403 ? 14.287 -22.750 28.191 1.00 38.62 403 GLN A CA 1
ATOM 3157 C C . GLN A 1 403 ? 14.435 -23.995 27.300 1.00 38.62 403 GLN A C 1
ATOM 3159 O O . GLN A 1 403 ? 13.933 -25.066 27.642 1.00 38.62 403 GLN A O 1
ATOM 3164 N N . ARG A 1 404 ? 15.252 -23.919 26.238 1.00 39.72 404 ARG A N 1
ATOM 3165 C CA . ARG A 1 404 ? 15.541 -25.078 25.374 1.00 39.72 404 ARG A CA 1
ATOM 3166 C C . ARG A 1 404 ? 16.240 -26.242 26.085 1.00 39.72 404 ARG A C 1
ATOM 3168 O O . ARG A 1 404 ? 16.220 -27.342 25.550 1.00 39.72 404 ARG A O 1
ATOM 3175 N N . ARG A 1 405 ? 16.805 -26.066 27.287 1.00 39.00 405 ARG A N 1
ATOM 3176 C CA . ARG A 1 405 ? 17.365 -27.191 28.058 1.00 39.00 405 ARG A CA 1
ATOM 3177 C C . ARG A 1 405 ? 16.309 -27.991 28.837 1.00 39.00 405 ARG A C 1
ATOM 3179 O O . ARG A 1 405 ? 16.654 -29.035 29.380 1.00 39.00 405 ARG A O 1
ATOM 3186 N N . LYS A 1 406 ? 15.047 -27.538 28.883 1.00 36.12 406 LYS A N 1
ATOM 3187 C CA . LYS A 1 406 ? 13.936 -28.237 29.562 1.00 36.12 406 LYS A CA 1
ATOM 3188 C C . LYS A 1 406 ? 12.887 -28.852 28.621 1.00 36.12 406 LYS A C 1
ATOM 3190 O O . LYS A 1 406 ? 12.170 -29.744 29.053 1.00 36.12 406 LYS A O 1
ATOM 3195 N N . GLU A 1 407 ? 12.832 -28.436 27.353 1.00 33.75 407 GLU A N 1
ATOM 3196 C CA . GLU A 1 407 ? 11.829 -28.911 26.371 1.00 33.75 407 GLU A CA 1
ATOM 3197 C C . GLU A 1 407 ? 12.381 -29.845 25.273 1.00 33.75 407 GLU A C 1
ATOM 3199 O O . GLU A 1 407 ? 11.615 -30.395 24.489 1.00 33.75 407 GLU A O 1
ATOM 3204 N N . VAL A 1 408 ? 13.692 -30.117 25.244 1.00 36.28 408 VAL A N 1
ATOM 3205 C CA . VAL A 1 408 ? 14.326 -31.056 24.282 1.00 36.28 408 VAL A CA 1
ATOM 3206 C C . VAL A 1 408 ? 13.930 -32.533 24.503 1.00 36.28 408 VAL A C 1
ATOM 3208 O O . VAL A 1 408 ? 14.312 -33.403 23.729 1.00 36.28 408 VAL A O 1
ATOM 3211 N N . GLY A 1 409 ? 13.121 -32.840 25.522 1.00 35.06 409 GLY A N 1
ATOM 3212 C CA . GLY A 1 409 ? 12.692 -34.210 25.818 1.00 35.06 409 GLY A CA 1
ATOM 3213 C C . GLY A 1 409 ? 11.629 -34.797 24.879 1.00 35.06 409 GLY A C 1
ATOM 3214 O O . GLY A 1 409 ? 11.618 -36.014 24.703 1.00 35.06 409 GLY A O 1
ATOM 3215 N N . ARG A 1 410 ? 10.705 -33.991 24.320 1.00 35.53 410 ARG A N 1
ATOM 3216 C CA . ARG A 1 410 ? 9.550 -34.497 23.540 1.00 35.53 410 ARG A CA 1
ATOM 3217 C C . ARG A 1 410 ? 9.002 -33.501 22.505 1.00 35.53 410 ARG A C 1
ATOM 3219 O O . ARG A 1 410 ? 8.039 -32.790 22.776 1.00 35.53 410 ARG A O 1
ATOM 3226 N N . SER A 1 411 ? 9.522 -33.548 21.283 1.00 28.89 411 SER A N 1
ATOM 3227 C CA . SER A 1 411 ? 8.771 -33.172 20.075 1.00 28.89 411 SER A CA 1
ATOM 3228 C C . SER A 1 411 ? 9.330 -33.908 18.854 1.00 28.89 411 SER A C 1
ATOM 3230 O O . SER A 1 411 ? 10.542 -34.053 18.704 1.00 28.89 411 SER A O 1
ATOM 3232 N N . ALA A 1 412 ? 8.440 -34.443 18.015 1.00 30.98 412 ALA A N 1
ATOM 3233 C CA . ALA A 1 412 ? 8.815 -35.147 16.789 1.00 30.98 412 ALA A CA 1
ATOM 3234 C C . ALA A 1 412 ? 9.125 -34.150 15.651 1.00 30.98 412 ALA A C 1
ATOM 3236 O O . ALA A 1 412 ? 8.667 -33.004 15.713 1.00 30.98 412 ALA A O 1
ATOM 3237 N N . PRO A 1 413 ? 9.864 -34.555 14.599 1.00 29.73 413 PRO A N 1
ATOM 3238 C CA . PRO A 1 413 ? 10.080 -33.708 13.431 1.00 29.73 413 PRO A CA 1
ATOM 3239 C C . PRO A 1 413 ? 8.750 -33.340 12.765 1.00 29.73 413 PRO A C 1
ATOM 3241 O O . PRO A 1 413 ? 7.951 -34.214 12.430 1.00 29.73 413 PRO A O 1
ATOM 3244 N N . ILE A 1 414 ? 8.523 -32.044 12.550 1.00 30.73 414 ILE A N 1
ATOM 3245 C CA . ILE A 1 414 ? 7.430 -31.564 11.697 1.00 30.73 414 ILE A CA 1
ATOM 3246 C C . ILE A 1 414 ? 7.800 -31.931 10.247 1.00 30.73 414 ILE A C 1
ATOM 3248 O O . ILE A 1 414 ? 8.934 -31.650 9.849 1.00 30.73 414 ILE A O 1
ATOM 3252 N N . PRO A 1 415 ? 6.906 -32.564 9.462 1.00 30.27 415 PRO A N 1
ATOM 3253 C CA . PRO A 1 415 ? 7.212 -32.961 8.089 1.00 30.27 415 PRO A CA 1
ATOM 3254 C C . PRO A 1 415 ? 7.510 -31.745 7.202 1.00 30.27 415 PRO A C 1
ATOM 3256 O O . PRO A 1 415 ? 6.957 -30.662 7.404 1.00 30.27 415 PRO A O 1
ATOM 3259 N N . GLU A 1 416 ? 8.380 -31.927 6.204 1.00 32.09 416 GLU A N 1
ATOM 3260 C CA . GLU A 1 416 ? 8.725 -30.860 5.262 1.00 32.09 416 GLU A CA 1
ATOM 3261 C C . GLU A 1 416 ? 7.486 -30.404 4.479 1.00 32.09 416 GLU A C 1
ATOM 3263 O O . GLU A 1 416 ? 6.879 -31.172 3.731 1.00 32.09 416 GLU A O 1
ATOM 3268 N N . ILE A 1 417 ? 7.116 -29.131 4.644 1.00 32.91 417 ILE A N 1
ATOM 3269 C CA . ILE A 1 417 ? 6.021 -28.518 3.887 1.00 32.91 417 ILE A CA 1
ATOM 3270 C C . ILE A 1 417 ? 6.413 -28.462 2.406 1.00 32.91 417 ILE A C 1
ATOM 3272 O O . ILE A 1 417 ? 7.550 -28.140 2.053 1.00 32.91 417 ILE A O 1
ATOM 3276 N N . THR A 1 418 ? 5.449 -28.791 1.547 1.00 33.16 418 THR A N 1
ATOM 3277 C CA . THR A 1 418 ? 5.602 -28.952 0.100 1.00 33.16 418 THR A CA 1
ATOM 3278 C C . THR A 1 418 ? 6.352 -27.796 -0.563 1.00 33.16 418 THR A C 1
ATOM 3280 O O . THR A 1 418 ? 5.982 -26.627 -0.454 1.00 33.16 418 THR A O 1
ATOM 3283 N N . VAL A 1 419 ? 7.408 -28.134 -1.309 1.00 39.62 419 VAL A N 1
ATOM 3284 C CA . VAL A 1 419 ? 8.209 -27.153 -2.050 1.00 39.62 419 VAL A CA 1
ATOM 3285 C C . VAL A 1 419 ? 7.367 -26.533 -3.166 1.00 39.62 419 VAL A C 1
ATOM 3287 O O . VAL A 1 419 ? 7.109 -27.168 -4.190 1.00 39.62 419 VAL A O 1
ATOM 3290 N N . LEU A 1 420 ? 6.993 -25.264 -2.989 1.00 44.69 420 LEU A N 1
ATOM 3291 C CA . LEU A 1 420 ? 6.505 -24.401 -4.063 1.00 44.69 420 LEU A CA 1
ATOM 3292 C C . LEU A 1 420 ? 7.545 -24.373 -5.193 1.00 44.69 420 LEU A C 1
ATOM 3294 O O . LEU A 1 420 ? 8.634 -23.816 -5.044 1.00 44.69 420 LEU A O 1
ATOM 3298 N N . LYS A 1 421 ? 7.215 -25.001 -6.327 1.00 54.09 421 LYS A N 1
ATOM 3299 C CA . LYS A 1 421 ? 8.065 -25.021 -7.522 1.00 54.09 421 LYS A CA 1
ATOM 3300 C C . LYS A 1 421 ? 8.072 -23.636 -8.175 1.00 54.09 421 LYS A C 1
ATOM 3302 O O . LYS A 1 421 ? 7.248 -23.356 -9.040 1.00 54.09 421 LYS A O 1
ATOM 3307 N N . CYS A 1 422 ? 9.009 -22.775 -7.780 1.00 59.78 422 CYS A N 1
ATOM 3308 C CA . CYS A 1 422 ? 9.301 -21.557 -8.536 1.00 59.78 422 CYS A CA 1
ATOM 3309 C C . CYS A 1 422 ? 9.703 -21.923 -9.980 1.00 59.78 422 CYS A C 1
ATOM 3311 O O . CYS A 1 422 ? 10.455 -22.889 -10.166 1.00 59.78 422 CYS A O 1
ATOM 3313 N N . PRO A 1 423 ? 9.241 -21.175 -10.999 1.00 73.25 423 PRO A N 1
ATOM 3314 C CA . PRO A 1 423 ? 9.624 -21.430 -12.382 1.00 73.25 423 PRO A CA 1
ATOM 3315 C C . PRO A 1 423 ? 11.131 -21.187 -12.554 1.00 73.25 423 PRO A C 1
ATOM 3317 O O . PRO A 1 423 ? 11.676 -20.208 -12.042 1.00 73.25 423 PRO A O 1
ATOM 3320 N N . LYS A 1 424 ? 11.823 -22.096 -13.252 1.00 76.56 424 LYS A N 1
ATOM 3321 C CA . LYS A 1 424 ? 13.271 -21.994 -13.488 1.00 76.56 424 LYS A CA 1
ATOM 3322 C C . LYS A 1 424 ? 13.546 -21.312 -14.825 1.00 76.56 424 LYS A C 1
ATOM 3324 O O . LYS A 1 424 ? 13.054 -21.763 -15.853 1.00 76.56 424 LYS A O 1
ATOM 3329 N N . PHE A 1 425 ? 14.353 -20.252 -14.794 1.00 85.94 425 PHE A N 1
ATOM 3330 C CA . PHE A 1 425 ? 14.787 -19.512 -15.981 1.00 85.94 425 PHE A CA 1
ATOM 3331 C C . PHE A 1 425 ? 15.503 -20.427 -16.979 1.00 85.94 425 PHE A C 1
ATOM 3333 O O . PHE A 1 425 ? 16.487 -21.079 -16.621 1.00 85.94 425 PHE A O 1
ATOM 3340 N N . GLN A 1 426 ? 15.049 -20.426 -18.232 1.00 85.69 426 GLN A N 1
ATOM 3341 C CA . GLN A 1 426 ? 15.681 -21.169 -19.323 1.00 85.69 426 GLN A CA 1
ATOM 3342 C C . GLN A 1 426 ? 16.370 -20.208 -20.304 1.00 85.69 426 GLN A C 1
ATOM 3344 O O . GLN A 1 426 ? 15.794 -19.188 -20.694 1.00 85.69 426 GLN A O 1
ATOM 3349 N N . ASP A 1 427 ? 17.599 -20.534 -20.720 1.00 86.75 427 ASP A N 1
ATOM 3350 C CA . ASP A 1 427 ? 18.285 -19.801 -21.791 1.00 86.75 427 ASP A CA 1
ATOM 3351 C C . ASP A 1 427 ? 17.787 -20.325 -23.147 1.00 86.75 427 ASP A C 1
ATOM 3353 O O . ASP A 1 427 ? 18.141 -21.424 -23.573 1.00 86.75 427 ASP A O 1
ATOM 3357 N N . ARG A 1 428 ? 16.890 -19.565 -23.779 1.00 86.31 428 ARG A N 1
ATOM 3358 C CA . ARG A 1 428 ? 16.221 -19.892 -25.048 1.00 86.31 428 ARG A CA 1
ATOM 3359 C C . ARG A 1 428 ? 16.411 -18.738 -26.034 1.00 86.31 428 ARG A C 1
ATOM 3361 O O . ARG A 1 428 ? 16.681 -17.605 -25.636 1.00 86.31 428 ARG A O 1
ATOM 3368 N N . THR A 1 429 ? 16.253 -18.990 -27.330 1.00 85.19 429 THR A N 1
ATOM 3369 C CA . THR A 1 429 ? 16.203 -17.912 -28.332 1.00 85.19 429 THR A CA 1
ATOM 3370 C C . THR A 1 429 ? 14.921 -17.095 -28.183 1.00 85.19 429 THR A C 1
ATOM 3372 O O . THR A 1 429 ? 13.837 -17.667 -28.107 1.00 85.19 429 THR A O 1
ATOM 3375 N N . VAL A 1 430 ? 15.030 -15.766 -28.190 1.00 85.38 430 VAL A N 1
ATOM 3376 C CA . VAL A 1 430 ? 13.883 -14.852 -28.105 1.00 85.38 430 VAL A CA 1
ATOM 3377 C C . VAL A 1 430 ? 13.140 -14.828 -29.444 1.00 85.38 430 VAL A C 1
ATOM 3379 O O . VAL A 1 430 ? 13.728 -14.524 -30.484 1.00 85.38 430 VAL A O 1
ATOM 3382 N N . ASN A 1 431 ? 11.840 -15.127 -29.428 1.00 83.00 431 ASN A N 1
ATOM 3383 C CA . ASN A 1 431 ? 10.999 -15.194 -30.620 1.00 83.00 431 ASN A CA 1
ATOM 3384 C C . ASN A 1 431 ? 10.664 -13.792 -31.163 1.00 83.00 431 ASN A C 1
ATOM 3386 O O . ASN A 1 431 ? 9.656 -13.175 -30.818 1.00 83.00 431 ASN A O 1
ATOM 3390 N N . ILE A 1 432 ? 11.544 -13.276 -32.021 1.00 83.94 432 ILE A N 1
ATOM 3391 C CA . ILE A 1 432 ? 11.407 -11.969 -32.668 1.00 83.94 432 ILE A CA 1
ATOM 3392 C C . ILE A 1 432 ? 10.547 -12.111 -33.933 1.00 83.94 432 ILE A C 1
ATOM 3394 O O . ILE A 1 432 ? 10.947 -12.728 -34.920 1.00 83.94 432 ILE A O 1
ATOM 3398 N N . SER A 1 433 ? 9.354 -11.512 -33.912 1.00 81.00 433 SER A N 1
ATOM 3399 C CA . SER A 1 433 ? 8.388 -11.551 -35.024 1.00 81.00 433 SER A CA 1
ATOM 3400 C C . SER A 1 433 ? 8.544 -10.403 -36.031 1.00 81.00 433 SER A C 1
ATOM 3402 O O . SER A 1 433 ? 7.993 -10.462 -37.134 1.00 81.00 433 SER A O 1
ATOM 3404 N N . ARG A 1 434 ? 9.280 -9.342 -35.670 1.00 87.88 434 ARG A N 1
ATOM 3405 C CA . ARG A 1 434 ? 9.466 -8.129 -36.478 1.00 87.88 434 ARG A CA 1
ATOM 3406 C C . ARG A 1 434 ? 10.928 -7.708 -36.510 1.00 87.88 434 ARG A C 1
ATOM 3408 O O . ARG A 1 434 ? 11.600 -7.643 -35.485 1.00 87.88 434 ARG A O 1
ATOM 3415 N N . TYR A 1 435 ? 11.387 -7.354 -37.701 1.00 90.50 435 TYR A N 1
ATOM 3416 C CA . TYR A 1 435 ? 12.752 -6.902 -37.948 1.00 90.50 435 TYR A CA 1
ATOM 3417 C C . TYR A 1 435 ? 12.724 -5.521 -38.604 1.00 90.50 435 TYR A C 1
ATOM 3419 O O . TYR A 1 435 ? 11.680 -5.052 -39.065 1.00 90.50 435 TYR A O 1
ATOM 3427 N N . GLY A 1 436 ? 13.862 -4.836 -38.614 1.00 89.75 436 GLY A N 1
ATOM 3428 C CA . GLY A 1 436 ? 13.984 -3.480 -39.123 1.00 89.75 436 GLY A CA 1
ATOM 3429 C C . GLY A 1 436 ? 15.236 -3.290 -39.965 1.00 89.75 436 GLY A C 1
ATOM 3430 O O . GLY A 1 436 ? 16.338 -3.419 -39.445 1.00 89.75 436 GLY A O 1
ATOM 3431 N N . ILE A 1 437 ? 15.075 -2.919 -41.236 1.00 91.25 437 ILE A N 1
ATOM 3432 C CA . ILE A 1 437 ? 16.199 -2.554 -42.109 1.00 91.25 437 ILE A CA 1
ATOM 3433 C C . ILE A 1 437 ? 16.562 -1.086 -41.870 1.00 91.25 437 ILE A C 1
ATOM 3435 O O . ILE A 1 437 ? 15.720 -0.192 -42.021 1.00 91.25 437 ILE A O 1
ATOM 3439 N N . ALA A 1 438 ? 17.824 -0.824 -41.539 1.00 91.12 438 ALA A N 1
ATOM 3440 C CA . ALA A 1 438 ? 18.355 0.519 -41.356 1.00 91.12 438 ALA A CA 1
ATOM 3441 C C . ALA A 1 438 ? 18.458 1.292 -42.688 1.00 91.12 438 ALA A C 1
ATOM 3443 O O . ALA A 1 438 ? 19.226 0.955 -43.587 1.00 91.12 438 ALA A O 1
ATOM 3444 N N . LEU A 1 439 ? 17.723 2.399 -42.800 1.00 89.81 439 LEU A N 1
ATOM 3445 C CA . LEU A 1 439 ? 17.668 3.260 -43.990 1.00 89.81 439 LEU A CA 1
ATOM 3446 C C . LEU A 1 439 ? 18.849 4.241 -44.095 1.00 89.81 439 LEU A C 1
ATOM 3448 O O . LEU A 1 439 ? 19.081 4.823 -45.158 1.00 89.81 439 LEU A O 1
ATOM 3452 N N . LYS A 1 440 ? 19.575 4.468 -42.992 1.00 89.94 440 LYS A N 1
ATOM 3453 C CA . LYS A 1 440 ? 20.709 5.401 -42.881 1.00 89.94 440 LYS A CA 1
ATOM 3454 C C . LYS A 1 440 ? 21.724 4.878 -41.870 1.00 89.94 440 LYS A C 1
ATOM 3456 O O . LYS A 1 440 ? 21.315 4.401 -40.817 1.00 89.94 440 LYS A O 1
ATOM 3461 N N . SER A 1 441 ? 23.015 5.057 -42.138 1.00 88.25 441 SER A N 1
ATOM 3462 C CA . SER A 1 441 ? 24.069 4.785 -41.156 1.00 88.25 441 SER A CA 1
ATOM 3463 C C . SER A 1 441 ? 24.035 5.805 -40.010 1.00 88.25 441 SER A C 1
ATOM 3465 O O . SER A 1 441 ? 23.856 7.003 -40.241 1.00 88.25 441 SER A O 1
ATOM 3467 N N . VAL A 1 442 ? 24.235 5.339 -38.778 1.00 87.12 442 VAL A N 1
ATOM 3468 C CA . VAL A 1 442 ? 24.367 6.134 -37.554 1.00 87.12 442 VAL A CA 1
ATOM 3469 C C . VAL A 1 442 ? 25.501 5.550 -36.711 1.00 87.12 442 VAL A C 1
ATOM 3471 O O . VAL A 1 442 ? 25.327 4.541 -36.033 1.00 87.12 442 VAL A O 1
ATOM 3474 N N . LEU A 1 443 ? 26.645 6.233 -36.722 1.00 84.50 443 LEU A N 1
ATOM 3475 C CA . LEU A 1 443 ? 27.772 6.016 -35.808 1.00 84.50 443 LEU A CA 1
ATOM 3476 C C . LEU A 1 443 ? 27.898 7.226 -34.874 1.00 84.50 443 LEU A C 1
ATOM 3478 O O . LEU A 1 443 ? 27.488 8.333 -35.240 1.00 84.50 443 LEU A O 1
ATOM 3482 N N . ARG A 1 444 ? 28.431 7.038 -33.662 1.00 76.38 444 ARG A N 1
ATOM 3483 C CA . ARG A 1 444 ? 28.497 8.087 -32.633 1.00 76.38 444 ARG A CA 1
ATOM 3484 C C . ARG A 1 444 ? 29.883 8.164 -31.999 1.00 76.38 444 ARG A C 1
ATOM 3486 O O . ARG A 1 444 ? 30.384 7.202 -31.427 1.00 76.38 444 ARG A O 1
ATOM 3493 N N . GLN A 1 445 ? 30.474 9.353 -32.049 1.00 64.44 445 GLN A N 1
ATOM 3494 C CA . GLN A 1 445 ? 31.690 9.693 -31.314 1.00 64.44 445 GLN A CA 1
ATOM 3495 C C . GLN A 1 445 ? 31.381 10.905 -30.415 1.00 64.44 445 GLN A C 1
ATOM 3497 O O . GLN A 1 445 ? 31.038 11.960 -30.950 1.00 64.44 445 GLN A O 1
ATOM 3502 N N . PRO A 1 446 ? 31.437 10.774 -29.073 1.00 70.31 446 PRO A N 1
ATOM 3503 C CA . PRO A 1 446 ? 31.612 9.532 -28.311 1.00 70.31 446 PRO A CA 1
ATOM 3504 C C . PRO A 1 446 ? 30.426 8.561 -28.471 1.00 70.31 446 PRO A C 1
ATOM 3506 O O . PRO A 1 446 ? 29.314 8.962 -28.830 1.00 70.31 446 PRO A O 1
ATOM 3509 N N . LYS A 1 447 ? 30.657 7.279 -28.164 1.00 72.25 447 LYS A N 1
ATOM 3510 C CA . LYS A 1 447 ? 29.598 6.259 -28.111 1.00 72.25 447 LYS A CA 1
ATOM 3511 C C . LYS A 1 447 ? 28.638 6.574 -26.963 1.00 72.25 447 LYS A C 1
ATOM 3513 O O . LYS A 1 447 ? 29.077 6.885 -25.859 1.00 72.25 447 LYS A O 1
ATOM 3518 N N . ILE A 1 448 ? 27.332 6.499 -27.221 1.00 79.62 448 ILE A N 1
ATOM 3519 C CA . ILE A 1 448 ? 26.286 6.861 -26.251 1.00 79.62 448 ILE A CA 1
ATOM 3520 C C . ILE A 1 448 ? 25.621 5.584 -25.733 1.00 79.62 448 ILE A C 1
ATOM 3522 O O . ILE A 1 448 ? 25.099 4.803 -26.525 1.00 79.62 448 ILE A O 1
ATOM 3526 N N . GLU A 1 449 ? 25.616 5.385 -24.413 1.00 82.25 449 GLU A N 1
ATOM 3527 C CA . GLU A 1 449 ? 24.934 4.248 -23.779 1.00 82.25 449 GLU A CA 1
ATOM 3528 C C . GLU A 1 449 ? 23.437 4.208 -24.154 1.00 82.25 449 GLU A C 1
ATOM 3530 O O . GLU A 1 449 ? 22.775 5.246 -24.230 1.00 82.25 449 GLU A O 1
ATOM 3535 N N . TYR A 1 450 ? 22.913 2.996 -24.370 1.00 87.44 450 TYR A N 1
ATOM 3536 C CA . TYR A 1 450 ? 21.511 2.697 -24.705 1.00 87.44 450 TYR A CA 1
ATOM 3537 C C . TYR A 1 450 ? 20.981 3.247 -26.047 1.00 87.44 450 TYR A C 1
ATOM 3539 O O . TYR A 1 450 ? 19.789 3.116 -26.325 1.00 87.44 450 TYR A O 1
ATOM 3547 N N . LEU A 1 451 ? 21.833 3.795 -26.924 1.00 88.62 451 LEU A N 1
ATOM 3548 C CA . LEU A 1 451 ? 21.507 4.046 -28.337 1.00 88.62 451 LEU A CA 1
ATOM 3549 C C . LEU A 1 451 ? 22.272 3.055 -29.223 1.00 88.62 451 LEU A C 1
ATOM 3551 O O . LEU A 1 451 ? 23.485 2.928 -29.070 1.00 88.62 451 LEU A O 1
ATOM 3555 N N . LEU A 1 452 ? 21.601 2.394 -30.173 1.00 89.44 452 LEU A N 1
ATOM 3556 C CA . LEU A 1 452 ? 22.308 1.525 -31.123 1.00 89.44 452 LEU A CA 1
ATOM 3557 C C . LEU A 1 452 ? 23.054 2.330 -32.199 1.00 89.44 452 LEU A C 1
ATOM 3559 O O . LEU A 1 452 ? 22.631 3.416 -32.615 1.00 89.44 452 LEU A O 1
ATOM 3563 N N . GLU A 1 453 ? 24.162 1.744 -32.648 1.00 90.50 453 GLU A N 1
ATOM 3564 C CA . GLU A 1 453 ? 24.969 2.168 -33.792 1.00 90.50 453 GLU A CA 1
ATOM 3565 C C . GLU A 1 453 ? 24.785 1.137 -34.913 1.00 90.50 453 GLU A C 1
ATOM 3567 O O . GLU A 1 453 ? 24.833 -0.062 -34.646 1.00 90.50 453 GLU A O 1
ATOM 3572 N N . TYR A 1 454 ? 24.544 1.594 -36.141 1.00 90.12 454 TYR A N 1
ATOM 3573 C CA . TYR A 1 454 ? 24.178 0.740 -37.279 1.00 90.12 454 TYR A CA 1
ATOM 3574 C C . TYR A 1 454 ? 24.559 1.393 -38.612 1.00 90.12 454 TYR A C 1
ATOM 3576 O O . TYR A 1 454 ? 24.630 2.617 -38.721 1.00 90.12 454 TYR A O 1
ATOM 3584 N N . PHE A 1 455 ? 24.773 0.590 -39.646 1.00 89.81 455 PHE A N 1
ATOM 3585 C CA . PHE A 1 455 ? 24.998 1.004 -41.027 1.00 89.81 455 PHE A CA 1
ATOM 3586 C C . PHE A 1 455 ? 23.700 0.945 -41.839 1.00 89.81 455 PHE A C 1
ATOM 3588 O O . PHE A 1 455 ? 22.764 0.227 -41.499 1.00 89.81 455 PHE A O 1
ATOM 3595 N N . LYS A 1 456 ? 23.622 1.704 -42.937 1.00 89.50 456 LYS A N 1
ATOM 3596 C CA . LYS A 1 456 ? 22.540 1.556 -43.920 1.00 89.50 456 LYS A CA 1
ATOM 3597 C C . LYS A 1 456 ? 22.585 0.135 -44.497 1.00 89.50 456 LYS A C 1
ATOM 3599 O O . LYS A 1 456 ? 23.584 -0.228 -45.106 1.00 89.50 456 LYS A O 1
ATOM 3604 N N . GLY A 1 457 ? 21.493 -0.610 -44.354 1.00 85.31 457 GLY A N 1
ATOM 3605 C CA . GLY A 1 457 ? 21.382 -2.015 -44.754 1.00 85.31 457 GLY A CA 1
ATOM 3606 C C . GLY A 1 457 ? 21.422 -3.011 -43.591 1.00 85.31 457 GLY A C 1
ATOM 3607 O O . GLY A 1 457 ? 20.937 -4.121 -43.774 1.00 85.31 457 GLY A O 1
ATOM 3608 N N . ASP A 1 458 ? 21.902 -2.621 -42.400 1.00 89.88 458 ASP A N 1
ATOM 3609 C CA . ASP A 1 458 ? 21.872 -3.500 -41.221 1.00 89.88 458 ASP A CA 1
ATOM 3610 C C . ASP A 1 458 ? 20.430 -3.940 -40.911 1.00 89.88 458 ASP A C 1
ATOM 3612 O O . ASP A 1 458 ? 19.513 -3.109 -40.859 1.00 89.88 458 ASP A O 1
ATOM 3616 N N . THR A 1 459 ? 20.248 -5.238 -40.655 1.00 90.44 459 THR A N 1
ATOM 3617 C CA . THR A 1 459 ? 18.996 -5.792 -40.126 1.00 90.44 459 THR A CA 1
ATOM 3618 C C . THR A 1 459 ? 19.040 -5.776 -38.603 1.00 90.44 459 THR A C 1
ATOM 3620 O O . THR A 1 459 ? 19.983 -6.263 -37.992 1.00 90.44 459 THR A O 1
ATOM 3623 N N . ILE A 1 460 ? 18.007 -5.210 -37.984 1.00 91.75 460 ILE A N 1
ATOM 3624 C CA . ILE A 1 460 ? 17.886 -5.036 -36.535 1.00 91.75 460 ILE A CA 1
ATOM 3625 C C . ILE A 1 460 ? 16.689 -5.859 -36.051 1.00 91.75 460 ILE A C 1
ATOM 3627 O O . ILE A 1 460 ? 15.591 -5.717 -36.593 1.00 91.75 460 ILE A O 1
ATOM 3631 N N . ALA A 1 461 ? 16.861 -6.683 -35.018 1.00 91.25 461 ALA A N 1
ATOM 3632 C CA . ALA A 1 461 ? 15.736 -7.324 -34.336 1.00 91.25 461 ALA A CA 1
ATOM 3633 C C . ALA A 1 461 ? 14.946 -6.260 -33.575 1.00 91.25 461 ALA A C 1
ATOM 3635 O O . ALA A 1 461 ? 15.538 -5.535 -32.779 1.00 91.25 461 ALA A O 1
ATOM 3636 N N . LEU A 1 462 ? 13.633 -6.158 -33.780 1.00 92.06 462 LEU A N 1
ATOM 3637 C CA . LEU A 1 462 ? 12.788 -5.242 -33.012 1.00 92.06 462 LEU A CA 1
ATOM 3638 C C . LEU A 1 462 ? 12.108 -6.044 -31.905 1.00 92.06 462 LEU A C 1
ATOM 3640 O O . LEU A 1 462 ? 11.288 -6.914 -32.187 1.00 92.06 462 LEU A O 1
ATOM 3644 N N . LEU A 1 463 ? 12.471 -5.771 -30.650 1.00 87.56 463 LEU A N 1
ATOM 3645 C CA . LEU A 1 463 ? 11.995 -6.569 -29.513 1.00 87.56 463 LEU A CA 1
ATOM 3646 C C . LEU A 1 463 ? 10.499 -6.340 -29.256 1.00 87.56 463 LEU A C 1
ATOM 3648 O O . LEU A 1 463 ? 9.786 -7.264 -28.882 1.00 87.56 463 LEU A O 1
ATOM 3652 N N . GLY A 1 464 ? 10.018 -5.129 -29.538 1.00 84.06 464 GLY A N 1
ATOM 3653 C CA . GLY A 1 464 ? 8.603 -4.785 -29.539 1.00 84.06 464 GLY A CA 1
ATOM 3654 C C . GLY A 1 464 ? 8.303 -3.635 -30.501 1.00 84.06 464 GLY A C 1
ATOM 3655 O O . GLY A 1 464 ? 9.202 -2.917 -30.944 1.00 84.06 464 GLY A O 1
ATOM 3656 N N . LEU A 1 465 ? 7.018 -3.458 -30.816 1.00 81.94 465 LEU A N 1
ATOM 3657 C CA . LEU A 1 465 ? 6.515 -2.299 -31.569 1.00 81.94 465 LEU A CA 1
ATOM 3658 C C . LEU A 1 465 ? 6.160 -1.108 -30.657 1.00 81.94 465 LEU A C 1
ATOM 3660 O O . LEU A 1 465 ? 5.862 -0.024 -31.163 1.00 81.94 465 LEU A O 1
ATOM 3664 N N . GLU A 1 466 ? 6.216 -1.293 -29.333 1.00 84.56 466 GLU A N 1
ATOM 3665 C CA . GLU A 1 466 ? 6.097 -0.212 -28.352 1.00 84.56 466 GLU A CA 1
ATOM 3666 C C . GLU A 1 466 ? 7.195 0.840 -28.580 1.00 84.56 466 GLU A C 1
ATOM 3668 O O . GLU A 1 466 ? 8.355 0.529 -28.868 1.00 84.56 466 GLU A O 1
ATOM 3673 N N . LYS A 1 467 ? 6.807 2.117 -28.500 1.00 87.69 467 LYS A N 1
ATOM 3674 C CA . LYS A 1 467 ? 7.660 3.249 -28.870 1.00 87.69 467 LYS A CA 1
ATOM 3675 C C . LYS A 1 467 ? 8.069 4.045 -27.642 1.00 87.69 467 LYS A C 1
ATOM 3677 O O . LYS A 1 467 ? 7.261 4.790 -27.086 1.00 87.69 467 LYS A O 1
ATOM 3682 N N . VAL A 1 468 ? 9.351 3.993 -27.302 1.00 87.88 468 VAL A N 1
ATOM 3683 C CA . VAL A 1 468 ? 9.932 4.873 -26.285 1.00 87.88 468 VAL A CA 1
ATOM 3684 C C . VAL A 1 468 ? 9.995 6.300 -26.837 1.00 87.88 468 VAL A C 1
ATOM 3686 O O . VAL A 1 468 ? 10.477 6.537 -27.950 1.00 87.88 468 VAL A O 1
ATOM 3689 N N . LYS A 1 469 ? 9.512 7.272 -26.062 1.00 87.62 469 LYS A N 1
ATOM 3690 C CA . LYS A 1 469 ? 9.560 8.704 -26.383 1.00 87.62 469 LYS A CA 1
ATOM 3691 C C . LYS A 1 469 ? 10.738 9.334 -25.639 1.00 87.62 469 LYS A C 1
ATOM 3693 O O . LYS A 1 469 ? 10.785 9.302 -24.417 1.00 87.62 469 LYS A O 1
ATOM 3698 N N . ALA A 1 470 ? 11.686 9.920 -26.366 1.00 81.88 470 ALA A N 1
ATOM 3699 C CA . ALA A 1 470 ? 12.856 10.588 -25.781 1.00 81.88 470 ALA A CA 1
ATOM 3700 C C . ALA A 1 470 ? 13.326 11.749 -26.669 1.00 81.88 470 ALA A C 1
ATOM 3702 O O . ALA A 1 470 ? 13.224 11.679 -27.900 1.00 81.88 470 ALA A O 1
ATOM 3703 N N . ILE A 1 471 ? 13.845 12.824 -26.077 1.00 72.69 471 ILE A N 1
ATOM 3704 C CA . ILE A 1 471 ? 14.319 14.004 -26.806 1.00 72.69 471 ILE A CA 1
ATOM 3705 C C . ILE A 1 471 ? 15.628 13.701 -27.545 1.00 72.69 471 ILE A C 1
ATOM 3707 O O . ILE A 1 471 ? 16.567 13.094 -27.033 1.00 72.69 471 ILE A O 1
ATOM 3711 N N . GLY A 1 472 ? 15.676 14.135 -28.807 1.00 68.19 472 GLY A N 1
ATOM 3712 C CA . GLY A 1 472 ? 16.894 14.143 -29.613 1.00 68.19 472 GLY A CA 1
ATOM 3713 C C . GLY A 1 472 ? 17.781 15.347 -29.284 1.00 68.19 472 GLY A C 1
ATOM 3714 O O . GLY A 1 472 ? 18.162 15.582 -28.142 1.00 68.19 472 GLY A O 1
ATOM 3715 N N . LEU A 1 473 ? 18.112 16.143 -30.304 1.00 63.47 473 LEU A N 1
ATOM 3716 C CA . LEU A 1 473 ? 18.816 17.414 -30.096 1.00 63.47 473 LEU A CA 1
ATOM 3717 C C . LEU A 1 473 ? 17.863 18.541 -29.663 1.00 63.47 473 LEU A C 1
ATOM 3719 O O . LEU A 1 473 ? 18.202 19.297 -28.756 1.00 63.47 473 LEU A O 1
ATOM 3723 N N . THR A 1 474 ? 16.684 18.639 -30.296 1.00 61.91 474 THR A N 1
ATOM 3724 C CA . THR A 1 474 ? 15.766 19.795 -30.170 1.00 61.91 474 THR A CA 1
ATOM 3725 C C . THR A 1 474 ? 14.269 19.456 -30.109 1.00 61.91 474 THR A C 1
ATOM 3727 O O . THR A 1 474 ? 13.460 20.345 -29.867 1.00 61.91 474 THR A O 1
ATOM 3730 N N . LYS A 1 475 ? 13.866 18.199 -30.345 1.00 77.38 475 LYS A N 1
ATOM 3731 C CA . LYS A 1 475 ? 12.461 17.744 -30.301 1.00 77.38 475 LYS A CA 1
ATOM 3732 C C . LYS A 1 475 ? 12.367 16.334 -29.714 1.00 77.38 475 LYS A C 1
ATOM 3734 O O . LYS A 1 475 ? 13.316 15.555 -29.856 1.00 77.38 475 LYS A O 1
ATOM 3739 N N . VAL A 1 476 ? 11.221 16.009 -29.107 1.00 82.50 476 VAL A N 1
ATOM 3740 C CA . VAL A 1 476 ? 10.841 14.628 -28.753 1.00 82.50 476 VAL A CA 1
ATOM 3741 C C . VAL A 1 476 ? 10.855 13.771 -30.020 1.00 82.50 476 VAL A C 1
ATOM 3743 O O . VAL A 1 476 ? 10.449 14.222 -31.094 1.00 82.50 476 VAL A O 1
ATOM 3746 N N . LYS A 1 477 ? 11.361 12.547 -29.897 1.00 87.88 477 LYS A N 1
ATOM 3747 C CA . LYS A 1 477 ? 11.434 11.548 -30.959 1.00 87.88 477 LYS A CA 1
ATOM 3748 C C . LYS A 1 477 ? 10.888 10.217 -30.462 1.00 87.88 477 LYS A C 1
ATOM 3750 O O . LYS A 1 477 ? 10.987 9.910 -29.277 1.00 87.88 477 LYS A O 1
ATOM 3755 N N . GLU A 1 478 ? 10.358 9.441 -31.396 1.00 90.62 478 GLU A N 1
ATOM 3756 C CA . GLU A 1 478 ? 9.975 8.050 -31.177 1.00 90.62 478 GLU A CA 1
ATOM 3757 C C . GLU A 1 478 ? 11.149 7.120 -31.506 1.00 90.62 478 GLU A C 1
ATOM 3759 O O . GLU A 1 478 ? 11.869 7.330 -32.497 1.00 90.62 478 GLU A O 1
ATOM 3764 N N . TRP A 1 479 ? 11.315 6.091 -30.681 1.00 91.75 479 TRP A N 1
ATOM 3765 C CA . TRP A 1 479 ? 12.357 5.083 -30.805 1.00 91.75 479 TRP A CA 1
ATOM 3766 C C . TRP A 1 479 ? 11.774 3.685 -30.567 1.00 91.75 479 TRP A C 1
ATOM 3768 O O . TRP A 1 479 ? 11.042 3.481 -29.600 1.00 91.75 479 TRP A O 1
ATOM 3778 N N . TYR A 1 480 ? 12.131 2.725 -31.417 1.00 93.06 480 TYR A N 1
ATOM 3779 C CA . TYR A 1 480 ? 11.926 1.301 -31.151 1.00 93.06 480 TYR A CA 1
ATOM 3780 C C . TYR A 1 480 ? 13.068 0.769 -30.283 1.00 93.06 480 TYR A C 1
ATOM 3782 O O . TYR A 1 480 ? 14.194 1.276 -30.356 1.00 93.06 480 TYR A O 1
ATOM 3790 N N . ILE A 1 481 ? 12.799 -0.279 -29.506 1.00 93.50 481 ILE A N 1
ATOM 3791 C CA . ILE A 1 481 ? 13.840 -1.050 -28.823 1.00 93.50 481 ILE A CA 1
ATOM 3792 C C . ILE A 1 481 ? 14.322 -2.136 -29.784 1.00 93.50 481 ILE A C 1
ATOM 3794 O O . ILE A 1 481 ? 13.548 -3.003 -30.196 1.00 93.50 481 ILE A O 1
ATOM 3798 N N . GLY A 1 482 ? 15.598 -2.064 -30.154 1.00 92.19 482 GLY A N 1
ATOM 3799 C CA . GLY A 1 482 ? 16.235 -3.007 -31.061 1.00 92.19 482 GLY A CA 1
ATOM 3800 C C . GLY A 1 482 ? 17.341 -3.825 -30.400 1.00 92.19 482 GLY A C 1
ATOM 3801 O O . GLY A 1 482 ? 17.912 -3.409 -29.389 1.00 92.19 482 GLY A O 1
ATOM 3802 N N . PHE A 1 483 ? 17.682 -4.950 -31.025 1.00 92.50 483 PHE A N 1
ATOM 3803 C CA . PHE A 1 483 ? 18.905 -5.710 -30.786 1.00 92.50 483 PHE A CA 1
ATOM 3804 C C . PHE A 1 483 ? 19.738 -5.813 -32.072 1.00 92.50 483 PHE A C 1
ATOM 3806 O O . PHE A 1 483 ? 19.198 -6.058 -33.154 1.00 92.50 483 PHE A O 1
ATOM 3813 N N . LEU A 1 484 ? 21.049 -5.600 -31.938 1.00 90.06 484 LEU A N 1
ATOM 3814 C CA . LEU A 1 484 ? 22.055 -5.731 -32.997 1.00 90.06 484 LEU A CA 1
ATOM 3815 C C . LEU A 1 484 ? 23.430 -5.971 -32.354 1.00 90.06 484 LEU A C 1
ATOM 3817 O O . LEU A 1 484 ? 23.769 -5.289 -31.382 1.00 90.06 484 LEU A O 1
ATOM 3821 N N . ARG A 1 485 ? 24.247 -6.884 -32.904 1.00 86.88 485 ARG A N 1
ATOM 3822 C CA . ARG A 1 485 ? 25.670 -7.069 -32.523 1.00 86.88 485 ARG A CA 1
ATOM 3823 C C . ARG A 1 485 ? 25.888 -7.215 -31.008 1.00 86.88 485 ARG A C 1
ATOM 3825 O O . ARG A 1 485 ? 26.736 -6.547 -30.410 1.00 86.88 485 ARG A O 1
ATOM 3832 N N . GLY A 1 486 ? 25.073 -8.053 -30.364 1.00 84.56 486 GLY A N 1
ATOM 3833 C CA . GLY A 1 486 ? 25.178 -8.341 -28.928 1.00 84.56 486 GLY A CA 1
ATOM 3834 C C . GLY A 1 486 ? 24.698 -7.224 -27.989 1.00 84.56 486 GLY A C 1
ATOM 3835 O O . GLY A 1 486 ? 24.949 -7.307 -26.788 1.00 84.56 486 GLY A O 1
ATOM 3836 N N . LYS A 1 487 ? 24.024 -6.180 -28.495 1.00 88.50 487 LYS A N 1
ATOM 3837 C CA . LYS A 1 487 ? 23.537 -5.045 -27.692 1.00 88.50 487 LYS A CA 1
ATOM 3838 C C . LYS A 1 487 ? 22.053 -4.787 -27.884 1.00 88.50 487 LYS A C 1
ATOM 3840 O O . LYS A 1 487 ? 21.563 -4.802 -29.010 1.00 88.50 487 LYS A O 1
ATOM 3845 N N . VAL A 1 488 ? 21.373 -4.447 -26.790 1.00 91.69 488 VAL A N 1
ATOM 3846 C CA . VAL A 1 488 ? 20.003 -3.906 -26.803 1.00 91.69 488 VAL A CA 1
ATOM 3847 C C . VAL A 1 488 ? 20.066 -2.379 -26.679 1.00 91.69 488 VAL A C 1
ATOM 3849 O O . VAL A 1 488 ? 20.843 -1.847 -25.885 1.00 91.69 488 VAL A O 1
ATOM 3852 N N . GLY A 1 489 ? 19.268 -1.649 -27.459 1.00 91.12 489 GLY A N 1
ATOM 3853 C CA . GLY A 1 489 ? 19.280 -0.184 -27.443 1.00 91.12 489 GLY A CA 1
ATOM 3854 C C . GLY A 1 489 ? 18.185 0.466 -28.287 1.00 91.12 489 GLY A C 1
ATOM 3855 O O . GLY A 1 489 ? 17.480 -0.191 -29.049 1.00 91.12 489 GLY A O 1
ATOM 3856 N N . LEU A 1 490 ? 18.050 1.786 -28.166 1.00 91.50 490 LEU A N 1
ATOM 3857 C CA . LEU A 1 490 ? 17.049 2.559 -28.899 1.00 91.50 490 LEU A CA 1
ATOM 3858 C C . LEU A 1 490 ? 17.469 2.854 -30.346 1.00 91.50 490 LEU A C 1
ATOM 3860 O O . LEU A 1 490 ? 18.588 3.310 -30.612 1.00 91.50 490 LEU A O 1
ATOM 3864 N N . VAL A 1 491 ? 16.518 2.690 -31.269 1.00 91.44 491 VAL A N 1
ATOM 3865 C CA . VAL A 1 491 ? 16.647 2.986 -32.702 1.00 91.44 491 VAL A CA 1
ATOM 3866 C C . VAL A 1 491 ? 15.532 3.929 -33.147 1.00 91.44 491 VAL A C 1
ATOM 3868 O O . VAL A 1 491 ? 14.355 3.691 -32.908 1.00 91.44 491 VAL A O 1
ATOM 3871 N N . HIS A 1 492 ? 15.894 5.029 -33.805 1.00 91.19 492 HIS A N 1
ATOM 3872 C CA . HIS A 1 492 ? 14.952 6.075 -34.211 1.00 91.19 492 HIS A CA 1
ATOM 3873 C C . HIS A 1 492 ? 13.965 5.568 -35.273 1.00 91.19 492 HIS A C 1
ATOM 3875 O O . HIS A 1 492 ? 14.401 5.160 -36.349 1.00 91.19 492 HIS A O 1
ATOM 3881 N N . CYS A 1 493 ? 12.652 5.676 -35.036 1.00 90.31 493 CYS A N 1
ATOM 3882 C CA . CYS A 1 493 ? 11.645 5.047 -35.905 1.00 90.31 493 CYS A CA 1
ATOM 3883 C C . CYS A 1 493 ? 11.726 5.494 -37.377 1.00 90.31 493 CYS A C 1
ATOM 3885 O O . CYS A 1 493 ? 11.521 4.686 -38.273 1.00 90.31 493 CYS A O 1
ATOM 3887 N N . LYS A 1 494 ? 12.096 6.756 -37.660 1.00 89.56 494 LYS A N 1
ATOM 3888 C CA . LYS A 1 494 ? 12.248 7.257 -39.048 1.00 89.56 494 LYS A CA 1
ATOM 3889 C C . LYS A 1 494 ? 13.541 6.812 -39.752 1.00 89.56 494 LYS A C 1
ATOM 3891 O O . LYS A 1 494 ? 13.768 7.200 -40.895 1.00 89.56 494 LYS A O 1
ATOM 3896 N N . ASN A 1 495 ? 14.413 6.065 -39.074 1.00 90.75 495 ASN A N 1
ATOM 3897 C CA . ASN A 1 495 ? 15.641 5.516 -39.650 1.00 90.75 495 ASN A CA 1
ATOM 3898 C C . ASN A 1 495 ? 15.491 4.041 -40.056 1.00 90.75 495 ASN A C 1
ATOM 3900 O O . ASN A 1 495 ? 16.455 3.479 -40.566 1.00 90.75 495 ASN A O 1
ATOM 3904 N N . VAL A 1 496 ? 14.330 3.418 -39.832 1.00 91.12 496 VAL A N 1
ATOM 3905 C CA . VAL A 1 496 ? 14.109 1.977 -40.012 1.00 91.12 496 VAL A CA 1
ATOM 3906 C C . VAL A 1 496 ? 12.857 1.723 -40.844 1.00 91.12 496 VAL A C 1
ATOM 3908 O O . VAL A 1 496 ? 11.811 2.315 -40.585 1.00 91.12 496 VAL A O 1
ATOM 3911 N N . LYS A 1 497 ? 12.945 0.798 -41.806 1.00 91.31 497 LYS A N 1
ATOM 3912 C CA . LYS A 1 497 ? 11.774 0.165 -42.425 1.00 91.31 497 LYS A CA 1
ATOM 3913 C C . LYS A 1 497 ? 11.500 -1.152 -41.700 1.00 91.31 497 LYS A C 1
ATOM 3915 O O . LYS A 1 497 ? 12.358 -2.030 -41.708 1.00 91.31 497 LYS A O 1
ATOM 3920 N N . VAL A 1 498 ? 10.324 -1.281 -41.088 1.00 91.25 498 VAL A N 1
ATOM 3921 C CA . VAL A 1 498 ? 9.882 -2.534 -40.452 1.00 91.25 498 VAL A CA 1
ATOM 3922 C C . VAL A 1 498 ? 9.541 -3.566 -41.533 1.00 91.25 498 VAL A C 1
ATOM 3924 O O . VAL A 1 498 ? 8.938 -3.218 -42.549 1.00 91.25 498 VAL A O 1
ATOM 3927 N N . ILE A 1 499 ? 9.935 -4.816 -41.304 1.00 89.94 499 ILE A N 1
ATOM 3928 C CA . ILE A 1 499 ? 9.749 -5.980 -42.182 1.00 89.94 499 ILE A CA 1
ATOM 3929 C C . ILE A 1 499 ? 9.289 -7.207 -41.366 1.00 89.94 499 ILE A C 1
ATOM 3931 O O . ILE A 1 499 ? 9.345 -7.201 -40.129 1.00 89.94 499 ILE A O 1
ATOM 3935 N N . SER A 1 500 ? 8.798 -8.252 -42.038 1.00 86.62 500 SER A N 1
ATOM 3936 C CA . SER A 1 500 ? 8.540 -9.561 -41.413 1.00 86.62 500 SER A CA 1
ATOM 3937 C C . SER A 1 500 ? 9.808 -10.425 -41.362 1.00 86.62 500 SER A C 1
ATOM 3939 O O . SER A 1 500 ? 10.819 -10.096 -41.983 1.00 86.62 500 SER A O 1
ATOM 3941 N N . LYS A 1 501 ? 9.758 -11.530 -40.609 1.00 82.06 501 LYS A N 1
ATOM 3942 C CA . LYS A 1 501 ? 10.858 -12.503 -40.478 1.00 82.06 501 LYS A CA 1
ATOM 3943 C C . LYS A 1 501 ? 11.254 -13.130 -41.822 1.00 82.06 501 LYS A C 1
ATOM 3945 O O . LYS A 1 501 ? 12.429 -13.349 -42.077 1.00 82.06 501 LYS A O 1
ATOM 3950 N N . ASP A 1 502 ? 10.279 -13.330 -42.699 1.00 80.50 502 ASP A N 1
ATOM 3951 C CA . ASP A 1 502 ? 10.402 -13.944 -44.035 1.00 80.50 502 ASP A CA 1
ATOM 3952 C C . ASP A 1 502 ? 11.090 -13.019 -45.059 1.00 80.50 502 ASP A C 1
ATOM 3954 O O . ASP A 1 502 ? 11.427 -13.436 -46.162 1.00 80.50 502 ASP A O 1
ATOM 3958 N N . GLN A 1 503 ? 11.293 -11.748 -44.698 1.00 79.00 503 GLN A N 1
ATOM 3959 C CA . GLN A 1 503 ? 11.967 -10.726 -45.506 1.00 79.00 503 GLN A CA 1
ATOM 3960 C C . GLN A 1 503 ? 13.401 -10.443 -45.016 1.00 79.00 503 GLN A C 1
ATOM 3962 O O . GLN A 1 503 ? 14.040 -9.499 -45.484 1.00 79.00 503 GLN A O 1
ATOM 3967 N N . VAL A 1 504 ? 13.900 -11.227 -44.054 1.00 78.81 504 VAL A N 1
ATOM 3968 C CA . VAL A 1 504 ? 15.261 -11.125 -43.518 1.00 78.81 504 VAL A CA 1
ATOM 3969 C C . VAL A 1 504 ? 16.213 -11.975 -44.359 1.00 78.81 504 VAL A C 1
ATOM 3971 O O . VAL A 1 504 ? 15.993 -13.168 -44.541 1.00 78.81 504 VAL A O 1
ATOM 3974 N N . ILE A 1 505 ? 17.282 -11.350 -44.856 1.00 73.38 505 ILE A N 1
ATOM 3975 C CA . ILE A 1 505 ? 18.301 -12.000 -45.699 1.00 73.38 505 ILE A CA 1
ATOM 3976 C C . ILE A 1 505 ? 19.401 -12.658 -44.844 1.00 73.38 505 ILE A C 1
ATOM 3978 O O . ILE A 1 505 ? 19.966 -13.670 -45.243 1.00 73.38 505 ILE A O 1
ATOM 3982 N N . ASP A 1 506 ? 19.693 -12.099 -43.666 1.00 74.75 506 ASP A N 1
ATOM 3983 C CA . ASP A 1 506 ? 20.727 -12.576 -42.744 1.00 74.75 506 ASP A CA 1
ATOM 3984 C C . ASP A 1 506 ? 20.282 -12.377 -41.283 1.00 74.75 506 ASP A C 1
ATOM 3986 O O . ASP A 1 506 ? 19.749 -11.327 -40.916 1.00 74.75 506 ASP A O 1
ATOM 3990 N N . PHE A 1 507 ? 20.508 -13.399 -40.455 1.00 76.31 507 PHE A N 1
ATOM 3991 C CA . PHE A 1 507 ? 20.167 -13.442 -39.032 1.00 76.31 507 PHE A CA 1
ATOM 3992 C C . PHE A 1 507 ? 21.394 -13.407 -38.100 1.00 76.31 507 PHE A C 1
ATOM 3994 O O . PHE A 1 507 ? 21.212 -13.282 -36.889 1.00 76.31 507 PHE A O 1
ATOM 4001 N N . THR A 1 508 ? 22.624 -13.516 -38.619 1.00 71.56 508 THR A N 1
ATOM 4002 C CA . THR A 1 508 ? 23.857 -13.719 -37.826 1.00 71.56 508 THR A CA 1
ATOM 4003 C C . THR A 1 508 ? 24.080 -12.646 -36.757 1.00 71.56 508 THR A C 1
ATOM 4005 O O . THR A 1 508 ? 24.279 -12.959 -35.586 1.00 71.56 508 THR A O 1
ATOM 4008 N N . ASP A 1 509 ? 23.955 -11.373 -37.129 1.00 73.25 509 ASP A N 1
ATOM 4009 C CA . ASP A 1 509 ? 24.113 -10.207 -36.244 1.00 73.25 509 ASP A CA 1
ATOM 4010 C C . ASP A 1 509 ? 22.919 -9.977 -35.282 1.00 73.25 509 ASP A C 1
ATOM 4012 O O . ASP A 1 509 ? 22.885 -8.987 -34.535 1.00 73.25 509 ASP A O 1
ATOM 4016 N N . VAL A 1 510 ? 21.915 -10.863 -35.333 1.00 77.56 510 VAL A N 1
ATOM 4017 C CA . VAL A 1 510 ? 20.519 -10.579 -34.962 1.00 77.56 510 VAL A CA 1
ATOM 4018 C C . VAL A 1 510 ? 19.898 -11.647 -34.037 1.00 77.56 510 VAL A C 1
ATOM 4020 O O . VAL A 1 510 ? 18.865 -11.393 -33.415 1.00 77.56 510 VAL A O 1
ATOM 4023 N N . THR A 1 511 ? 20.516 -12.824 -33.878 1.00 80.00 511 THR A N 1
ATOM 4024 C CA . THR A 1 511 ? 20.051 -13.867 -32.941 1.00 80.00 511 THR A CA 1
ATOM 4025 C C . THR A 1 511 ? 20.242 -13.454 -31.478 1.00 80.00 511 THR A C 1
ATOM 4027 O O . THR A 1 511 ? 21.365 -13.208 -31.037 1.00 80.00 511 THR A O 1
ATOM 4030 N N . LEU A 1 512 ? 19.151 -13.432 -30.706 1.00 84.81 512 LEU A N 1
ATOM 4031 C CA . LEU A 1 512 ? 19.130 -13.046 -29.292 1.00 84.81 512 LEU A CA 1
ATOM 4032 C C . LEU A 1 512 ? 18.735 -14.231 -28.397 1.00 84.81 512 LEU A C 1
ATOM 4034 O O . LEU A 1 512 ? 17.673 -14.816 -28.593 1.00 84.81 512 LEU A O 1
ATOM 4038 N N . GLY A 1 513 ? 19.550 -14.543 -27.385 1.00 89.00 513 GLY A N 1
ATOM 4039 C CA . GLY A 1 513 ? 19.189 -15.449 -26.284 1.00 89.00 513 GLY A CA 1
ATOM 4040 C C . GLY A 1 513 ? 18.599 -14.699 -25.082 1.00 89.00 513 GLY A C 1
ATOM 4041 O O . GLY A 1 513 ? 18.956 -13.542 -24.842 1.00 89.00 513 GLY A O 1
ATOM 4042 N N . THR A 1 514 ? 17.724 -15.339 -24.302 1.00 90.06 514 THR A N 1
ATOM 4043 C CA . THR A 1 514 ? 17.092 -14.741 -23.108 1.00 90.06 514 THR A CA 1
ATOM 4044 C C . THR A 1 514 ? 18.119 -14.325 -22.056 1.00 90.06 514 THR A C 1
ATOM 4046 O O . THR A 1 514 ? 17.949 -13.277 -21.433 1.00 90.06 514 THR A O 1
ATOM 4049 N N . LYS A 1 515 ? 19.228 -15.060 -21.895 1.00 90.38 515 LYS A N 1
ATOM 4050 C CA . LYS A 1 515 ? 20.344 -14.649 -21.026 1.00 90.38 515 LYS A CA 1
ATOM 4051 C C . LYS A 1 515 ? 21.034 -13.374 -21.511 1.00 90.38 515 LYS A C 1
ATOM 4053 O O . LYS A 1 515 ? 21.284 -12.480 -20.712 1.00 90.38 515 LYS A O 1
ATOM 4058 N N . VAL A 1 516 ? 21.286 -13.248 -22.816 1.00 91.31 516 VAL A N 1
ATOM 4059 C CA . VAL A 1 516 ? 21.883 -12.031 -23.401 1.00 91.31 516 VAL A CA 1
ATOM 4060 C C . VAL A 1 516 ? 20.931 -10.841 -23.253 1.00 91.31 516 VAL A C 1
ATOM 4062 O O . VAL A 1 516 ? 21.379 -9.738 -22.944 1.00 91.31 516 VAL A O 1
ATOM 4065 N N . LEU A 1 517 ? 19.619 -11.057 -23.404 1.00 91.81 517 LEU A N 1
ATOM 4066 C CA . LEU A 1 517 ? 18.606 -10.038 -23.122 1.00 91.81 517 LEU A CA 1
ATOM 4067 C C . LEU A 1 517 ? 18.674 -9.594 -21.652 1.00 91.81 517 LEU A C 1
ATOM 4069 O O . LEU A 1 517 ? 18.830 -8.401 -21.396 1.00 91.81 517 LEU A O 1
ATOM 4073 N N . LEU A 1 518 ? 18.629 -10.541 -20.706 1.00 92.88 518 LEU A N 1
ATOM 4074 C CA . LEU A 1 518 ? 18.738 -10.301 -19.262 1.00 92.88 518 LEU A CA 1
ATOM 4075 C C . LEU A 1 518 ? 20.005 -9.501 -18.902 1.00 92.88 518 LEU A C 1
ATOM 4077 O O . LEU A 1 518 ? 19.913 -8.438 -18.283 1.00 92.88 518 LEU A O 1
ATOM 4081 N N . ASP A 1 519 ? 21.175 -9.960 -19.351 1.00 90.75 519 ASP A N 1
ATOM 4082 C CA . ASP A 1 519 ? 22.470 -9.333 -19.065 1.00 90.75 519 ASP A CA 1
ATOM 4083 C C . ASP A 1 519 ? 22.555 -7.885 -19.588 1.00 90.75 519 ASP A C 1
ATOM 4085 O O . ASP A 1 519 ? 23.204 -7.043 -18.960 1.00 90.75 519 ASP A O 1
ATOM 4089 N N . GLN A 1 520 ? 21.891 -7.572 -20.713 1.00 90.88 520 GLN A N 1
ATOM 4090 C CA . GLN A 1 520 ? 21.814 -6.216 -21.271 1.00 90.88 520 GLN A CA 1
ATOM 4091 C C . GLN A 1 520 ? 20.808 -5.318 -20.533 1.00 90.88 520 GLN A C 1
ATOM 4093 O O . GLN A 1 520 ? 21.113 -4.151 -20.274 1.00 90.88 520 GLN A O 1
ATOM 4098 N N . ILE A 1 521 ? 19.619 -5.818 -20.176 1.00 91.75 521 ILE A N 1
ATOM 4099 C CA . ILE A 1 521 ? 18.569 -4.963 -19.592 1.00 91.75 521 ILE A CA 1
ATOM 4100 C C . ILE A 1 521 ? 18.826 -4.589 -18.128 1.00 91.75 521 ILE A C 1
ATOM 4102 O O . ILE A 1 521 ? 18.423 -3.508 -17.705 1.00 91.75 521 ILE A O 1
ATOM 4106 N N . VAL A 1 522 ? 19.550 -5.411 -17.358 1.00 92.56 522 VAL A N 1
ATOM 4107 C CA . VAL A 1 522 ? 19.868 -5.111 -15.944 1.00 92.56 522 VAL A CA 1
ATOM 4108 C C . VAL A 1 522 ? 21.138 -4.242 -15.797 1.00 92.56 522 VAL A C 1
ATOM 4110 O O . VAL A 1 522 ? 21.530 -3.884 -14.684 1.00 92.56 522 VAL A O 1
ATOM 4113 N N . LEU A 1 523 ? 21.788 -3.823 -16.894 1.00 90.44 523 LEU A N 1
ATOM 4114 C CA . LEU A 1 523 ? 22.955 -2.922 -16.854 1.00 90.44 523 LEU A CA 1
ATOM 4115 C C . LEU A 1 523 ? 22.765 -1.593 -16.083 1.00 90.44 523 LEU A C 1
ATOM 4117 O O . LEU A 1 523 ? 23.722 -1.209 -15.399 1.00 90.44 523 LEU A O 1
ATOM 4121 N N . PRO A 1 524 ? 21.603 -0.897 -16.110 1.00 89.81 524 PRO A N 1
ATOM 4122 C CA . PRO A 1 524 ? 21.432 0.393 -15.429 1.00 89.81 524 PRO A CA 1
ATOM 4123 C C . PRO A 1 524 ? 21.750 0.336 -13.933 1.00 89.81 524 PRO A C 1
ATOM 4125 O O . PRO A 1 524 ? 22.426 1.213 -13.392 1.00 89.81 524 PRO A O 1
ATOM 4128 N N . PHE A 1 525 ? 21.346 -0.754 -13.278 1.00 88.88 525 PHE A N 1
ATOM 4129 C CA . PHE A 1 525 ? 21.467 -0.979 -11.835 1.00 88.88 525 PHE A CA 1
ATOM 4130 C C . PHE A 1 525 ? 22.914 -1.145 -11.341 1.00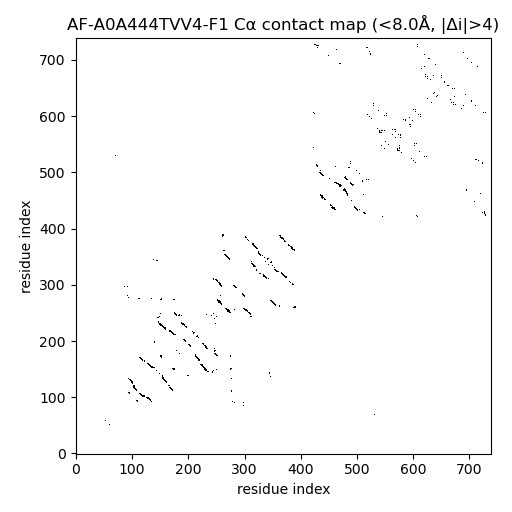 88.88 525 PHE A C 1
ATOM 4132 O O . PHE A 1 525 ? 23.155 -1.226 -10.139 1.00 88.88 525 PHE A O 1
ATOM 4139 N N . LYS A 1 526 ? 23.909 -1.118 -12.240 1.00 87.44 526 LYS A N 1
ATOM 4140 C CA . LYS A 1 526 ? 25.331 -0.987 -11.874 1.00 87.44 526 LYS A CA 1
ATOM 4141 C C . LYS A 1 526 ? 25.706 0.423 -11.395 1.00 87.44 526 LYS A C 1
ATOM 4143 O O . LYS A 1 526 ? 26.769 0.572 -10.790 1.00 87.44 526 LYS A O 1
ATOM 4148 N N . LYS A 1 527 ? 24.872 1.440 -11.671 1.00 84.25 527 LYS A N 1
ATOM 4149 C CA . LYS A 1 527 ? 25.137 2.865 -11.383 1.00 84.25 527 LYS A CA 1
ATOM 4150 C C . LYS A 1 527 ? 23.949 3.619 -10.745 1.00 84.25 527 LYS A C 1
ATOM 4152 O O . LYS A 1 527 ? 23.936 4.846 -10.792 1.00 84.25 527 LYS A O 1
ATOM 4157 N N . LEU A 1 528 ? 22.935 2.923 -10.226 1.00 85.44 528 LEU A N 1
ATOM 4158 C CA . LEU A 1 528 ? 21.777 3.552 -9.573 1.00 85.44 528 LEU A CA 1
ATOM 4159 C C . LEU A 1 528 ? 21.938 3.597 -8.042 1.00 85.44 528 LEU A C 1
ATOM 4161 O O . LEU A 1 528 ? 22.706 2.828 -7.459 1.00 85.44 528 LEU A O 1
ATOM 4165 N N . THR A 1 529 ? 21.222 4.525 -7.408 1.00 84.38 529 THR A N 1
ATOM 4166 C CA . THR A 1 529 ? 21.260 4.799 -5.965 1.00 84.38 529 THR A CA 1
ATOM 4167 C C . THR A 1 529 ? 20.058 4.160 -5.278 1.00 84.38 529 THR A C 1
ATOM 4169 O O . THR A 1 529 ? 18.924 4.283 -5.740 1.00 84.38 529 THR A O 1
ATOM 4172 N N . TYR A 1 530 ? 20.293 3.489 -4.148 1.00 82.50 530 TYR A N 1
ATOM 4173 C CA . TYR A 1 530 ? 19.281 2.669 -3.486 1.00 82.50 530 TYR A CA 1
ATOM 4174 C C . TYR A 1 530 ? 19.305 2.778 -1.963 1.00 82.50 530 TYR A C 1
ATOM 4176 O O . TYR A 1 530 ? 20.342 3.020 -1.346 1.00 82.50 530 TYR A O 1
ATOM 4184 N N . MET A 1 531 ? 18.146 2.528 -1.351 1.00 80.38 531 MET A N 1
ATOM 4185 C CA . MET A 1 531 ? 17.980 2.454 0.097 1.00 80.38 531 MET A CA 1
ATOM 4186 C C . MET A 1 531 ? 17.847 0.986 0.517 1.00 80.38 531 MET A C 1
ATOM 4188 O O . MET A 1 531 ? 16.827 0.350 0.257 1.00 80.38 531 MET A O 1
ATOM 4192 N N . TYR A 1 532 ? 18.885 0.435 1.154 1.00 82.81 532 TYR A N 1
ATOM 4193 C CA . TYR A 1 532 ? 18.948 -0.997 1.484 1.00 82.81 532 TYR A CA 1
ATOM 4194 C C . TYR A 1 532 ? 17.757 -1.483 2.327 1.00 82.81 532 TYR A C 1
ATOM 4196 O O . TYR A 1 532 ? 17.229 -2.551 2.048 1.00 82.81 532 TYR A O 1
ATOM 4204 N N . SER A 1 533 ? 17.296 -0.699 3.306 1.00 81.06 533 SER A N 1
ATOM 4205 C CA . SER A 1 533 ? 16.148 -1.046 4.161 1.00 81.06 533 SER A CA 1
ATOM 4206 C C . SER A 1 533 ? 14.833 -1.179 3.384 1.00 81.06 533 SER A C 1
ATOM 4208 O O . SER A 1 533 ? 14.072 -2.111 3.629 1.00 81.06 533 SER A O 1
ATOM 4210 N N . ALA A 1 534 ? 14.585 -0.292 2.414 1.00 80.94 534 ALA A N 1
ATOM 4211 C CA . ALA A 1 534 ? 13.401 -0.359 1.556 1.00 80.94 534 ALA A CA 1
ATOM 4212 C C . ALA A 1 534 ? 13.437 -1.595 0.641 1.00 80.94 534 ALA A C 1
ATOM 4214 O O . ALA A 1 534 ? 12.420 -2.260 0.462 1.00 80.94 534 ALA A O 1
ATOM 4215 N N . ILE A 1 535 ? 14.619 -1.941 0.113 1.00 85.56 535 ILE A N 1
ATOM 4216 C CA . ILE A 1 535 ? 14.820 -3.193 -0.628 1.00 85.56 535 ILE A CA 1
ATOM 4217 C C . ILE A 1 535 ? 14.601 -4.407 0.284 1.00 85.56 535 ILE A C 1
ATOM 4219 O O . ILE A 1 535 ? 13.911 -5.339 -0.115 1.00 85.56 535 ILE A O 1
ATOM 4223 N N . GLN A 1 536 ? 15.163 -4.395 1.498 1.00 84.38 536 GLN A N 1
ATOM 4224 C CA . GLN A 1 536 ? 15.076 -5.507 2.444 1.00 84.38 536 GLN A CA 1
ATOM 4225 C C . GLN A 1 536 ? 13.615 -5.843 2.761 1.00 84.38 536 GLN A C 1
ATOM 4227 O O . GLN A 1 536 ? 13.225 -6.979 2.517 1.00 84.38 536 GLN A O 1
ATOM 4232 N N . SER A 1 537 ? 12.804 -4.859 3.178 1.00 83.75 537 SER A N 1
ATOM 4233 C CA . SER A 1 537 ? 11.376 -5.059 3.491 1.00 83.75 537 SER A CA 1
ATOM 4234 C C . SER A 1 537 ? 10.616 -5.674 2.308 1.00 83.75 537 SER A C 1
ATOM 4236 O O . SER A 1 537 ? 10.097 -6.786 2.414 1.00 83.75 537 SER A O 1
ATOM 4238 N N . LEU A 1 538 ? 10.665 -5.019 1.138 1.00 85.69 538 LEU A N 1
ATOM 4239 C CA . LEU A 1 538 ? 9.956 -5.459 -0.070 1.00 85.69 538 LEU A CA 1
ATOM 4240 C C . LEU A 1 538 ? 10.353 -6.878 -0.502 1.00 85.69 538 LEU A C 1
ATOM 4242 O O . LEU A 1 538 ? 9.492 -7.668 -0.879 1.00 85.69 538 LEU A O 1
ATOM 4246 N N . CYS A 1 539 ? 11.639 -7.225 -0.422 1.00 86.62 539 CYS A N 1
ATOM 4247 C CA . CYS A 1 539 ? 12.112 -8.566 -0.749 1.00 86.62 539 CYS A CA 1
ATOM 4248 C C . CYS A 1 539 ? 11.684 -9.609 0.297 1.00 86.62 539 CYS A C 1
ATOM 4250 O O . CYS A 1 539 ? 11.247 -10.691 -0.085 1.00 86.62 539 CYS A O 1
ATOM 4252 N N . THR A 1 540 ? 11.755 -9.301 1.598 1.00 86.81 540 THR A N 1
ATOM 4253 C CA . THR A 1 540 ? 11.305 -10.223 2.662 1.00 86.81 540 THR A CA 1
ATOM 4254 C C . THR A 1 540 ? 9.793 -10.454 2.676 1.00 86.81 540 THR A C 1
ATOM 4256 O O . THR A 1 540 ? 9.346 -11.491 3.153 1.00 86.81 540 THR A O 1
ATOM 4259 N N . GLU A 1 541 ? 9.013 -9.514 2.137 1.00 84.38 541 GLU A N 1
ATOM 4260 C CA . GLU A 1 541 ? 7.551 -9.598 2.030 1.00 84.38 541 GLU A CA 1
ATOM 4261 C C . GLU A 1 541 ? 7.070 -10.327 0.761 1.00 84.38 541 GLU A C 1
ATOM 4263 O O . GLU A 1 541 ? 5.980 -10.892 0.770 1.00 84.38 541 GLU A O 1
ATOM 4268 N N . GLN A 1 542 ? 7.832 -10.276 -0.344 1.00 83.19 542 GLN A N 1
ATOM 4269 C CA . GLN A 1 542 ? 7.336 -10.644 -1.687 1.00 83.19 542 GLN A CA 1
ATOM 4270 C C . GLN A 1 542 ? 8.143 -11.746 -2.403 1.00 83.19 542 GLN A C 1
ATOM 4272 O O . GLN A 1 542 ? 7.757 -12.150 -3.499 1.00 83.19 542 GLN A O 1
ATOM 4277 N N . ILE A 1 543 ? 9.240 -12.259 -1.829 1.00 85.69 543 ILE A N 1
ATOM 4278 C CA . ILE A 1 543 ? 9.974 -13.411 -2.390 1.00 85.69 543 ILE A CA 1
ATOM 4279 C C . ILE A 1 543 ? 9.370 -14.726 -1.852 1.00 85.69 543 ILE A C 1
ATOM 4281 O O . ILE A 1 543 ? 9.414 -14.951 -0.644 1.00 85.69 543 ILE A O 1
ATOM 4285 N N . PRO A 1 544 ? 8.855 -15.630 -2.713 1.00 78.25 544 PRO A N 1
ATOM 4286 C CA . PRO A 1 544 ? 8.105 -16.814 -2.274 1.00 78.25 544 PRO A CA 1
ATOM 4287 C C . PRO A 1 544 ? 8.975 -17.985 -1.784 1.00 78.25 544 PRO A C 1
ATOM 4289 O O . PRO A 1 544 ? 8.455 -18.911 -1.170 1.00 78.25 544 PRO A O 1
ATOM 4292 N N . SER A 1 545 ? 10.284 -17.987 -2.064 1.00 85.94 545 SER A N 1
ATOM 4293 C CA . SER A 1 545 ? 11.216 -19.005 -1.562 1.00 85.94 545 SER A CA 1
ATOM 4294 C C . SER A 1 545 ? 12.651 -18.481 -1.516 1.00 85.94 545 SER A C 1
ATOM 4296 O O . SER A 1 545 ? 13.186 -18.024 -2.530 1.00 85.94 545 SER A O 1
ATOM 4298 N N . TRP A 1 546 ? 13.319 -18.609 -0.364 1.00 86.12 546 TRP A N 1
ATOM 4299 C CA . TRP A 1 546 ? 14.747 -18.280 -0.255 1.00 86.12 546 TRP A CA 1
ATOM 4300 C C . TRP A 1 546 ? 15.632 -19.264 -1.030 1.00 86.12 546 TRP A C 1
ATOM 4302 O O . TRP A 1 546 ? 16.690 -18.850 -1.494 1.00 86.12 546 TRP A O 1
ATOM 4312 N N . LYS A 1 547 ? 15.219 -20.534 -1.202 1.00 85.12 547 LYS A N 1
ATOM 4313 C CA . LYS A 1 547 ? 16.002 -21.549 -1.935 1.00 85.12 547 LYS A CA 1
ATOM 4314 C C . LYS A 1 547 ? 16.163 -21.142 -3.400 1.00 85.12 547 LYS A C 1
ATOM 4316 O O . LYS A 1 547 ? 17.284 -20.977 -3.870 1.00 85.12 547 LYS A O 1
ATOM 4321 N N . ALA A 1 548 ? 15.049 -20.871 -4.086 1.00 85.62 548 ALA A N 1
ATOM 4322 C CA . ALA A 1 548 ? 15.061 -20.417 -5.478 1.00 85.62 548 ALA A CA 1
ATOM 4323 C C . ALA A 1 548 ? 15.816 -19.085 -5.652 1.00 85.62 548 ALA A C 1
ATOM 4325 O O . ALA A 1 548 ? 16.560 -18.908 -6.615 1.00 85.62 548 ALA A O 1
ATOM 4326 N N . PHE A 1 549 ? 15.673 -18.162 -4.696 1.00 88.81 549 PHE A N 1
ATOM 4327 C CA . PHE A 1 549 ? 16.384 -16.883 -4.700 1.00 88.81 549 PHE A CA 1
ATOM 4328 C C . PHE A 1 549 ? 17.906 -17.041 -4.500 1.00 88.81 549 PHE A C 1
ATOM 4330 O O . PHE A 1 549 ? 18.688 -16.413 -5.214 1.00 88.81 549 PHE A O 1
ATOM 4337 N N . ALA A 1 550 ? 18.338 -17.924 -3.594 1.00 87.50 550 ALA A N 1
ATOM 4338 C CA . ALA A 1 550 ? 19.744 -18.264 -3.382 1.00 87.50 550 ALA A CA 1
ATOM 4339 C C . ALA A 1 550 ? 20.352 -18.985 -4.600 1.00 87.50 550 ALA A C 1
ATOM 4341 O O . ALA A 1 550 ? 21.433 -18.603 -5.050 1.00 87.50 550 ALA A O 1
ATOM 4342 N N . GLU A 1 551 ? 19.644 -19.957 -5.191 1.00 86.81 551 GLU A N 1
ATOM 4343 C CA . GLU A 1 551 ? 20.030 -20.603 -6.457 1.00 86.81 551 GLU A CA 1
ATOM 4344 C C . GLU A 1 551 ? 20.227 -19.561 -7.576 1.00 86.81 551 GLU A C 1
ATOM 4346 O O . GLU A 1 551 ? 21.265 -19.551 -8.239 1.00 86.81 551 GLU A O 1
ATOM 4351 N N . ALA A 1 552 ? 19.280 -18.631 -7.753 1.00 87.44 552 ALA A N 1
ATOM 4352 C CA . ALA A 1 552 ? 19.314 -17.616 -8.811 1.00 87.44 552 ALA A CA 1
ATOM 4353 C C . ALA A 1 552 ? 20.460 -16.589 -8.678 1.00 87.44 552 ALA A C 1
ATOM 4355 O O . ALA A 1 552 ? 20.944 -16.072 -9.698 1.00 87.44 552 ALA A O 1
ATOM 4356 N N . LEU A 1 553 ? 20.906 -16.325 -7.443 1.00 86.56 553 LEU A N 1
ATOM 4357 C CA . LEU A 1 553 ? 22.090 -15.520 -7.106 1.00 86.56 553 LEU A CA 1
ATOM 4358 C C . LEU A 1 553 ? 23.421 -16.282 -7.252 1.00 86.56 553 LEU A C 1
ATOM 4360 O O . LEU A 1 553 ? 24.482 -15.660 -7.222 1.00 86.56 553 LEU A O 1
ATOM 4364 N N . GLY A 1 554 ? 23.389 -17.605 -7.437 1.00 83.31 554 GLY A N 1
ATOM 4365 C CA . GLY A 1 554 ? 24.591 -18.437 -7.527 1.00 83.31 554 GLY A CA 1
ATOM 4366 C C . GLY A 1 554 ? 25.111 -18.949 -6.179 1.00 83.31 554 GLY A C 1
ATOM 4367 O O . GLY A 1 554 ? 26.303 -19.223 -6.059 1.00 83.31 554 GLY A O 1
ATOM 4368 N N . TYR A 1 555 ? 24.233 -19.122 -5.186 1.00 82.38 555 TYR A N 1
ATOM 4369 C CA . TYR A 1 555 ? 24.526 -19.755 -3.895 1.00 82.38 555 TYR A CA 1
ATOM 4370 C C . TYR A 1 555 ? 23.880 -21.158 -3.763 1.00 82.38 555 TYR A C 1
ATOM 4372 O O . TYR A 1 555 ? 23.090 -21.376 -2.842 1.00 82.38 555 TYR A O 1
ATOM 4380 N N . PRO A 1 556 ? 24.193 -22.141 -4.637 1.00 59.78 556 PRO A N 1
ATOM 4381 C CA . PRO A 1 556 ? 23.543 -23.460 -4.622 1.00 59.78 556 PRO A CA 1
ATOM 4382 C C . PRO A 1 556 ? 23.840 -24.273 -3.351 1.00 59.78 556 PRO A C 1
ATOM 4384 O O . PRO A 1 556 ? 23.069 -25.154 -2.990 1.00 59.78 556 PRO A O 1
ATOM 4387 N N . CYS A 1 557 ? 24.947 -23.964 -2.668 1.00 53.28 557 CYS A N 1
ATOM 4388 C CA . CYS A 1 557 ? 25.419 -24.660 -1.472 1.00 53.28 557 CYS A CA 1
ATOM 4389 C C . CYS A 1 557 ? 25.493 -23.729 -0.250 1.00 53.28 557 CYS A C 1
ATOM 4391 O O . CYS A 1 557 ? 26.411 -23.839 0.560 1.00 53.28 557 CYS A O 1
ATOM 4393 N N . LEU A 1 558 ? 24.541 -22.797 -0.105 1.00 60.38 558 LEU A N 1
ATOM 4394 C CA . LEU A 1 558 ? 24.280 -22.190 1.203 1.00 60.38 558 LEU A CA 1
ATOM 4395 C C . LEU A 1 558 ? 23.728 -23.287 2.123 1.00 60.38 558 LEU A C 1
ATOM 4397 O O . LEU A 1 558 ? 22.548 -23.634 2.052 1.00 60.38 558 LEU A O 1
ATOM 4401 N N . SER A 1 559 ? 24.602 -23.872 2.944 1.00 55.44 559 SER A N 1
ATOM 4402 C CA . SER A 1 559 ? 24.206 -24.907 3.894 1.00 55.44 559 SER A CA 1
ATOM 4403 C C . SER A 1 559 ? 23.154 -24.352 4.856 1.00 55.44 559 SER A C 1
ATOM 4405 O O . SER A 1 559 ? 23.165 -23.166 5.209 1.00 55.44 559 SER A O 1
ATOM 4407 N N . LEU A 1 560 ? 22.247 -25.217 5.324 1.00 51.62 560 LEU A N 1
ATOM 4408 C CA . LEU A 1 560 ? 21.290 -24.803 6.351 1.00 51.62 560 LEU A CA 1
ATOM 4409 C C . LEU A 1 560 ? 22.031 -24.314 7.608 1.00 51.62 560 LEU A C 1
ATOM 4411 O O . LEU A 1 560 ? 21.526 -23.452 8.316 1.00 51.62 560 LEU A O 1
ATOM 4415 N N . GLU A 1 561 ? 23.237 -24.830 7.854 1.00 47.78 561 GLU A N 1
ATOM 4416 C CA . GLU A 1 561 ? 24.122 -24.489 8.968 1.00 47.78 561 GLU A CA 1
ATOM 4417 C C . GLU A 1 561 ? 24.678 -23.061 8.886 1.00 47.78 561 GLU A C 1
ATOM 4419 O O . GLU A 1 561 ? 24.634 -22.346 9.888 1.00 47.78 561 GLU A O 1
ATOM 4424 N N . ASP A 1 562 ? 25.129 -22.607 7.710 1.00 54.59 562 ASP A N 1
ATOM 4425 C CA . ASP A 1 562 ? 25.612 -21.233 7.503 1.00 54.59 562 ASP A CA 1
ATOM 4426 C C . ASP A 1 562 ? 24.504 -20.207 7.773 1.00 54.59 562 ASP A C 1
ATOM 4428 O O . ASP A 1 562 ? 24.743 -19.196 8.431 1.00 54.59 562 ASP A O 1
ATOM 4432 N N . ILE A 1 563 ? 23.272 -20.498 7.338 1.00 54.91 563 ILE A N 1
ATOM 4433 C CA . ILE A 1 563 ? 22.086 -19.676 7.635 1.00 54.91 563 ILE A CA 1
ATOM 4434 C C . ILE A 1 563 ? 21.655 -19.844 9.110 1.00 54.91 563 ILE A C 1
ATOM 4436 O O . ILE A 1 563 ? 21.202 -18.892 9.752 1.00 54.91 563 ILE A O 1
ATOM 4440 N N . SER A 1 564 ? 21.841 -21.031 9.699 1.00 44.53 564 SER A N 1
ATOM 4441 C CA . SER A 1 564 ? 21.482 -21.322 11.098 1.00 44.53 564 SER A CA 1
ATOM 4442 C C . SER A 1 564 ? 22.370 -20.617 12.122 1.00 44.53 564 SER A C 1
ATOM 4444 O O . SER A 1 564 ? 21.908 -20.392 13.245 1.00 44.53 564 SER A O 1
ATOM 4446 N N . ARG A 1 565 ? 23.588 -20.186 11.756 1.00 48.81 565 ARG A N 1
ATOM 4447 C CA . ARG A 1 565 ? 24.410 -19.281 12.590 1.00 48.81 565 ARG A CA 1
ATOM 4448 C C . ARG A 1 565 ? 23.645 -18.003 12.969 1.00 48.81 565 ARG A C 1
ATOM 4450 O O . ARG A 1 565 ? 23.840 -17.486 14.069 1.00 48.81 565 ARG A O 1
ATOM 4457 N N . THR A 1 566 ? 22.713 -17.567 12.119 1.00 52.22 566 THR A N 1
ATOM 4458 C CA . THR A 1 566 ? 21.865 -16.373 12.297 1.00 52.22 566 THR A CA 1
ATOM 4459 C C . THR A 1 566 ? 20.478 -16.688 12.896 1.00 52.22 566 THR A C 1
ATOM 4461 O O . THR A 1 566 ? 19.679 -15.786 13.121 1.00 52.22 566 THR A O 1
ATOM 4464 N N . GLN A 1 567 ? 20.169 -17.957 13.208 1.00 50.88 567 GLN A N 1
ATOM 4465 C CA . GLN A 1 567 ? 18.874 -18.424 13.749 1.00 50.88 567 GLN A CA 1
ATOM 4466 C C . GLN A 1 567 ? 17.621 -18.042 12.923 1.00 50.88 567 GLN A C 1
ATOM 4468 O O . GLN A 1 567 ? 16.542 -17.874 13.499 1.00 50.88 567 GLN A O 1
ATOM 4473 N N . ALA A 1 568 ? 17.732 -17.936 11.595 1.00 57.50 568 ALA A N 1
ATOM 4474 C CA . ALA A 1 568 ? 16.594 -17.657 10.714 1.00 57.50 568 ALA A CA 1
ATOM 4475 C C . ALA A 1 568 ? 15.523 -18.767 10.795 1.00 57.50 568 ALA A C 1
ATOM 4477 O O . ALA A 1 568 ? 15.827 -19.941 10.578 1.00 57.50 568 ALA A O 1
ATOM 4478 N N . GLN A 1 569 ? 14.272 -18.414 11.120 1.00 58.84 569 GLN A N 1
ATOM 4479 C CA . GLN A 1 569 ? 13.199 -19.388 11.382 1.00 58.84 569 GLN A CA 1
ATOM 4480 C C . GLN A 1 569 ? 12.090 -19.333 10.323 1.00 58.84 569 GLN A C 1
ATOM 4482 O O . GLN A 1 569 ? 11.710 -20.376 9.786 1.00 58.84 569 GLN A O 1
ATOM 4487 N N . SER A 1 570 ? 11.627 -18.139 9.958 1.00 75.44 570 SER A N 1
ATOM 4488 C CA . SER A 1 570 ? 10.697 -17.933 8.842 1.00 75.44 570 SER A CA 1
ATOM 4489 C C . SER A 1 570 ? 11.414 -17.931 7.485 1.00 75.44 570 SER A C 1
ATOM 4491 O O . SER A 1 570 ? 12.631 -17.757 7.406 1.00 75.44 570 SER A O 1
ATOM 4493 N N . GLU A 1 571 ? 10.667 -18.101 6.391 1.00 76.31 571 GLU A N 1
ATOM 4494 C CA . GLU A 1 571 ? 11.212 -17.918 5.035 1.00 76.31 571 GLU A CA 1
ATOM 4495 C C . GLU A 1 571 ? 11.705 -16.475 4.815 1.00 76.31 571 GLU A C 1
ATOM 4497 O O . GLU A 1 571 ? 12.750 -16.276 4.197 1.00 76.31 571 GLU A O 1
ATOM 4502 N N . ALA A 1 572 ? 11.025 -15.482 5.403 1.00 78.69 572 ALA A N 1
ATOM 4503 C CA . ALA A 1 572 ? 11.418 -14.073 5.361 1.00 78.69 572 ALA A CA 1
ATOM 4504 C C . ALA A 1 572 ? 12.775 -13.817 6.047 1.00 78.69 572 ALA A C 1
ATOM 4506 O O . ALA A 1 572 ? 13.617 -13.118 5.484 1.00 78.69 572 ALA A O 1
ATOM 4507 N N . ASP A 1 573 ? 13.041 -14.437 7.206 1.00 79.19 573 ASP A N 1
ATOM 4508 C CA . ASP A 1 573 ? 14.355 -14.349 7.869 1.00 79.19 573 ASP A CA 1
ATOM 4509 C C . ASP A 1 573 ? 15.466 -14.920 6.971 1.00 79.19 573 ASP A C 1
ATOM 4511 O O . ASP A 1 573 ? 16.555 -14.359 6.876 1.00 79.19 573 ASP A O 1
ATOM 4515 N N . LYS A 1 574 ? 15.193 -16.031 6.273 1.00 82.44 574 LYS A N 1
ATOM 4516 C CA . LYS A 1 574 ? 16.165 -16.685 5.381 1.00 82.44 574 LYS A CA 1
ATOM 4517 C C . LYS A 1 574 ? 16.425 -15.832 4.136 1.00 82.44 574 LYS A C 1
ATOM 4519 O O . LYS A 1 574 ? 17.579 -15.680 3.740 1.00 82.44 574 LYS A O 1
ATOM 4524 N N . VAL A 1 575 ? 15.388 -15.205 3.567 1.00 84.25 575 VAL A N 1
ATOM 4525 C CA . VAL A 1 575 ? 15.528 -14.184 2.512 1.00 84.25 575 VAL A CA 1
ATOM 4526 C C . VA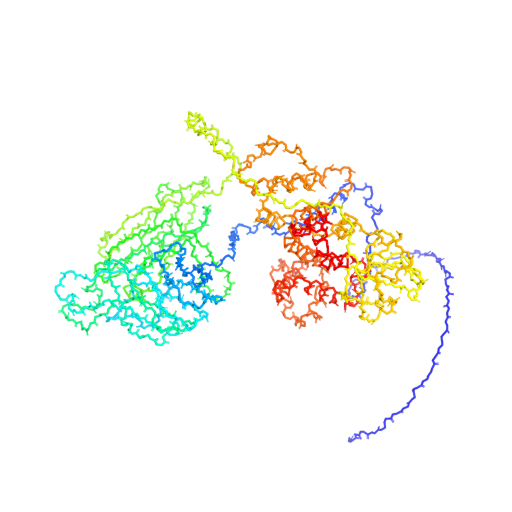L A 1 575 ? 16.378 -13.005 3.002 1.00 84.25 575 VAL A C 1
ATOM 4528 O O . VAL A 1 575 ? 17.281 -12.579 2.282 1.00 84.25 575 VAL A O 1
ATOM 4531 N N . ALA A 1 576 ? 16.161 -12.515 4.229 1.00 84.06 576 ALA A N 1
ATOM 4532 C CA . ALA A 1 576 ? 16.983 -11.457 4.818 1.00 84.06 576 ALA A CA 1
ATOM 4533 C C . ALA A 1 576 ? 18.460 -11.874 4.933 1.00 84.06 576 ALA A C 1
ATOM 4535 O O . ALA A 1 576 ? 19.326 -11.130 4.480 1.00 84.06 576 ALA A O 1
ATOM 4536 N N . CYS A 1 577 ? 18.757 -13.083 5.423 1.00 81.88 577 CYS A N 1
ATOM 4537 C CA . CYS A 1 577 ? 20.129 -13.597 5.489 1.00 81.88 577 CYS A CA 1
ATOM 4538 C C . CYS A 1 577 ? 20.795 -13.715 4.104 1.00 81.88 577 CYS A C 1
ATOM 4540 O O . CYS A 1 577 ? 21.974 -13.391 3.964 1.00 81.88 577 CYS A O 1
ATOM 4542 N N . VAL A 1 578 ? 20.058 -14.123 3.062 1.00 86.12 578 VAL A N 1
ATOM 4543 C CA . VAL A 1 578 ? 20.577 -14.158 1.679 1.00 86.12 578 VAL A CA 1
ATOM 4544 C C . VAL A 1 578 ? 20.853 -12.740 1.150 1.00 86.12 578 VAL A C 1
ATOM 4546 O O . VAL A 1 578 ? 21.874 -12.517 0.501 1.00 86.12 578 VAL A O 1
ATOM 4549 N N . LEU A 1 579 ? 20.001 -11.756 1.465 1.00 85.69 579 LEU A N 1
ATOM 4550 C CA . LEU A 1 579 ? 20.213 -10.342 1.114 1.00 85.69 579 LEU A CA 1
ATOM 4551 C C . LEU A 1 579 ? 21.370 -9.696 1.886 1.00 85.69 579 LEU A C 1
ATOM 4553 O O . LEU A 1 579 ? 22.006 -8.773 1.374 1.00 85.69 579 LEU A O 1
ATOM 4557 N N . GLU A 1 580 ? 21.621 -10.123 3.121 1.00 84.12 580 GLU A N 1
ATOM 4558 C CA . GLU A 1 580 ? 22.756 -9.670 3.927 1.00 84.12 580 GLU A CA 1
ATOM 4559 C C . GLU A 1 580 ? 24.060 -10.274 3.400 1.00 84.12 580 GLU A C 1
ATOM 4561 O O . GLU A 1 580 ? 24.981 -9.511 3.111 1.00 84.12 580 GLU A O 1
ATOM 4566 N N . LYS A 1 581 ? 24.101 -11.577 3.090 1.00 83.75 581 LYS A N 1
ATOM 4567 C CA . LYS A 1 581 ? 25.260 -12.199 2.429 1.00 83.75 581 LYS A CA 1
ATOM 4568 C C . LYS A 1 581 ? 25.558 -11.585 1.057 1.00 83.75 581 LYS A C 1
ATOM 4570 O O . LYS A 1 581 ? 26.695 -11.211 0.795 1.00 83.75 581 LYS A O 1
ATOM 4575 N N . LEU A 1 582 ? 24.543 -11.366 0.214 1.00 84.94 582 LEU A N 1
ATOM 4576 C CA . LEU A 1 582 ? 24.717 -10.705 -1.090 1.00 84.94 582 LEU A CA 1
ATOM 4577 C C . LEU A 1 582 ? 25.323 -9.298 -0.959 1.00 84.94 582 LEU A C 1
ATOM 4579 O O . LEU A 1 582 ? 26.124 -8.867 -1.789 1.00 84.94 582 LEU A O 1
ATOM 4583 N N . LYS A 1 583 ? 24.926 -8.568 0.084 1.00 84.31 583 LYS A N 1
ATOM 4584 C CA . LYS A 1 583 ? 25.431 -7.234 0.417 1.00 84.31 583 LYS A CA 1
ATOM 4585 C C . LYS A 1 583 ? 26.855 -7.290 0.976 1.00 84.31 583 LYS A C 1
ATOM 4587 O O . LYS A 1 583 ? 27.634 -6.393 0.675 1.00 84.31 583 LYS A O 1
ATOM 4592 N N . GLU A 1 584 ? 27.198 -8.290 1.780 1.00 82.00 584 GLU A N 1
ATOM 4593 C CA . GLU A 1 584 ? 28.552 -8.497 2.307 1.00 82.00 584 GLU A CA 1
ATOM 4594 C C . GLU A 1 584 ? 29.528 -8.902 1.202 1.00 82.00 584 GLU A C 1
ATOM 4596 O O . GLU A 1 584 ? 30.574 -8.268 1.061 1.00 82.00 584 GLU A O 1
ATOM 4601 N N . ASP A 1 585 ? 29.151 -9.845 0.340 1.00 78.06 585 ASP A N 1
ATOM 4602 C CA . ASP A 1 585 ? 29.915 -10.213 -0.854 1.00 78.06 585 ASP A CA 1
ATOM 4603 C C . ASP A 1 585 ? 30.102 -8.982 -1.762 1.00 78.06 585 ASP A C 1
ATOM 4605 O O . ASP A 1 585 ? 31.228 -8.600 -2.073 1.00 78.06 585 ASP A O 1
ATOM 4609 N N . CYS A 1 586 ? 29.032 -8.243 -2.087 1.00 81.06 586 CYS A N 1
ATOM 4610 C CA . CYS A 1 586 ? 29.121 -7.014 -2.896 1.00 81.06 586 CYS A CA 1
ATOM 4611 C C . CYS A 1 586 ? 29.885 -5.840 -2.235 1.00 81.06 586 CYS A C 1
ATOM 4613 O O . CYS A 1 586 ? 30.076 -4.811 -2.890 1.00 81.06 586 CYS A O 1
ATOM 4615 N N . HIS A 1 587 ? 30.304 -5.954 -0.969 1.00 74.12 587 HIS A N 1
ATOM 4616 C CA . HIS A 1 587 ? 31.163 -4.978 -0.283 1.00 74.12 587 HIS A CA 1
ATOM 4617 C C . HIS A 1 587 ? 32.580 -5.492 0.021 1.00 74.12 587 HIS A C 1
ATOM 4619 O O . HIS A 1 587 ? 33.461 -4.671 0.279 1.00 74.12 587 HIS A O 1
ATOM 4625 N N . SER A 1 588 ? 32.803 -6.807 0.017 1.00 72.00 588 SER A N 1
ATOM 4626 C CA . SER A 1 588 ? 34.093 -7.443 0.323 1.00 72.00 588 SER A CA 1
ATOM 4627 C C . SER A 1 588 ? 34.826 -7.963 -0.916 1.00 72.00 588 SER A C 1
ATOM 4629 O O . SER A 1 588 ? 36.051 -8.103 -0.885 1.00 72.00 588 SER A O 1
ATOM 4631 N N . ASP A 1 589 ? 34.098 -8.243 -2.001 1.00 57.44 589 ASP A N 1
ATOM 4632 C CA . ASP A 1 589 ? 34.628 -8.945 -3.166 1.00 57.44 589 ASP A CA 1
ATOM 4633 C C . ASP A 1 589 ? 35.534 -8.066 -4.054 1.00 57.44 589 ASP A C 1
ATOM 4635 O O . ASP A 1 589 ? 35.332 -6.868 -4.269 1.00 57.44 589 ASP A O 1
ATOM 4639 N N . LYS A 1 590 ? 36.559 -8.724 -4.595 1.00 51.12 590 LYS A N 1
ATOM 4640 C CA . LYS A 1 590 ? 37.551 -8.215 -5.545 1.00 51.12 590 LYS A CA 1
ATOM 4641 C C . LYS A 1 590 ? 37.019 -8.260 -6.985 1.00 51.12 590 LYS A C 1
ATOM 4643 O O . LYS A 1 590 ? 37.546 -7.561 -7.853 1.00 51.12 590 LYS A O 1
ATOM 4648 N N . PHE A 1 591 ? 35.971 -9.044 -7.254 1.00 51.06 591 PHE A N 1
ATOM 4649 C CA . PHE A 1 591 ? 35.241 -9.022 -8.523 1.00 51.06 591 PHE A CA 1
ATOM 4650 C C . PHE A 1 591 ? 34.176 -7.909 -8.534 1.00 51.06 591 PHE A C 1
ATOM 4652 O O . PHE A 1 591 ? 33.536 -7.610 -7.532 1.00 51.06 591 PHE A O 1
ATOM 4659 N N . LYS A 1 592 ? 33.973 -7.262 -9.692 1.00 63.03 592 LYS A N 1
ATOM 4660 C CA . LYS A 1 592 ? 33.238 -5.981 -9.835 1.00 63.03 592 LYS A CA 1
ATOM 4661 C C . LYS A 1 592 ? 31.696 -6.095 -9.772 1.00 63.03 592 LYS A C 1
ATOM 4663 O O . LYS A 1 592 ? 31.007 -5.405 -10.528 1.00 63.03 592 LYS A O 1
ATOM 4668 N N . ARG A 1 593 ? 31.159 -6.961 -8.907 1.00 74.81 593 ARG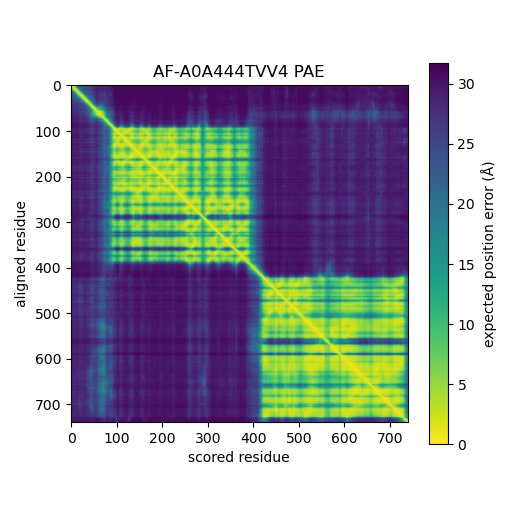 A N 1
ATOM 4669 C CA . ARG A 1 593 ? 29.712 -7.165 -8.698 1.00 74.81 593 ARG A CA 1
ATOM 4670 C C . ARG A 1 593 ? 29.032 -5.894 -8.176 1.00 74.81 593 ARG A C 1
ATOM 4672 O O . ARG A 1 593 ? 29.685 -5.006 -7.616 1.00 74.81 593 ARG A O 1
ATOM 4679 N N . LYS A 1 594 ? 27.715 -5.774 -8.368 1.00 85.44 594 LYS A N 1
ATOM 4680 C CA . LYS A 1 594 ? 26.927 -4.626 -7.875 1.00 85.44 594 LYS A CA 1
ATOM 4681 C C . LYS A 1 594 ? 25.588 -5.083 -7.315 1.00 85.44 594 LYS A C 1
ATOM 4683 O O . LYS A 1 594 ? 24.749 -5.543 -8.076 1.00 85.44 594 LYS A O 1
ATOM 4688 N N . PHE A 1 595 ? 25.365 -4.859 -6.018 1.00 88.81 595 PHE A N 1
ATOM 4689 C CA . PHE A 1 595 ? 24.212 -5.358 -5.253 1.00 88.81 595 PHE A CA 1
ATOM 4690 C C . PHE A 1 595 ? 22.868 -5.319 -6.006 1.00 88.81 595 PHE A C 1
ATOM 4692 O O . PHE A 1 595 ? 22.232 -6.356 -6.154 1.00 88.81 595 PHE A O 1
ATOM 4699 N N . GLN A 1 596 ? 22.454 -4.162 -6.543 1.00 88.12 596 GLN A N 1
ATOM 4700 C CA . GLN A 1 596 ? 21.186 -4.068 -7.281 1.00 88.12 596 GLN A CA 1
ATOM 4701 C C . GLN A 1 596 ? 21.176 -4.840 -8.606 1.00 88.12 596 GLN A C 1
ATOM 4703 O O . GLN A 1 596 ? 20.134 -5.362 -8.990 1.00 88.12 596 GLN A O 1
ATOM 4708 N N . HIS A 1 597 ? 22.309 -4.900 -9.310 1.00 91.50 597 HIS A N 1
ATOM 4709 C CA . HIS A 1 597 ? 22.427 -5.643 -10.562 1.00 91.50 597 HIS A CA 1
ATOM 4710 C C . HIS A 1 597 ? 22.304 -7.148 -10.314 1.00 91.50 597 HIS A C 1
ATOM 4712 O O . HIS A 1 597 ? 21.505 -7.797 -10.983 1.00 91.50 597 HIS A O 1
ATOM 4718 N N . GLU A 1 598 ? 23.018 -7.688 -9.320 1.00 91.19 598 GLU A N 1
ATOM 4719 C CA . GLU A 1 598 ? 22.899 -9.103 -8.942 1.00 91.19 598 GLU A CA 1
ATOM 4720 C C . GLU A 1 598 ? 21.469 -9.422 -8.463 1.00 91.19 598 GLU A C 1
ATOM 4722 O O . GLU A 1 598 ? 20.851 -10.376 -8.934 1.00 91.19 598 GLU A O 1
ATOM 4727 N N . LEU A 1 599 ? 20.908 -8.573 -7.587 1.00 92.62 599 LEU A N 1
ATOM 4728 C CA . LEU A 1 599 ? 19.563 -8.726 -7.027 1.00 92.62 599 LEU A CA 1
ATOM 4729 C C . LEU A 1 599 ? 18.484 -8.797 -8.113 1.00 92.62 599 LEU A C 1
ATOM 4731 O O . LEU A 1 599 ? 17.703 -9.744 -8.138 1.00 92.62 599 LEU A O 1
ATOM 4735 N N . LEU A 1 600 ? 18.422 -7.809 -9.010 1.00 93.12 600 LEU A N 1
ATOM 4736 C CA . LEU A 1 600 ? 17.384 -7.765 -10.044 1.00 93.12 600 LEU A CA 1
ATOM 4737 C C . LEU A 1 600 ? 17.601 -8.851 -11.104 1.00 93.12 600 LEU A C 1
ATOM 4739 O O . LEU A 1 600 ? 16.626 -9.403 -11.606 1.00 93.12 600 LEU A O 1
ATOM 4743 N N . THR A 1 601 ? 18.853 -9.238 -11.370 1.00 93.25 601 THR A N 1
ATOM 4744 C CA . THR A 1 601 ? 19.166 -10.404 -12.210 1.00 93.25 601 THR A CA 1
ATOM 4745 C C . THR A 1 601 ? 18.616 -11.694 -11.595 1.00 93.25 601 THR A C 1
ATOM 4747 O O . THR A 1 601 ? 18.054 -12.516 -12.313 1.00 93.25 601 THR A O 1
ATOM 4750 N N . ALA A 1 602 ? 18.713 -11.878 -10.274 1.00 92.19 602 ALA A N 1
ATOM 4751 C CA . ALA A 1 602 ? 18.126 -13.033 -9.595 1.00 92.19 602 ALA A CA 1
ATOM 4752 C C . ALA A 1 602 ? 16.593 -12.978 -9.531 1.00 92.19 602 ALA A C 1
ATOM 4754 O O . ALA A 1 602 ? 15.947 -13.986 -9.801 1.00 92.19 602 ALA A O 1
ATOM 4755 N N . LEU A 1 603 ? 15.999 -11.814 -9.246 1.00 92.94 603 LEU A N 1
ATOM 4756 C CA . LEU A 1 603 ? 14.539 -11.657 -9.207 1.00 92.94 603 LEU A CA 1
ATOM 4757 C C . LEU A 1 603 ? 13.880 -11.921 -10.571 1.00 92.94 603 LEU A C 1
ATOM 4759 O O . LEU A 1 603 ? 12.824 -12.549 -10.621 1.00 92.94 603 LEU A O 1
ATOM 4763 N N . LEU A 1 604 ? 14.521 -11.516 -11.672 1.00 92.44 604 LEU A N 1
ATOM 4764 C CA . LEU A 1 604 ? 14.072 -11.839 -13.031 1.00 92.44 604 LEU A CA 1
ATOM 4765 C C . LEU A 1 604 ? 14.206 -13.335 -13.367 1.00 92.44 604 LEU A C 1
ATOM 4767 O O . LEU A 1 604 ? 13.410 -13.843 -14.150 1.00 92.44 604 LEU A O 1
ATOM 4771 N N . LYS A 1 605 ? 15.157 -14.062 -12.760 1.00 91.25 605 LYS A N 1
ATOM 4772 C CA . LYS A 1 605 ? 15.322 -15.521 -12.937 1.00 91.25 605 LYS A CA 1
ATOM 4773 C C . LYS A 1 605 ? 14.314 -16.381 -12.160 1.00 91.25 605 LYS A C 1
ATOM 4775 O O . LYS A 1 605 ? 14.215 -17.569 -12.453 1.00 91.25 605 LYS A O 1
ATOM 4780 N N . ILE A 1 606 ? 13.592 -15.807 -11.195 1.00 90.62 606 ILE A N 1
ATOM 4781 C CA . ILE A 1 606 ? 12.536 -16.485 -10.413 1.00 90.62 606 ILE A CA 1
ATOM 4782 C C . ILE A 1 606 ? 11.128 -15.938 -10.713 1.00 90.62 606 ILE A C 1
ATOM 4784 O O . ILE A 1 606 ? 10.198 -16.170 -9.946 1.00 90.62 606 ILE A O 1
ATOM 4788 N N . ASP A 1 607 ? 10.989 -15.188 -11.810 1.00 89.12 607 ASP A N 1
ATOM 4789 C CA . ASP A 1 607 ? 9.754 -14.546 -12.284 1.00 89.12 607 ASP A CA 1
ATOM 4790 C C . ASP A 1 607 ? 9.090 -13.541 -11.311 1.00 89.12 607 ASP A C 1
ATOM 4792 O O . ASP A 1 607 ? 7.901 -13.231 -11.402 1.00 89.12 607 ASP A O 1
ATOM 4796 N N . CYS A 1 608 ? 9.864 -12.927 -10.409 1.00 89.56 608 CYS A N 1
ATOM 4797 C CA . CYS A 1 608 ? 9.381 -11.888 -9.487 1.00 89.56 608 CYS A CA 1
ATOM 4798 C C . CYS A 1 608 ? 9.199 -10.508 -10.168 1.00 89.56 608 CYS A C 1
ATOM 4800 O O . CYS A 1 608 ? 9.557 -9.469 -9.609 1.00 89.56 608 CYS A O 1
ATOM 4802 N N . GLN A 1 609 ? 8.631 -10.475 -11.378 1.00 87.69 609 GLN A N 1
ATOM 4803 C CA . GLN A 1 609 ? 8.513 -9.292 -12.248 1.00 87.69 609 GLN A CA 1
ATOM 4804 C C . GLN A 1 609 ? 7.824 -8.096 -11.566 1.00 87.69 609 GLN A C 1
ATOM 4806 O O . GLN A 1 609 ? 8.295 -6.964 -11.668 1.00 87.69 609 GLN A O 1
ATOM 4811 N N . GLY A 1 610 ? 6.749 -8.330 -10.802 1.00 88.94 610 GLY A N 1
ATOM 4812 C CA . GLY A 1 610 ? 6.048 -7.268 -10.063 1.00 88.94 610 GLY A CA 1
ATOM 4813 C C . GLY A 1 610 ? 6.901 -6.619 -8.963 1.00 88.94 610 GLY A C 1
ATOM 4814 O O . GLY A 1 610 ? 6.846 -5.404 -8.762 1.00 88.94 610 GLY A O 1
ATOM 4815 N N . LEU A 1 611 ? 7.756 -7.402 -8.296 1.00 91.31 611 LEU A N 1
ATOM 4816 C CA . LEU A 1 611 ? 8.734 -6.885 -7.336 1.00 91.31 611 LEU A CA 1
ATOM 4817 C C . LEU A 1 611 ? 9.857 -6.123 -8.060 1.00 91.31 611 LEU A C 1
ATOM 4819 O O . LEU A 1 611 ? 10.253 -5.053 -7.603 1.00 91.31 611 LEU A O 1
ATOM 4823 N N . VAL A 1 612 ? 10.323 -6.608 -9.219 1.00 93.06 612 VAL A N 1
ATOM 4824 C CA . VAL A 1 612 ? 11.307 -5.897 -10.059 1.00 93.06 612 VAL A CA 1
ATOM 4825 C C . VAL A 1 612 ? 10.769 -4.540 -10.520 1.00 93.06 612 VAL A C 1
ATOM 4827 O O . VAL A 1 612 ? 11.496 -3.552 -10.422 1.00 93.06 612 VAL A O 1
ATOM 4830 N N . ALA A 1 613 ? 9.503 -4.451 -10.940 1.00 91.94 613 ALA A N 1
ATOM 4831 C CA . ALA A 1 613 ? 8.853 -3.193 -11.312 1.00 91.94 613 ALA A CA 1
ATOM 4832 C C . ALA A 1 613 ? 8.844 -2.182 -10.147 1.00 91.94 613 ALA A C 1
ATOM 4834 O O . ALA A 1 613 ? 9.341 -1.062 -10.291 1.00 91.94 613 ALA A O 1
ATOM 4835 N N . ARG A 1 614 ? 8.380 -2.605 -8.960 1.00 90.38 614 ARG A N 1
ATOM 4836 C CA . ARG A 1 614 ? 8.341 -1.779 -7.735 1.00 90.38 614 ARG A CA 1
ATOM 4837 C C . ARG A 1 614 ? 9.734 -1.322 -7.289 1.00 90.38 614 ARG A C 1
ATOM 4839 O O . ARG A 1 614 ? 9.948 -0.140 -7.020 1.00 90.38 614 ARG A O 1
ATOM 4846 N N . LEU A 1 615 ? 10.708 -2.236 -7.252 1.00 91.81 615 LEU A N 1
ATOM 4847 C CA . LEU A 1 615 ? 12.101 -1.918 -6.916 1.00 91.81 615 LEU A CA 1
ATOM 4848 C C . LEU A 1 615 ? 12.727 -0.962 -7.938 1.00 91.81 615 LEU A C 1
ATOM 4850 O O . LEU A 1 615 ? 13.474 -0.063 -7.550 1.00 91.81 615 LEU A O 1
ATOM 4854 N N . THR A 1 616 ? 12.404 -1.119 -9.223 1.00 92.38 616 THR A N 1
ATOM 4855 C CA . THR A 1 616 ? 12.863 -0.241 -10.307 1.00 92.38 616 THR A CA 1
ATOM 4856 C C . THR A 1 616 ? 12.318 1.174 -10.143 1.00 92.38 616 THR A C 1
ATOM 4858 O O . THR A 1 616 ? 13.104 2.121 -10.147 1.00 92.38 616 THR A O 1
ATOM 4861 N N . GLN A 1 617 ? 11.007 1.327 -9.926 1.00 91.69 617 GLN A N 1
ATOM 4862 C CA . GLN A 1 617 ? 10.370 2.624 -9.683 1.00 91.69 617 GLN A CA 1
ATOM 4863 C C . GLN A 1 617 ? 10.982 3.323 -8.460 1.00 91.69 617 GLN A C 1
ATOM 4865 O O . GLN A 1 617 ? 11.486 4.438 -8.589 1.00 91.69 617 GLN A O 1
ATOM 4870 N N . ASN A 1 618 ? 11.057 2.647 -7.310 1.00 90.00 618 ASN A N 1
ATOM 4871 C CA . ASN A 1 618 ? 11.629 3.216 -6.083 1.00 90.00 618 ASN A CA 1
ATOM 4872 C C . ASN A 1 618 ? 13.109 3.613 -6.247 1.00 90.00 618 ASN A C 1
ATOM 4874 O O . ASN A 1 618 ? 13.527 4.679 -5.793 1.00 90.00 618 ASN A O 1
ATOM 4878 N N . THR A 1 619 ? 13.899 2.789 -6.946 1.00 90.31 619 THR A N 1
ATOM 4879 C CA . THR A 1 619 ? 15.309 3.081 -7.263 1.00 90.31 619 THR A CA 1
ATOM 4880 C C . THR A 1 619 ? 15.442 4.306 -8.168 1.00 90.31 619 THR A C 1
ATOM 4882 O O . THR A 1 619 ? 16.301 5.159 -7.935 1.00 90.31 619 THR A O 1
ATOM 4885 N N . VAL A 1 620 ? 14.598 4.426 -9.198 1.00 91.44 620 VAL A N 1
ATOM 4886 C CA . VAL A 1 620 ? 14.614 5.580 -10.104 1.00 91.44 620 VAL A CA 1
ATOM 4887 C C . VAL A 1 620 ? 14.182 6.853 -9.389 1.00 91.44 620 VAL A C 1
ATOM 4889 O O . VAL A 1 620 ? 14.858 7.865 -9.558 1.00 91.44 620 VAL A O 1
ATOM 4892 N N . ILE A 1 621 ? 13.122 6.821 -8.577 1.00 91.19 621 ILE A N 1
ATOM 4893 C CA . ILE A 1 621 ? 12.660 7.984 -7.802 1.00 91.19 621 ILE A CA 1
ATOM 4894 C C . ILE A 1 621 ? 13.791 8.485 -6.893 1.00 91.19 621 ILE A C 1
ATOM 4896 O O . ILE A 1 621 ? 14.154 9.660 -6.960 1.00 91.19 621 ILE A O 1
ATOM 4900 N N . LEU A 1 622 ? 14.422 7.589 -6.123 1.00 89.25 622 LEU A N 1
ATOM 4901 C CA . LEU A 1 622 ? 15.533 7.944 -5.237 1.00 89.25 622 LEU A CA 1
ATOM 4902 C C . LEU A 1 622 ? 16.762 8.457 -5.995 1.00 89.25 622 LEU A C 1
ATOM 4904 O O . LEU A 1 622 ? 17.312 9.494 -5.630 1.00 89.25 622 LEU A O 1
ATOM 4908 N N . THR A 1 623 ? 17.188 7.776 -7.064 1.00 88.75 623 THR A N 1
ATOM 4909 C CA . THR A 1 623 ? 18.359 8.227 -7.835 1.00 88.75 623 THR A CA 1
ATOM 4910 C C . THR A 1 623 ? 18.090 9.574 -8.504 1.00 88.75 623 THR A C 1
ATOM 4912 O O . THR A 1 623 ? 18.942 10.453 -8.462 1.00 88.75 623 THR A O 1
ATOM 4915 N N . THR A 1 624 ? 16.889 9.781 -9.052 1.00 89.50 624 THR A N 1
ATOM 4916 C CA . THR A 1 624 ? 16.494 11.054 -9.674 1.00 89.50 624 THR A CA 1
ATOM 4917 C C . THR A 1 624 ? 16.500 12.194 -8.657 1.00 89.50 624 THR A C 1
ATOM 4919 O O . THR A 1 624 ? 17.026 13.265 -8.947 1.00 89.50 624 THR A O 1
ATOM 4922 N N . ALA A 1 625 ? 15.968 11.968 -7.453 1.00 89.38 625 ALA A N 1
ATOM 4923 C CA . ALA A 1 625 ? 15.973 12.952 -6.375 1.00 89.38 625 ALA A CA 1
ATOM 4924 C C . ALA A 1 625 ? 17.399 13.355 -5.948 1.00 89.38 625 ALA A C 1
ATOM 4926 O O . ALA A 1 625 ? 17.675 14.540 -5.746 1.00 89.38 625 ALA A O 1
ATOM 4927 N N . VAL A 1 626 ? 18.317 12.385 -5.871 1.00 86.12 626 VAL A N 1
ATOM 4928 C CA . VAL A 1 626 ? 19.736 12.612 -5.544 1.00 86.12 626 VAL A CA 1
ATOM 4929 C C . VAL A 1 626 ? 20.475 13.350 -6.669 1.00 86.12 626 VAL A C 1
ATOM 4931 O O . VAL A 1 626 ? 21.162 14.329 -6.390 1.00 86.12 626 VAL A O 1
ATOM 4934 N N . GLU A 1 627 ? 20.295 12.950 -7.931 1.00 84.94 627 GLU A N 1
ATOM 4935 C CA . GLU A 1 627 ? 20.923 13.585 -9.108 1.00 84.94 627 GLU A CA 1
ATOM 4936 C C . GLU A 1 627 ? 20.389 15.005 -9.392 1.00 84.94 627 GLU A C 1
ATOM 4938 O O . GLU A 1 627 ? 21.089 15.841 -9.966 1.00 84.94 627 GLU A O 1
ATOM 4943 N N . LEU A 1 628 ? 19.148 15.310 -8.997 1.00 85.62 628 LEU A N 1
ATOM 4944 C CA . LEU A 1 628 ? 18.585 16.659 -9.098 1.00 85.62 628 LEU A CA 1
ATOM 4945 C C . LEU A 1 628 ? 19.182 17.618 -8.066 1.00 85.62 628 LEU A C 1
ATOM 4947 O O . LEU A 1 628 ? 19.476 18.772 -8.400 1.00 85.62 628 LEU A O 1
ATOM 4951 N N . GLY A 1 629 ? 19.274 17.184 -6.804 1.00 85.12 629 GLY A N 1
ATOM 4952 C CA . GLY A 1 629 ? 19.517 18.077 -5.672 1.00 85.12 629 GLY A CA 1
ATOM 4953 C C . GLY A 1 629 ? 18.624 19.322 -5.752 1.00 85.12 629 GLY A C 1
ATOM 4954 O O . GLY A 1 629 ? 17.433 19.233 -6.043 1.00 85.12 629 GLY A O 1
ATOM 4955 N N . ILE A 1 630 ? 19.211 20.513 -5.594 1.00 85.12 630 ILE A N 1
ATOM 4956 C CA . ILE A 1 630 ? 18.505 21.810 -5.659 1.00 85.12 630 ILE A CA 1
ATOM 4957 C C . ILE A 1 630 ? 17.726 22.058 -6.971 1.00 85.12 630 ILE A C 1
ATOM 4959 O O . ILE A 1 630 ? 16.829 22.900 -7.013 1.00 85.12 630 ILE A O 1
ATOM 4963 N N . ARG A 1 631 ? 18.030 21.327 -8.055 1.00 87.56 631 ARG A N 1
ATOM 4964 C CA . ARG A 1 631 ? 17.342 21.463 -9.350 1.00 87.56 631 ARG A CA 1
ATOM 4965 C C . ARG A 1 631 ? 15.956 20.824 -9.385 1.00 87.56 631 ARG A C 1
ATOM 4967 O O . ARG A 1 631 ? 15.245 21.019 -10.371 1.00 87.56 631 ARG A O 1
ATOM 4974 N N . TRP A 1 632 ? 15.547 20.111 -8.335 1.00 90.62 632 TRP A N 1
ATOM 4975 C CA . TRP A 1 632 ? 14.213 19.513 -8.235 1.00 90.62 632 TRP A CA 1
ATOM 4976 C C . TRP A 1 632 ? 13.090 20.550 -8.401 1.00 90.62 632 TRP A C 1
ATOM 4978 O O . TRP A 1 632 ? 12.075 20.255 -9.024 1.00 90.62 632 TRP A O 1
ATOM 4988 N N . ARG A 1 633 ? 13.320 21.796 -7.961 1.00 90.62 633 ARG A N 1
ATOM 4989 C CA . ARG A 1 633 ? 12.414 22.941 -8.150 1.00 90.62 633 ARG A CA 1
ATOM 4990 C C . ARG A 1 633 ? 12.084 23.183 -9.631 1.00 90.62 633 ARG A C 1
ATOM 4992 O O . ARG A 1 633 ? 10.923 23.332 -9.992 1.00 90.62 633 ARG A O 1
ATOM 4999 N N . GLU A 1 634 ? 13.095 23.118 -10.506 1.00 90.31 634 GLU A N 1
ATOM 5000 C CA . GLU A 1 634 ? 12.935 23.278 -11.962 1.00 90.31 634 GLU A CA 1
ATOM 5001 C C . GLU A 1 634 ? 12.129 22.122 -12.584 1.00 90.31 634 GLU A C 1
ATOM 5003 O O . GLU A 1 634 ? 11.454 22.304 -13.598 1.00 90.31 634 GLU A O 1
ATOM 5008 N N . LEU A 1 635 ? 12.196 20.925 -11.986 1.00 90.06 635 LEU A N 1
ATOM 5009 C CA . LEU A 1 635 ? 11.359 19.791 -12.376 1.00 90.06 635 LEU A CA 1
ATOM 5010 C C . LEU A 1 635 ? 9.918 19.982 -11.882 1.00 90.06 635 LEU A C 1
ATOM 5012 O O . LEU A 1 635 ? 8.993 19.764 -12.657 1.00 90.06 635 LEU A O 1
ATOM 5016 N N . ALA A 1 636 ? 9.713 20.437 -10.644 1.00 90.12 636 ALA A N 1
ATOM 5017 C CA . ALA A 1 636 ? 8.389 20.668 -10.064 1.00 90.12 636 ALA A CA 1
ATOM 5018 C C . ALA A 1 636 ? 7.582 21.743 -10.816 1.00 90.12 636 ALA A C 1
ATOM 5020 O O . ALA A 1 636 ? 6.411 21.527 -11.139 1.00 90.12 636 ALA A O 1
ATOM 5021 N N . GLU A 1 637 ? 8.228 22.851 -11.191 1.00 87.94 637 GLU A N 1
ATOM 5022 C CA . GLU A 1 637 ? 7.661 23.892 -12.062 1.00 87.94 637 GLU A CA 1
ATOM 5023 C C . GLU A 1 637 ? 7.227 23.339 -13.436 1.00 87.94 637 GLU A C 1
ATOM 5025 O O . GLU A 1 637 ? 6.221 23.772 -13.997 1.00 87.94 637 GLU A O 1
ATOM 5030 N N . LYS A 1 638 ? 7.963 22.368 -13.996 1.00 83.69 638 LYS A N 1
ATOM 5031 C CA . LYS A 1 638 ? 7.746 21.859 -15.364 1.00 83.69 638 LYS A CA 1
ATOM 5032 C C . LYS A 1 638 ? 6.845 20.632 -15.465 1.00 83.69 638 LYS A C 1
ATOM 5034 O O . LYS A 1 638 ? 6.116 20.509 -16.448 1.00 83.69 638 LYS A O 1
ATOM 5039 N N . ALA A 1 639 ? 6.921 19.723 -14.498 1.00 83.69 639 ALA A N 1
ATOM 5040 C CA . ALA A 1 639 ? 6.177 18.466 -14.473 1.00 83.69 639 ALA A CA 1
ATOM 5041 C C . ALA A 1 639 ? 4.799 18.626 -13.816 1.00 83.69 639 ALA A C 1
ATOM 5043 O O . ALA A 1 639 ? 3.822 18.073 -14.309 1.00 83.69 639 ALA A O 1
ATOM 5044 N N . ALA A 1 640 ? 4.721 19.411 -12.735 1.00 84.62 640 ALA A N 1
ATOM 5045 C CA . ALA A 1 640 ? 3.520 19.558 -11.911 1.00 84.62 640 ALA A CA 1
ATOM 5046 C C . ALA A 1 640 ? 2.999 21.005 -11.814 1.00 84.62 640 ALA A C 1
ATOM 5048 O O . ALA A 1 640 ? 1.967 21.237 -11.190 1.00 84.62 640 ALA A O 1
ATOM 5049 N N . ARG A 1 641 ? 3.685 21.981 -12.435 1.00 87.06 641 ARG A N 1
ATOM 5050 C CA . ARG A 1 641 ? 3.347 23.420 -12.386 1.00 87.06 641 ARG A CA 1
ATOM 5051 C C . ARG A 1 641 ? 3.220 23.972 -10.960 1.00 87.06 641 ARG A C 1
ATOM 5053 O O . ARG A 1 641 ? 2.408 24.863 -10.717 1.00 87.06 641 ARG A O 1
ATOM 5060 N N . LEU A 1 642 ? 4.012 23.446 -10.019 1.00 88.38 642 LEU A N 1
ATOM 5061 C CA . LEU A 1 642 ? 3.951 23.897 -8.629 1.00 88.38 642 LEU A CA 1
ATOM 5062 C C . LEU A 1 642 ? 4.339 25.374 -8.510 1.00 88.38 642 LEU A C 1
ATOM 5064 O O . LEU A 1 642 ? 5.334 25.828 -9.073 1.00 88.38 642 LEU A O 1
ATOM 5068 N N . THR A 1 643 ? 3.556 26.108 -7.726 1.00 87.69 643 THR A N 1
ATOM 5069 C CA . THR A 1 643 ? 3.877 27.476 -7.315 1.00 87.69 643 THR A CA 1
ATOM 5070 C C . THR A 1 643 ? 5.040 27.486 -6.324 1.00 87.69 643 THR A C 1
ATOM 5072 O O . THR A 1 643 ? 5.284 26.506 -5.614 1.00 87.69 643 THR A O 1
ATOM 5075 N N . LYS A 1 644 ? 5.723 28.632 -6.198 1.00 87.50 644 LYS A N 1
ATOM 5076 C CA . LYS A 1 644 ? 6.813 28.797 -5.226 1.00 87.50 644 LYS A CA 1
ATOM 5077 C C . LYS A 1 644 ? 6.377 28.453 -3.791 1.00 87.50 644 LYS A C 1
ATOM 5079 O O . LYS A 1 644 ? 7.105 27.756 -3.102 1.00 87.50 644 LYS A O 1
ATOM 5084 N N . ALA A 1 645 ? 5.162 28.835 -3.386 1.00 85.88 645 ALA A N 1
ATOM 5085 C CA . ALA A 1 645 ? 4.619 28.510 -2.064 1.00 85.88 645 ALA A CA 1
ATOM 5086 C C . ALA A 1 645 ? 4.422 26.996 -1.835 1.00 85.88 645 ALA A C 1
ATOM 5088 O O . ALA A 1 645 ? 4.637 26.508 -0.729 1.00 85.88 645 ALA A O 1
ATOM 5089 N N . GLN A 1 646 ? 4.060 26.232 -2.873 1.00 84.75 646 GLN A N 1
ATOM 5090 C CA . GLN A 1 646 ? 3.990 24.767 -2.787 1.00 84.75 646 GLN A CA 1
ATOM 5091 C C . GLN A 1 646 ? 5.391 24.144 -2.709 1.00 84.75 646 GLN A C 1
ATOM 5093 O O . GLN A 1 646 ? 5.596 23.209 -1.941 1.00 84.75 646 GLN A O 1
ATOM 5098 N N . ILE A 1 647 ? 6.365 24.690 -3.447 1.00 87.94 647 ILE A N 1
ATOM 5099 C CA . ILE A 1 647 ? 7.779 24.287 -3.369 1.00 87.94 647 ILE A CA 1
ATOM 5100 C C . ILE A 1 647 ? 8.342 24.547 -1.960 1.00 87.94 647 ILE A C 1
ATOM 5102 O O . ILE A 1 647 ? 8.900 23.638 -1.349 1.00 87.94 647 ILE A O 1
ATOM 5106 N N . ASP A 1 648 ? 8.113 25.738 -1.401 1.00 86.50 648 ASP A N 1
ATOM 5107 C CA . ASP A 1 648 ? 8.464 26.087 -0.018 1.00 86.50 648 ASP A CA 1
ATOM 5108 C C . ASP A 1 648 ? 7.791 25.156 1.012 1.00 86.50 648 ASP A C 1
ATOM 5110 O O . ASP A 1 648 ? 8.384 24.865 2.054 1.00 86.50 648 ASP A O 1
ATOM 5114 N N . GLY A 1 649 ? 6.588 24.653 0.708 1.00 86.00 649 GLY A N 1
ATOM 5115 C CA . GLY A 1 649 ? 5.858 23.664 1.506 1.00 86.00 649 GLY A CA 1
ATOM 5116 C C . GLY A 1 649 ? 6.502 22.272 1.526 1.00 86.00 649 GLY A C 1
ATOM 5117 O O . GLY A 1 649 ? 6.570 21.667 2.592 1.00 86.00 649 GLY A O 1
ATOM 5118 N N . TYR A 1 650 ? 7.037 21.790 0.397 1.00 85.69 650 TYR A N 1
ATOM 5119 C CA . TYR A 1 650 ? 7.847 20.559 0.360 1.00 85.69 650 TYR A CA 1
ATOM 5120 C C . TYR A 1 650 ? 9.192 20.728 1.081 1.00 85.69 650 TYR A C 1
ATOM 5122 O O . TYR A 1 650 ? 9.710 19.769 1.644 1.00 85.69 650 TYR A O 1
ATOM 5130 N N . GLU A 1 651 ? 9.768 21.933 1.097 1.00 87.81 651 GLU A N 1
ATOM 5131 C CA . GLU A 1 651 ? 11.027 22.195 1.807 1.00 87.81 651 GLU A CA 1
ATOM 5132 C C . GLU A 1 651 ? 10.851 22.388 3.314 1.00 87.81 651 GLU A C 1
ATOM 5134 O O . GLU A 1 651 ? 11.774 22.090 4.069 1.00 87.81 651 GLU A O 1
ATOM 5139 N N . ALA A 1 652 ? 9.684 22.850 3.775 1.00 84.56 652 ALA A N 1
ATOM 5140 C CA . ALA A 1 652 ? 9.429 23.168 5.180 1.00 84.56 652 ALA A CA 1
ATOM 5141 C C . ALA A 1 652 ? 9.788 22.052 6.192 1.00 84.56 652 ALA A C 1
ATOM 5143 O O . ALA A 1 652 ? 10.410 22.391 7.201 1.00 84.56 652 ALA A O 1
ATOM 5144 N N . PRO A 1 653 ? 9.503 20.753 5.953 1.00 83.81 653 PRO A N 1
ATOM 5145 C CA . PRO 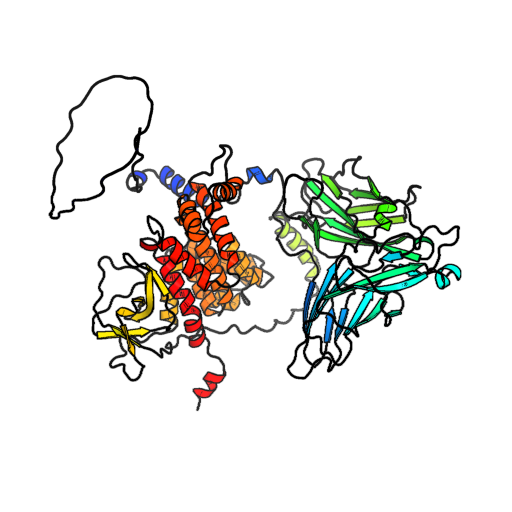A 1 653 ? 9.894 19.668 6.862 1.00 83.81 653 PRO A CA 1
ATOM 5146 C C . PRO A 1 653 ? 11.407 19.409 6.932 1.00 83.81 653 PRO A C 1
ATOM 5148 O O . PRO A 1 653 ? 11.878 18.800 7.889 1.00 83.81 653 PRO A O 1
ATOM 5151 N N . HIS A 1 654 ? 12.168 19.854 5.925 1.00 80.81 654 HIS A N 1
ATOM 5152 C CA . HIS A 1 654 ? 13.603 19.572 5.764 1.00 80.81 654 HIS A CA 1
ATOM 5153 C C . HIS A 1 654 ? 14.499 20.779 6.071 1.00 80.81 654 HIS A C 1
ATOM 5155 O O . HIS A 1 654 ? 15.724 20.684 5.949 1.00 80.81 654 HIS A O 1
ATOM 5161 N N . LYS A 1 655 ? 13.912 21.923 6.450 1.00 81.81 655 LYS A N 1
ATOM 5162 C CA . LYS A 1 655 ? 14.650 23.133 6.838 1.00 81.81 655 LYS A CA 1
ATOM 5163 C C . LYS A 1 655 ? 15.394 22.885 8.152 1.00 81.81 655 LYS A C 1
ATOM 5165 O O . LYS A 1 655 ? 14.811 22.462 9.147 1.00 81.81 655 LYS A O 1
ATOM 5170 N N . GLY A 1 656 ? 16.700 23.146 8.147 1.00 73.88 656 GLY A N 1
ATOM 5171 C CA . GLY A 1 656 ? 17.538 23.058 9.339 1.00 73.88 656 GLY A CA 1
ATOM 5172 C C . GLY A 1 656 ? 17.273 24.204 10.319 1.00 73.88 656 GLY A C 1
ATOM 5173 O O . GLY A 1 656 ? 16.465 25.096 10.063 1.00 73.88 656 GLY A O 1
ATOM 5174 N N . LYS A 1 657 ? 18.031 24.234 11.423 1.00 70.44 657 LYS A N 1
ATOM 5175 C CA . LYS A 1 657 ? 17.932 25.266 12.480 1.00 70.44 657 LYS A CA 1
ATOM 5176 C C . LYS A 1 657 ? 18.065 26.713 11.966 1.00 70.44 657 LYS A C 1
ATOM 5178 O O . LYS A 1 657 ? 17.612 27.631 12.637 1.00 70.44 657 LYS A O 1
ATOM 5183 N N . ASN A 1 658 ? 18.645 26.900 10.780 1.00 71.06 658 ASN A N 1
ATOM 5184 C CA . ASN A 1 658 ? 18.869 28.196 10.138 1.00 71.06 658 ASN A CA 1
ATOM 5185 C C . ASN A 1 658 ? 17.693 28.652 9.242 1.00 71.06 658 ASN A C 1
ATOM 5187 O O . ASN A 1 658 ? 17.784 29.707 8.626 1.00 71.06 658 ASN A O 1
ATOM 5191 N N . GLY A 1 659 ? 16.616 27.865 9.114 1.00 72.06 659 GLY A N 1
ATOM 5192 C CA . GLY A 1 659 ? 15.462 28.189 8.260 1.00 72.06 659 GLY A CA 1
ATOM 5193 C C . GLY A 1 659 ? 15.617 27.827 6.774 1.00 72.06 659 GLY A C 1
ATOM 5194 O O . GLY A 1 659 ? 14.690 28.042 5.995 1.00 72.06 659 GLY A O 1
ATOM 5195 N N . GLU A 1 660 ? 16.739 27.226 6.378 1.00 75.62 660 GLU A N 1
ATOM 5196 C CA . GLU A 1 660 ? 17.008 26.754 5.013 1.00 75.62 660 GLU A CA 1
ATOM 5197 C C . GLU A 1 660 ? 17.262 25.240 4.978 1.00 75.62 660 GLU A C 1
ATOM 5199 O O . GLU A 1 660 ? 17.729 24.648 5.955 1.00 75.62 660 GLU A O 1
ATOM 5204 N N . VAL A 1 661 ? 16.967 24.599 3.844 1.00 79.31 661 VAL A N 1
ATOM 5205 C CA . VAL A 1 661 ? 17.385 23.213 3.574 1.00 79.31 661 VAL A CA 1
ATOM 5206 C C . VAL A 1 661 ? 18.849 23.242 3.135 1.00 79.31 661 VAL A C 1
ATOM 5208 O O . VAL A 1 661 ? 19.204 23.983 2.220 1.00 79.31 661 VAL A O 1
ATOM 5211 N N . GLY A 1 662 ? 19.710 22.434 3.758 1.00 76.31 662 GLY A N 1
ATOM 5212 C CA . GLY A 1 662 ? 21.105 22.314 3.323 1.00 76.31 662 GLY A CA 1
ATOM 5213 C C . GLY A 1 662 ? 21.200 21.772 1.892 1.00 76.31 662 GLY A C 1
ATOM 5214 O O . GLY A 1 662 ? 20.413 20.910 1.504 1.00 76.31 662 GLY A O 1
ATOM 5215 N N . THR A 1 663 ? 22.175 22.229 1.104 1.00 72.94 663 THR A N 1
ATOM 5216 C CA . THR A 1 663 ? 22.379 21.783 -0.293 1.00 72.94 663 THR A CA 1
ATOM 5217 C C . THR A 1 663 ? 22.488 20.259 -0.413 1.00 72.94 663 THR A C 1
ATOM 5219 O O . THR A 1 663 ? 21.861 19.664 -1.285 1.00 72.94 663 THR A O 1
ATOM 5222 N N . GLU A 1 664 ? 23.196 19.628 0.524 1.00 69.88 664 GLU A N 1
ATOM 5223 C CA . GLU A 1 664 ? 23.335 18.172 0.678 1.00 69.88 664 GLU A CA 1
ATOM 5224 C C . GLU A 1 664 ? 22.037 17.440 1.072 1.00 69.88 664 GLU A C 1
ATOM 5226 O O . GLU A 1 664 ? 21.915 16.235 0.858 1.00 69.88 664 GLU A O 1
ATOM 5231 N N . ALA A 1 665 ? 21.048 18.148 1.624 1.00 80.50 665 ALA A N 1
ATOM 5232 C CA . ALA A 1 665 ? 19.749 17.605 2.020 1.00 80.50 665 ALA A CA 1
ATOM 5233 C C . ALA A 1 665 ? 18.644 17.830 0.969 1.00 80.50 665 ALA A C 1
ATOM 5235 O O . ALA A 1 665 ? 17.554 17.280 1.117 1.00 80.50 665 ALA A O 1
ATOM 5236 N N . MET A 1 666 ? 18.912 18.582 -0.109 1.00 84.38 666 MET A N 1
ATOM 5237 C CA . MET A 1 666 ? 17.930 18.919 -1.159 1.00 84.38 666 MET A CA 1
ATOM 5238 C C . MET A 1 666 ? 17.315 17.708 -1.872 1.00 84.38 666 MET A C 1
ATOM 5240 O O . MET A 1 666 ? 16.244 17.829 -2.462 1.00 84.38 666 MET A O 1
ATOM 5244 N N . TRP A 1 667 ? 17.950 16.535 -1.805 1.00 83.38 667 TRP A N 1
ATOM 5245 C CA . TRP A 1 667 ? 17.374 15.302 -2.341 1.00 83.38 667 TRP A CA 1
ATOM 5246 C C . TRP A 1 667 ? 16.132 14.834 -1.565 1.00 83.38 667 TRP A C 1
ATOM 5248 O O . TRP A 1 667 ? 15.329 14.096 -2.121 1.00 83.38 667 TRP A O 1
ATOM 5258 N N . LYS A 1 668 ? 15.934 15.265 -0.311 1.00 85.62 668 LYS A N 1
ATOM 5259 C CA . LYS A 1 668 ? 14.767 14.885 0.502 1.00 85.62 668 LYS A CA 1
ATOM 5260 C C . LYS A 1 668 ? 13.454 15.522 0.007 1.00 85.62 668 LYS A C 1
ATOM 5262 O O . LYS A 1 668 ? 12.573 14.758 -0.375 1.00 85.62 668 LYS A O 1
ATOM 5267 N N . PRO A 1 669 ? 13.313 16.864 -0.114 1.00 87.81 669 PRO A N 1
ATOM 5268 C CA . PRO A 1 669 ? 12.123 17.462 -0.729 1.00 87.81 669 PRO A CA 1
ATOM 5269 C C . PRO A 1 669 ? 11.957 17.041 -2.199 1.00 87.81 669 PRO A C 1
ATOM 5271 O O . PRO A 1 669 ? 10.833 16.874 -2.663 1.00 87.81 669 PRO A O 1
ATOM 5274 N N . ALA A 1 670 ? 13.061 16.791 -2.919 1.00 88.19 670 ALA A N 1
ATOM 5275 C CA . ALA A 1 670 ? 13.020 16.221 -4.266 1.00 88.19 670 ALA A CA 1
ATOM 5276 C C . ALA A 1 670 ? 12.397 14.813 -4.291 1.00 88.19 670 ALA A C 1
ATOM 5278 O O . ALA A 1 670 ? 11.597 14.514 -5.177 1.00 88.19 670 ALA A O 1
ATOM 5279 N N . TYR A 1 671 ? 12.748 13.957 -3.325 1.00 89.19 671 TYR A N 1
ATOM 5280 C CA . TYR A 1 671 ? 12.196 12.612 -3.181 1.00 89.19 671 TYR A CA 1
ATOM 5281 C C . TYR A 1 671 ? 10.709 12.671 -2.841 1.00 89.19 671 TYR A C 1
ATOM 5283 O O . TYR A 1 671 ? 9.914 12.059 -3.547 1.00 89.19 671 TYR A O 1
ATOM 5291 N N . ASP A 1 672 ? 10.328 13.459 -1.834 1.00 88.62 672 ASP A N 1
ATOM 5292 C CA . ASP A 1 672 ? 8.932 13.598 -1.408 1.00 88.62 672 ASP A CA 1
ATOM 5293 C C . ASP A 1 672 ? 8.048 14.125 -2.549 1.00 88.62 672 ASP A C 1
ATOM 5295 O O . ASP A 1 672 ? 6.957 13.598 -2.784 1.00 88.62 672 ASP A O 1
ATOM 5299 N N . PHE A 1 673 ? 8.542 15.105 -3.317 1.00 92.12 673 PHE A N 1
ATOM 5300 C CA . PHE A 1 673 ? 7.863 15.605 -4.511 1.00 92.12 673 PHE A CA 1
ATOM 5301 C C . PHE A 1 673 ? 7.695 14.516 -5.582 1.00 92.12 673 PHE A C 1
ATOM 5303 O O . PHE A 1 673 ? 6.572 14.278 -6.022 1.00 92.12 673 PHE A O 1
ATOM 5310 N N . ILE A 1 674 ? 8.772 13.841 -6.004 1.00 89.81 674 ILE A N 1
ATOM 5311 C CA . ILE A 1 674 ? 8.702 12.849 -7.095 1.00 89.81 674 ILE A CA 1
ATOM 5312 C C . ILE A 1 674 ? 7.888 11.619 -6.668 1.00 89.81 674 ILE A C 1
ATOM 5314 O O . ILE A 1 674 ? 7.123 11.087 -7.471 1.00 89.81 674 ILE A O 1
ATOM 5318 N N . TYR A 1 675 ? 7.992 11.192 -5.408 1.00 89.19 675 TYR A N 1
ATOM 5319 C CA . TYR A 1 675 ? 7.197 10.102 -4.843 1.00 89.19 675 TYR A CA 1
ATOM 5320 C C . TYR A 1 675 ? 5.698 10.441 -4.850 1.00 89.19 675 TYR A C 1
ATOM 5322 O O . TYR A 1 675 ? 4.889 9.674 -5.385 1.00 89.19 675 TYR A O 1
ATOM 5330 N N . THR A 1 676 ? 5.329 11.627 -4.351 1.00 89.19 676 THR A N 1
ATOM 5331 C CA . THR A 1 676 ? 3.938 12.118 -4.366 1.00 89.19 676 THR A CA 1
ATOM 5332 C C . THR A 1 676 ? 3.415 12.249 -5.796 1.00 89.19 676 THR A C 1
ATOM 5334 O O . THR A 1 676 ? 2.344 11.736 -6.107 1.00 89.19 676 THR A O 1
ATOM 5337 N N . TRP A 1 677 ? 4.207 12.843 -6.694 1.00 89.44 677 TRP A N 1
ATOM 5338 C CA . TRP A 1 677 ? 3.877 12.983 -8.112 1.00 89.44 677 TRP A CA 1
ATOM 5339 C C . TRP A 1 677 ? 3.664 11.622 -8.797 1.00 89.44 677 TRP A C 1
ATOM 5341 O O . TRP A 1 677 ? 2.694 11.454 -9.534 1.00 89.44 677 TRP A O 1
ATOM 5351 N N . SER A 1 678 ? 4.506 10.624 -8.502 1.00 87.06 678 SER A N 1
ATOM 5352 C CA . SER A 1 678 ? 4.365 9.272 -9.059 1.00 87.06 678 SER A CA 1
ATOM 5353 C C . SER A 1 678 ? 3.121 8.535 -8.551 1.00 87.06 678 SER A C 1
ATOM 5355 O O . SER A 1 678 ? 2.519 7.774 -9.303 1.00 87.06 678 SER A O 1
ATOM 5357 N N . SER A 1 679 ? 2.680 8.812 -7.318 1.00 84.88 679 SER A N 1
ATOM 5358 C CA . SER A 1 679 ? 1.480 8.196 -6.730 1.00 84.88 679 SER A CA 1
ATOM 5359 C C . SER A 1 679 ? 0.187 8.538 -7.489 1.00 84.88 679 SER A C 1
ATOM 5361 O O . SER A 1 679 ? -0.784 7.792 -7.398 1.00 84.88 679 SER A O 1
ATOM 5363 N N . HIS A 1 680 ? 0.160 9.620 -8.280 1.00 82.44 680 HIS A N 1
ATOM 5364 C CA . HIS A 1 680 ? -0.994 9.968 -9.124 1.00 82.44 680 HIS A CA 1
ATOM 5365 C C . HIS A 1 680 ? -1.246 8.983 -10.281 1.00 82.44 680 HIS A C 1
ATOM 5367 O O . HIS A 1 680 ? -2.339 8.985 -10.841 1.00 82.44 680 HIS A O 1
ATOM 5373 N N . TYR A 1 681 ? -0.264 8.148 -10.634 1.00 78.31 681 TYR A N 1
ATOM 5374 C CA . TYR A 1 681 ? -0.352 7.174 -11.728 1.00 78.31 681 TYR A CA 1
ATOM 5375 C C . TYR A 1 681 ? -0.814 5.775 -11.262 1.00 78.31 681 TYR A C 1
ATOM 5377 O O . TYR A 1 681 ? -0.957 4.873 -12.088 1.00 78.31 681 TYR A O 1
ATOM 5385 N N . GLY A 1 682 ? -1.036 5.565 -9.957 1.00 78.94 682 GLY A N 1
ATOM 5386 C CA . GLY A 1 682 ? -1.385 4.251 -9.399 1.00 78.94 682 GLY A CA 1
ATOM 5387 C C . GLY A 1 682 ? -0.319 3.190 -9.703 1.00 78.94 682 GLY A C 1
ATOM 5388 O O . GLY A 1 682 ? 0.874 3.442 -9.546 1.00 78.94 682 GLY A O 1
ATOM 5389 N N . ASP A 1 683 ? -0.742 2.019 -10.186 1.00 73.81 683 ASP A N 1
ATOM 5390 C CA . ASP A 1 683 ? 0.155 0.934 -10.619 1.00 73.81 683 ASP A CA 1
ATOM 5391 C C . ASP A 1 683 ? 0.837 1.184 -11.990 1.00 73.81 683 ASP A C 1
ATOM 5393 O O . ASP A 1 683 ? 1.564 0.321 -12.487 1.00 73.81 683 ASP A O 1
ATOM 5397 N N . GLY A 1 684 ? 0.638 2.355 -12.615 1.00 83.12 684 GLY A N 1
ATOM 5398 C CA . GLY A 1 684 ? 1.153 2.747 -13.938 1.00 83.12 684 GLY A CA 1
ATOM 5399 C C . GLY A 1 684 ? 2.668 2.999 -14.014 1.00 83.12 684 GLY A C 1
ATOM 5400 O O . GLY A 1 684 ? 3.112 4.032 -14.516 1.00 83.12 684 GLY A O 1
ATOM 5401 N N . TYR A 1 685 ? 3.489 2.067 -13.522 1.00 85.94 685 TYR A N 1
ATOM 5402 C CA . TYR A 1 685 ? 4.945 2.225 -13.394 1.00 85.94 685 TYR A CA 1
ATOM 5403 C C . TYR A 1 685 ? 5.664 2.516 -14.728 1.00 85.94 685 TYR A C 1
ATOM 5405 O O . TYR A 1 685 ? 6.687 3.205 -14.729 1.00 85.94 685 TYR A O 1
ATOM 5413 N N . ARG A 1 686 ? 5.139 2.041 -15.872 1.00 88.69 686 ARG A N 1
ATOM 5414 C CA . ARG A 1 686 ? 5.681 2.371 -17.207 1.00 88.69 686 ARG A CA 1
ATOM 5415 C C . ARG A 1 686 ? 5.540 3.860 -17.511 1.00 88.69 686 ARG A C 1
ATOM 5417 O O . ARG A 1 686 ? 6.516 4.499 -17.908 1.00 88.69 686 ARG A O 1
ATOM 5424 N N . ASP A 1 687 ? 4.350 4.406 -17.282 1.00 89.31 687 ASP A N 1
ATOM 5425 C CA . ASP A 1 687 ? 4.006 5.794 -17.579 1.00 89.31 687 ASP A CA 1
ATOM 5426 C C . ASP A 1 687 ? 4.725 6.762 -16.639 1.00 89.31 687 ASP A C 1
ATOM 5428 O O . ASP A 1 687 ? 5.325 7.722 -17.119 1.00 89.31 687 ASP A O 1
ATOM 5432 N N . VAL A 1 688 ? 4.807 6.445 -15.337 1.00 90.81 688 VAL A N 1
ATOM 5433 C CA . VAL A 1 688 ? 5.639 7.181 -14.360 1.00 90.81 688 VAL A CA 1
ATOM 5434 C C . VAL A 1 688 ? 7.065 7.360 -14.878 1.00 90.81 688 VAL A C 1
ATOM 5436 O O . VAL A 1 688 ? 7.599 8.469 -14.885 1.00 90.81 688 VAL A O 1
ATOM 5439 N N . LEU A 1 689 ? 7.701 6.270 -15.316 1.00 91.25 689 LEU A N 1
ATOM 5440 C CA . LEU A 1 689 ? 9.094 6.287 -15.759 1.00 91.25 689 LEU A CA 1
ATOM 5441 C C . LEU A 1 689 ? 9.260 7.011 -17.103 1.00 91.25 689 LEU A C 1
ATOM 5443 O O . LEU A 1 689 ? 10.245 7.729 -17.298 1.00 91.25 689 LEU A O 1
ATOM 5447 N N . GLN A 1 690 ? 8.301 6.858 -18.019 1.00 91.06 690 GLN A N 1
ATOM 5448 C CA . GLN A 1 690 ? 8.308 7.513 -19.326 1.00 91.06 690 GLN A CA 1
ATOM 5449 C C . GLN A 1 690 ? 8.068 9.029 -19.210 1.00 91.06 690 GLN A C 1
ATOM 5451 O O . GLN A 1 690 ? 8.793 9.803 -19.844 1.00 91.06 690 GLN A O 1
ATOM 5456 N N . ASP A 1 691 ? 7.121 9.479 -18.388 1.00 90.75 691 ASP A N 1
ATOM 5457 C CA . ASP A 1 691 ? 6.870 10.906 -18.165 1.00 90.75 691 ASP A CA 1
ATOM 5458 C C . ASP A 1 691 ? 7.965 11.562 -17.319 1.00 90.75 691 ASP A C 1
ATOM 5460 O O . ASP A 1 691 ? 8.369 12.684 -17.633 1.00 90.75 691 ASP A O 1
ATOM 5464 N N . LEU A 1 692 ? 8.526 10.867 -16.321 1.00 90.62 692 LEU A N 1
ATOM 5465 C CA . LEU A 1 692 ? 9.669 11.368 -15.550 1.00 90.62 692 LEU A CA 1
ATOM 5466 C C . LEU A 1 692 ? 10.890 11.580 -16.453 1.00 90.62 692 LEU A C 1
ATOM 5468 O O . LEU A 1 692 ? 11.534 12.629 -16.385 1.00 90.62 692 LEU A O 1
ATOM 5472 N N . HIS A 1 693 ? 11.173 10.631 -17.355 1.00 90.19 693 HIS A N 1
ATOM 5473 C CA . HIS A 1 693 ? 12.210 10.784 -18.380 1.00 90.19 693 HIS A CA 1
ATOM 5474 C C . HIS A 1 693 ? 11.945 12.010 -19.257 1.00 90.19 693 HIS A C 1
ATOM 5476 O O . HIS A 1 693 ? 12.802 12.891 -19.344 1.00 90.19 693 HIS A O 1
ATOM 5482 N N . LEU A 1 694 ? 10.732 12.142 -19.809 1.00 89.25 694 LEU A N 1
ATOM 5483 C CA . LEU A 1 694 ? 10.346 13.287 -20.639 1.00 89.25 694 LEU A CA 1
ATOM 5484 C C . LEU A 1 694 ? 10.361 14.624 -19.886 1.00 89.25 694 LEU A C 1
ATOM 5486 O O . LEU A 1 694 ? 10.567 15.662 -20.514 1.00 89.25 694 LEU A O 1
ATOM 5490 N N . ALA A 1 695 ? 10.123 14.642 -18.575 1.00 88.94 695 ALA A N 1
ATOM 5491 C CA . ALA A 1 695 ? 10.177 15.845 -17.752 1.00 88.94 695 ALA A CA 1
ATOM 5492 C C . ALA A 1 695 ? 11.627 16.284 -17.478 1.00 88.94 695 ALA A C 1
ATOM 5494 O O . ALA A 1 695 ? 11.951 17.464 -17.639 1.00 88.94 695 ALA A O 1
ATOM 5495 N N . LEU A 1 696 ? 12.521 15.337 -17.175 1.00 87.94 696 LEU A N 1
ATOM 5496 C CA . LEU A 1 696 ? 13.962 15.577 -17.031 1.00 87.94 696 LEU A CA 1
ATOM 5497 C C . LEU A 1 696 ? 14.613 16.004 -18.363 1.00 87.94 696 LEU A C 1
ATOM 5499 O O . LEU A 1 696 ? 15.453 16.905 -18.386 1.00 87.94 696 LEU A O 1
ATOM 5503 N N . ASP A 1 697 ? 14.177 15.422 -19.484 1.00 85.44 697 ASP A N 1
ATOM 5504 C CA . ASP A 1 697 ? 14.577 15.806 -20.847 1.00 85.44 697 ASP A CA 1
ATOM 5505 C C . ASP A 1 697 ? 14.159 17.251 -21.208 1.00 85.44 697 ASP A C 1
ATOM 5507 O O . ASP A 1 697 ? 14.821 17.903 -22.018 1.00 85.44 697 ASP A O 1
ATOM 5511 N N . LYS A 1 698 ? 13.084 17.781 -20.600 1.00 84.88 698 LYS A N 1
ATOM 5512 C CA . LYS A 1 698 ? 12.589 19.165 -20.786 1.00 84.88 698 LYS A CA 1
ATOM 5513 C C . LYS A 1 698 ? 13.286 20.200 -19.883 1.00 84.88 698 LYS A C 1
ATOM 5515 O O . LYS A 1 698 ? 12.941 21.388 -19.934 1.00 84.88 698 LYS A O 1
ATOM 5520 N N . MET A 1 699 ? 14.239 19.808 -19.034 1.00 84.88 699 MET A N 1
ATOM 5521 C CA . MET A 1 699 ? 14.979 20.752 -18.182 1.00 84.88 699 MET A CA 1
ATOM 5522 C C . MET A 1 699 ? 15.919 21.663 -18.998 1.00 84.88 699 MET A C 1
ATOM 5524 O O . MET A 1 699 ? 16.360 21.305 -20.086 1.00 84.88 699 MET A O 1
ATOM 5528 N N . LYS A 1 700 ? 16.254 22.851 -18.468 1.00 79.38 700 LYS A N 1
ATOM 5529 C CA . LYS A 1 700 ? 17.151 23.849 -19.094 1.00 79.38 700 LYS A CA 1
ATOM 5530 C C . LYS A 1 700 ? 18.534 23.250 -19.380 1.00 79.38 700 LYS A C 1
ATOM 5532 O O . LYS A 1 700 ? 19.121 23.510 -20.424 1.00 79.38 700 LYS A O 1
ATOM 5537 N N . SER A 1 701 ? 19.009 22.404 -18.466 1.00 76.94 701 SER A N 1
ATOM 5538 C CA . SER A 1 701 ? 20.111 21.464 -18.686 1.00 76.94 701 SER A CA 1
ATOM 5539 C C . SER A 1 701 ? 19.601 20.038 -18.411 1.00 76.94 701 SER A C 1
ATOM 5541 O O . SER A 1 701 ? 19.425 19.683 -17.238 1.00 76.94 701 SER A O 1
ATOM 5543 N N . PRO A 1 702 ? 19.272 19.238 -19.442 1.00 73.19 702 PRO A N 1
ATOM 5544 C CA . PRO A 1 702 ? 18.664 17.920 -19.259 1.00 73.19 702 PRO A CA 1
ATOM 5545 C C . PRO A 1 702 ? 19.676 16.900 -18.720 1.00 73.19 702 PRO A C 1
ATOM 5547 O O . PRO A 1 702 ? 20.659 16.555 -19.382 1.00 73.19 702 PRO A O 1
ATOM 5550 N N . ILE A 1 703 ? 19.422 16.418 -17.499 1.00 74.50 703 ILE A N 1
ATOM 5551 C CA . ILE A 1 703 ? 20.311 15.513 -16.745 1.00 74.50 703 ILE A CA 1
ATOM 5552 C C . ILE A 1 703 ? 20.491 14.182 -17.492 1.00 74.50 703 ILE A C 1
ATOM 5554 O O . ILE A 1 703 ? 21.609 13.677 -17.608 1.00 74.50 703 ILE A O 1
ATOM 5558 N N . THR A 1 704 ? 19.418 13.701 -18.122 1.00 71.12 704 THR A N 1
ATOM 5559 C CA . THR A 1 704 ? 19.335 12.543 -19.034 1.00 71.12 704 THR A CA 1
ATOM 5560 C C . THR A 1 704 ? 20.396 12.501 -20.140 1.00 71.12 704 THR A C 1
ATOM 5562 O O . THR A 1 704 ? 20.703 11.419 -20.649 1.00 71.12 704 THR A O 1
ATOM 5565 N N . ARG A 1 705 ? 20.985 13.643 -20.539 1.00 69.62 705 ARG A N 1
ATOM 5566 C CA . ARG A 1 705 ? 22.078 13.658 -21.526 1.00 69.62 705 ARG A CA 1
ATOM 5567 C C . ARG A 1 705 ? 23.333 12.964 -21.006 1.00 69.62 705 ARG A C 1
ATOM 5569 O O . ARG A 1 705 ? 23.962 12.246 -21.785 1.00 69.62 705 ARG A O 1
ATOM 5576 N N . HIS A 1 706 ? 23.635 13.158 -19.723 1.00 67.00 706 HIS A N 1
ATOM 5577 C CA . HIS A 1 706 ? 24.782 12.592 -19.012 1.00 67.00 706 HIS A CA 1
ATOM 5578 C C . HIS A 1 706 ? 24.375 11.304 -18.279 1.00 67.00 706 HIS A C 1
ATOM 5580 O O . HIS A 1 706 ? 24.990 10.252 -18.452 1.00 67.00 706 HIS A O 1
ATOM 5586 N N . TRP A 1 707 ? 23.269 11.351 -17.532 1.00 73.69 707 TRP A N 1
ATOM 5587 C CA . TRP A 1 707 ? 22.722 10.225 -16.781 1.00 73.69 707 TRP A CA 1
ATOM 5588 C C . TRP A 1 707 ? 21.822 9.348 -17.665 1.00 73.69 707 TRP A C 1
ATOM 5590 O O . TRP A 1 707 ? 20.593 9.348 -17.587 1.00 73.69 707 TRP A O 1
ATOM 5600 N N . ARG A 1 708 ? 22.454 8.570 -18.551 1.00 81.44 708 ARG A N 1
ATOM 5601 C CA . ARG A 1 708 ? 21.752 7.709 -19.520 1.00 81.44 708 ARG A CA 1
ATOM 5602 C C . ARG A 1 708 ? 21.054 6.487 -18.912 1.00 81.44 708 ARG A C 1
ATOM 5604 O O . ARG A 1 708 ? 20.264 5.855 -19.608 1.00 81.44 708 ARG A O 1
ATOM 5611 N N . GLN A 1 709 ? 21.275 6.175 -17.632 1.00 85.88 709 GLN A N 1
ATOM 5612 C CA . GLN A 1 709 ? 20.746 4.958 -16.995 1.00 85.88 709 GLN A CA 1
ATOM 5613 C C . GLN A 1 709 ? 19.216 4.915 -16.986 1.00 85.88 709 GLN A C 1
ATOM 5615 O O . GLN A 1 709 ? 18.641 3.862 -17.233 1.00 85.88 709 GLN A O 1
ATOM 5620 N N . LEU A 1 710 ? 18.562 6.070 -16.831 1.00 86.81 710 LEU A N 1
ATOM 5621 C CA . LEU A 1 710 ? 17.108 6.202 -16.948 1.00 86.81 710 LEU A CA 1
ATOM 5622 C C . LEU A 1 710 ? 16.576 5.730 -18.317 1.00 86.81 710 LEU A C 1
ATOM 5624 O O . LEU A 1 710 ? 15.494 5.163 -18.407 1.00 86.81 710 LEU A O 1
ATOM 5628 N N . THR A 1 711 ? 17.358 5.907 -19.389 1.00 88.25 711 THR A N 1
ATOM 5629 C CA . THR A 1 711 ? 17.002 5.417 -20.736 1.00 88.25 711 THR A CA 1
ATOM 5630 C C . THR A 1 711 ? 17.129 3.892 -20.820 1.00 88.25 711 THR A C 1
ATOM 5632 O O . THR A 1 711 ? 16.294 3.241 -21.438 1.00 88.25 711 THR A O 1
ATOM 5635 N N . GLY A 1 712 ? 18.128 3.309 -20.150 1.00 90.38 712 GLY A N 1
ATOM 5636 C CA . GLY A 1 712 ? 18.254 1.857 -20.008 1.00 90.38 712 GLY A CA 1
ATOM 5637 C C . GLY A 1 712 ? 17.165 1.233 -19.127 1.00 90.38 712 GLY A C 1
ATOM 5638 O O . GLY A 1 712 ? 16.721 0.126 -19.411 1.00 90.38 712 GLY A O 1
ATOM 5639 N N . VAL A 1 713 ? 16.665 1.949 -18.113 1.00 92.38 713 VAL A N 1
ATOM 5640 C CA . VAL A 1 713 ? 15.508 1.498 -17.318 1.00 92.38 713 VAL A CA 1
ATOM 5641 C C . VAL A 1 713 ? 14.226 1.471 -18.155 1.00 92.38 713 VAL A C 1
ATOM 5643 O O . VAL A 1 713 ? 13.452 0.526 -18.032 1.00 92.38 713 VAL A O 1
ATOM 5646 N N . LEU A 1 714 ? 14.017 2.432 -19.064 1.00 91.19 714 LEU A N 1
ATOM 5647 C CA . LEU A 1 714 ? 12.914 2.337 -20.029 1.00 91.19 714 LEU A CA 1
ATOM 5648 C C . LEU A 1 714 ? 13.058 1.106 -20.934 1.00 91.19 714 LEU A C 1
ATOM 5650 O O . LEU A 1 714 ? 12.065 0.430 -21.186 1.00 91.19 714 LEU A O 1
ATOM 5654 N N . ILE A 1 715 ? 14.275 0.765 -21.374 1.00 92.19 715 ILE A N 1
ATOM 5655 C CA . ILE A 1 715 ? 14.511 -0.474 -22.133 1.00 92.19 715 ILE A CA 1
ATOM 5656 C C . ILE A 1 715 ? 14.132 -1.703 -21.297 1.00 92.19 715 ILE A C 1
ATOM 5658 O O . ILE A 1 715 ? 13.348 -2.513 -21.780 1.00 92.19 715 ILE A O 1
ATOM 5662 N N . LEU A 1 716 ? 14.621 -1.820 -20.053 1.00 93.00 716 LEU A N 1
ATOM 5663 C CA . LEU A 1 716 ? 14.253 -2.904 -19.129 1.00 93.00 716 LEU A CA 1
ATOM 5664 C C . LEU A 1 716 ? 12.736 -3.061 -19.044 1.00 93.00 716 LEU A C 1
ATOM 5666 O O . LEU A 1 716 ? 12.220 -4.128 -19.353 1.00 93.00 716 LEU A O 1
ATOM 5670 N N . VAL A 1 717 ? 12.037 -1.996 -18.660 1.00 91.81 717 VAL A N 1
ATOM 5671 C CA . VAL A 1 717 ? 10.603 -2.012 -18.345 1.00 91.81 717 VAL A CA 1
ATOM 5672 C C . VAL A 1 717 ? 9.734 -2.473 -19.515 1.00 91.81 717 VAL A C 1
ATOM 5674 O O . VAL A 1 717 ? 8.793 -3.231 -19.299 1.00 91.81 717 VAL A O 1
ATOM 5677 N N . ASN A 1 718 ? 10.073 -2.075 -20.742 1.00 90.88 718 ASN A N 1
ATOM 5678 C CA . ASN A 1 718 ? 9.368 -2.517 -21.950 1.00 90.88 718 ASN A CA 1
ATOM 5679 C C . ASN A 1 718 ? 9.847 -3.906 -22.441 1.00 90.88 718 ASN A C 1
ATOM 5681 O O . ASN A 1 718 ? 9.189 -4.520 -23.271 1.00 90.88 718 ASN A O 1
ATOM 5685 N N . CYS A 1 719 ? 10.973 -4.428 -21.933 1.00 91.06 719 CYS A N 1
ATOM 5686 C CA . CYS A 1 719 ? 11.490 -5.769 -22.247 1.00 91.06 719 CYS A CA 1
ATOM 5687 C C . CYS A 1 719 ? 11.119 -6.853 -21.219 1.00 91.06 719 CYS A C 1
ATOM 5689 O O . CYS A 1 719 ? 11.353 -8.028 -21.501 1.00 91.06 719 CYS A O 1
ATOM 5691 N N . MET A 1 720 ? 10.572 -6.505 -20.046 1.00 90.94 720 MET A N 1
ATOM 5692 C CA . MET A 1 720 ? 10.280 -7.479 -18.978 1.00 90.94 720 MET A CA 1
ATOM 5693 C C . MET A 1 720 ? 9.310 -8.576 -19.436 1.00 90.94 720 MET A C 1
ATOM 5695 O O . MET A 1 720 ? 9.594 -9.753 -19.226 1.00 90.94 720 MET A O 1
ATOM 5699 N N . ASP A 1 721 ? 8.227 -8.214 -20.128 1.00 88.88 721 ASP A N 1
ATOM 5700 C CA . ASP A 1 721 ? 7.225 -9.174 -20.618 1.00 88.88 721 ASP A CA 1
ATOM 5701 C C . ASP A 1 721 ? 7.800 -10.083 -21.715 1.00 88.88 721 ASP A C 1
ATOM 5703 O O . ASP A 1 721 ? 7.545 -11.286 -21.735 1.00 88.88 721 ASP A O 1
ATOM 5707 N N . ILE A 1 722 ? 8.628 -9.517 -22.600 1.00 89.19 722 ILE A N 1
ATOM 5708 C CA . ILE A 1 722 ? 9.311 -10.244 -23.679 1.00 89.19 722 ILE A CA 1
ATOM 5709 C C . ILE A 1 722 ? 10.298 -11.253 -23.085 1.00 89.19 722 ILE A C 1
ATOM 5711 O O . ILE A 1 722 ? 10.340 -12.403 -23.521 1.00 89.19 722 ILE A O 1
ATOM 5715 N N . LEU A 1 723 ? 11.059 -10.858 -22.057 1.00 90.25 723 LEU A N 1
ATOM 5716 C CA . LEU A 1 723 ? 11.921 -11.780 -21.323 1.00 90.25 723 LEU A CA 1
ATOM 5717 C C . LEU A 1 723 ? 11.090 -12.871 -20.636 1.00 90.25 723 LEU A C 1
ATOM 5719 O O . LEU A 1 723 ? 11.431 -14.044 -20.762 1.00 90.25 723 LEU A O 1
ATOM 5723 N N . ARG A 1 724 ? 9.991 -12.503 -19.961 1.00 89.88 724 ARG A N 1
ATOM 5724 C CA . ARG A 1 724 ? 9.103 -13.438 -19.255 1.00 89.88 724 ARG A CA 1
ATOM 5725 C C . ARG A 1 724 ? 8.573 -14.526 -20.186 1.00 89.88 724 ARG A C 1
ATOM 5727 O O . ARG A 1 724 ? 8.801 -15.702 -19.925 1.00 89.88 724 ARG A O 1
ATOM 5734 N N . ALA A 1 725 ? 7.945 -14.125 -21.291 1.00 87.50 725 ALA A N 1
ATOM 5735 C CA . ALA A 1 725 ? 7.314 -15.032 -22.248 1.00 87.50 725 ALA A CA 1
ATOM 5736 C C . ALA A 1 725 ? 8.297 -16.014 -22.912 1.00 87.50 725 ALA A C 1
ATOM 5738 O O . ALA A 1 725 ? 7.899 -17.107 -23.292 1.00 87.50 725 ALA A O 1
ATOM 5739 N N . ASN A 1 726 ? 9.579 -15.648 -23.045 1.00 88.06 726 ASN A N 1
ATOM 5740 C CA . ASN A 1 726 ? 10.588 -16.501 -23.685 1.00 88.06 726 ASN A CA 1
ATOM 5741 C C . ASN A 1 726 ? 11.429 -17.318 -22.683 1.00 88.06 726 ASN A C 1
ATOM 5743 O O . ASN A 1 726 ? 11.973 -18.357 -23.055 1.00 88.06 726 ASN A O 1
ATOM 5747 N N . ALA A 1 727 ? 11.564 -16.867 -21.429 1.00 86.81 727 ALA A N 1
ATOM 5748 C CA . ALA A 1 727 ? 12.346 -17.551 -20.392 1.00 86.81 727 ALA A CA 1
ATOM 5749 C C . ALA A 1 727 ? 11.515 -18.512 -19.519 1.00 86.81 727 ALA A C 1
ATOM 5751 O O . ALA A 1 727 ? 12.092 -19.414 -18.906 1.00 86.81 727 ALA A O 1
ATOM 5752 N N . PHE A 1 728 ? 10.191 -18.321 -19.468 1.00 87.06 728 PHE A N 1
ATOM 5753 C CA . PHE A 1 728 ? 9.240 -19.109 -18.679 1.00 87.06 728 PHE A CA 1
ATOM 5754 C C . PHE A 1 728 ? 8.028 -19.518 -19.547 1.00 87.06 728 PHE A C 1
ATOM 5756 O O . PHE A 1 728 ? 6.986 -18.861 -19.489 1.00 87.06 728 PHE A O 1
ATOM 5763 N N . PRO A 1 729 ? 8.147 -20.569 -20.380 1.00 69.12 729 PRO A N 1
ATOM 5764 C CA . PRO A 1 729 ? 7.023 -21.067 -21.172 1.00 69.12 729 PRO A CA 1
ATOM 5765 C C . PRO A 1 729 ? 5.913 -21.628 -20.272 1.00 69.12 729 PRO A C 1
ATOM 5767 O O . PRO A 1 729 ? 6.181 -22.191 -19.208 1.00 69.12 729 PRO A O 1
ATOM 5770 N N . THR A 1 730 ? 4.663 -21.527 -20.722 1.00 60.25 730 THR A N 1
ATOM 5771 C CA . THR A 1 730 ? 3.556 -22.312 -20.161 1.00 60.25 730 THR A CA 1
ATOM 5772 C C . THR A 1 730 ? 3.596 -23.744 -20.701 1.00 60.25 730 THR A C 1
ATOM 5774 O O . THR A 1 730 ? 4.081 -24.000 -21.804 1.00 60.25 730 THR A O 1
ATOM 5777 N N . THR A 1 731 ? 3.066 -24.696 -19.930 1.00 51.78 731 THR A N 1
ATOM 5778 C CA . THR A 1 731 ? 3.094 -26.140 -20.245 1.00 51.78 731 THR A CA 1
ATOM 5779 C C . THR A 1 731 ? 2.451 -26.505 -21.586 1.00 51.78 731 THR A C 1
ATOM 5781 O O . THR A 1 731 ? 2.808 -27.519 -22.184 1.00 51.78 731 THR A O 1
ATOM 5784 N N . ASP A 1 732 ? 1.552 -25.663 -22.093 1.00 43.16 732 ASP A N 1
ATOM 5785 C CA . ASP A 1 732 ? 0.836 -25.870 -23.355 1.00 43.16 732 ASP A CA 1
ATOM 5786 C C . ASP A 1 732 ? 1.749 -25.723 -24.590 1.00 43.16 732 ASP A C 1
ATOM 5788 O O . ASP A 1 732 ? 1.451 -26.278 -25.650 1.00 43.16 732 ASP A O 1
ATOM 5792 N N . GLU A 1 733 ? 2.875 -25.002 -24.481 1.00 43.94 733 GLU A N 1
ATOM 5793 C CA . GLU A 1 733 ? 3.879 -24.941 -25.556 1.00 43.94 733 GLU A CA 1
ATOM 5794 C C . GLU A 1 733 ? 4.853 -26.125 -25.523 1.00 43.94 733 GLU A C 1
ATOM 5796 O O . GLU A 1 733 ? 5.361 -26.522 -26.571 1.00 43.94 733 GLU A O 1
ATOM 5801 N N . GLU A 1 734 ? 5.071 -26.752 -24.362 1.00 40.84 734 GLU A N 1
ATOM 5802 C CA . GLU A 1 734 ? 5.917 -27.951 -24.273 1.00 40.84 734 GLU A CA 1
ATOM 5803 C C . GLU A 1 734 ? 5.256 -29.158 -24.961 1.00 40.84 734 GLU A C 1
ATOM 5805 O O . GLU A 1 734 ? 5.954 -29.968 -25.566 1.00 40.84 734 GLU A O 1
ATOM 5810 N N . GLN A 1 735 ? 3.918 -29.228 -24.995 1.00 34.09 735 GLN A N 1
ATOM 5811 C CA . GLN A 1 735 ? 3.194 -30.233 -25.790 1.00 34.09 735 GLN A CA 1
ATOM 5812 C C . GLN A 1 735 ? 3.291 -29.998 -27.309 1.00 34.09 735 GLN A C 1
ATOM 5814 O O . GLN A 1 735 ? 3.324 -30.960 -28.071 1.00 34.09 735 GLN A O 1
ATOM 5819 N N . LYS A 1 736 ? 3.380 -28.741 -27.767 1.00 38.91 736 LYS A N 1
ATOM 5820 C CA . LYS A 1 736 ? 3.465 -28.392 -29.203 1.00 38.91 736 LYS A CA 1
ATOM 5821 C C . LYS A 1 736 ? 4.854 -28.563 -29.819 1.00 38.91 736 LYS A C 1
ATOM 5823 O O . LYS A 1 736 ? 4.975 -28.518 -31.036 1.00 38.91 736 LYS A O 1
ATOM 5828 N N . HIS A 1 737 ? 5.884 -28.755 -28.999 1.00 39.84 737 HIS A N 1
ATOM 5829 C CA . HIS A 1 737 ? 7.235 -29.113 -29.444 1.00 39.84 737 HIS A CA 1
ATOM 5830 C C . HIS A 1 737 ? 7.547 -30.617 -29.294 1.00 39.84 737 HIS A C 1
ATOM 5832 O O . HIS A 1 737 ? 8.694 -31.024 -29.472 1.00 39.84 737 HIS A O 1
ATOM 5838 N N . LEU A 1 738 ? 6.532 -31.432 -28.981 1.00 36.81 738 LEU A N 1
ATOM 5839 C CA . LEU A 1 738 ? 6.605 -32.889 -28.809 1.00 36.81 738 LEU A CA 1
ATOM 5840 C C . LEU A 1 738 ? 5.632 -33.655 -29.739 1.00 36.81 738 LEU A C 1
ATOM 5842 O O . LEU A 1 738 ? 5.336 -34.824 -29.491 1.00 36.81 738 LEU A O 1
ATOM 5846 N N . GLN A 1 739 ? 5.163 -32.999 -30.809 1.00 30.05 739 GLN A N 1
ATOM 5847 C CA . GLN A 1 739 ? 4.405 -33.569 -31.933 1.00 30.05 739 GLN A CA 1
ATOM 5848 C C . GLN A 1 739 ? 5.077 -33.203 -33.260 1.00 30.05 739 GLN A C 1
ATOM 5850 O O . GLN A 1 739 ? 5.616 -32.075 -33.337 1.00 30.05 739 GLN A O 1
#

Radius of gyration: 34.93 Å; Cα contacts (8 Å, |Δi|>4): 1210; chains: 1; bounding box: 98×101×90 Å

Secondary structure (DSSP, 8-state):
-----------------------------------------PPPP----GGGGGS-HHHHHHHHHHHHHHTTTT--TTGGGGS-PPP-----S-EEEEEE-TT-EEEEPTTSS-EEEE-TTSS-TT--EEEEEEEESSPPTTS-SSSEEE-SPEEEEEES----SSPEEEEEE-SEEE-SSHHHHHHEEEEEEEESSTT---EE-S-EEEETTEEEEEE-S--SEEEEEEEEEES---TT--SGGGTEEEEEEEEEEE-SSB-SEEEEEEEEESSS---SEEEE--TT-TT--PPPEEEEEEEEEEEEE-S---EEEEEEEESSSEE--TTTSEEEE-HHHHHT---B--EEEEEE-SS------EEEEEEEETT--EEEEEEEEPPPBPPPTTHHHHHHHHHHHHHTTS-PPPPPPP---PPPP---B----EEEEESS-B--SS--TTB--B-TT-EEEEEEEEEEEEE-SSSEEEEEEEEETTEEEEEEGGGEEEEEGGG-S--TTT--BHHHHHHHHTGGGGS----HHHHHHHHHHH-S-HHHHHHHHT-TT--HHHHHTTT--SHHHHHHHHHHHHHHHHHH-SS---HHHHHHHHHHHTT-HHHHHHHHHHHHHHHHHHHHGGGHHHHHHHHT---HHHHHHHHGGG--TTSS--GGGTHHHHHHHHHHHHHTTTT-HHHHHHHHHHHHHTSSS-GGGT-THHHHHHHHHHHHHHHHHHHS--HHHHHHT--

InterPro domains:
  IPR000906 ZU5 domain [PS51145] (94-231)
  IPR001452 SH3 domain [PS50002] (431-501)
  IPR056181 SH3BP4, C-terminal helical domain [PF23637] (614-723)
  IPR056182 SH3BP4, UPA-like domain [PF23640] (248-392)
  IPR056183 SH3BP4, DEATH domain-like [PF24094] (499-605)

Organism: Acipenser ruthenus (NCBI:txid7906)

Solvent-accessible surface area (backbone atoms only — not comparable to full-atom values): 42949 Å² total; per-residue (Å²): 131,88,80,86,84,87,87,84,88,81,85,89,82,86,85,90,85,92,84,84,83,88,86,91,87,84,90,84,89,86,92,87,81,87,87,89,86,83,84,90,79,86,85,76,93,76,80,86,74,66,76,80,50,73,82,38,75,62,62,44,50,50,54,54,48,52,63,53,41,68,81,48,68,90,60,65,73,80,62,64,82,69,68,78,84,85,73,79,89,66,82,56,64,61,64,43,76,50,79,36,47,26,75,29,51,76,52,65,39,82,83,50,74,36,36,38,39,39,49,68,54,23,37,57,86,92,43,65,41,41,40,34,47,32,63,38,70,60,54,51,75,79,60,34,59,52,48,23,39,53,19,29,47,34,33,41,39,32,37,71,62,72,86,52,78,54,56,41,36,38,38,35,49,45,19,55,45,72,36,95,47,75,63,26,62,74,32,42,48,80,44,47,31,41,17,79,38,81,74,44,71,70,44,78,58,82,58,64,48,75,57,91,54,36,40,38,34,56,44,76,83,69,52,62,45,37,32,38,34,34,28,40,34,34,81,64,79,60,85,91,44,79,35,42,44,68,34,28,37,35,35,37,31,40,36,36,27,23,62,82,42,57,61,70,62,51,59,38,31,52,32,38,28,43,17,73,74,59,68,64,41,47,62,44,70,73,82,86,50,94,85,60,96,68,80,58,50,65,25,34,57,57,43,73,52,75,49,75,47,59,59,84,55,46,36,36,41,35,50,51,61,43,97,56,57,50,43,50,56,78,91,50,28,58,46,80,43,52,37,70,55,61,52,55,37,39,60,44,68,54,70,39,58,38,36,49,68,68,100,68,84,76,71,57,39,35,38,35,40,37,35,21,40,86,86,65,50,74,78,47,73,53,72,35,60,48,49,53,30,74,76,60,88,64,60,68,64,54,56,61,55,58,59,55,71,73,57,76,84,76,80,78,87,78,77,84,76,81,80,79,81,69,62,69,63,42,83,32,69,52,88,64,69,37,29,27,38,24,73,49,63,41,82,60,90,75,77,57,77,53,48,64,70,48,46,57,66,42,59,28,32,30,79,47,90,63,65,52,64,46,65,64,94,88,49,77,38,57,20,30,44,28,32,44,75,94,43,66,21,40,38,53,50,93,40,42,50,79,44,50,61,92,74,57,90,72,56,85,59,40,76,48,40,36,55,60,51,51,66,53,38,45,51,36,39,68,78,62,44,79,60,68,68,64,52,48,51,54,48,37,75,68,59,93,48,41,65,64,47,32,44,51,65,70,43,82,77,70,46,72,63,72,53,46,78,71,64,51,79,53,63,39,45,42,32,45,51,51,56,48,49,49,47,46,46,50,72,70,56,91,64,93,61,37,56,58,26,53,50,50,55,15,36,60,36,52,69,39,53,71,59,49,52,52,53,48,51,56,30,48,44,47,30,51,13,57,76,38,19,78,50,33,60,65,43,38,46,70,69,70,61,51,50,69,71,56,53,53,56,50,39,57,86,58,36,44,100,84,74,45,58,51,74,87,51,27,26,53,40,24,30,55,49,49,52,56,60,43,58,78,50,65,88,40,62,68,57,47,52,47,50,50,50,47,41,41,54,68,38,98,74,35,56,52,80,77,52,39,42,66,60,28,46,53,51,28,67,75,39,49,64,62,45,44,62,47,23,54,72,60,73,75,56,61,58,65,75,72,110